Protein AF-A0A970R3G2-F1 (afdb_monomer_lite)

Structure (mmCIF, N/CA/C/O backbone):
data_AF-A0A970R3G2-F1
#
_entry.id   AF-A0A970R3G2-F1
#
loop_
_atom_site.group_PDB
_atom_site.id
_atom_site.type_symbol
_atom_site.label_atom_id
_atom_site.label_alt_id
_atom_site.label_comp_id
_atom_site.label_asym_id
_atom_site.label_entity_id
_atom_site.label_seq_id
_atom_site.pdbx_PDB_ins_code
_atom_site.Cartn_x
_atom_site.Cartn_y
_atom_site.Cartn_z
_atom_site.occupancy
_atom_site.B_iso_or_equiv
_atom_site.auth_seq_id
_atom_site.auth_comp_id
_atom_site.auth_asym_id
_atom_site.auth_atom_id
_atom_site.pdbx_PDB_model_num
ATOM 1 N N . MET A 1 1 ? -58.991 2.975 69.012 1.00 52.66 1 MET A N 1
ATOM 2 C CA . MET A 1 1 ? -59.930 4.061 68.627 1.00 52.66 1 MET A CA 1
ATOM 3 C C . MET A 1 1 ? -59.542 4.845 67.364 1.00 52.66 1 MET A C 1
ATOM 5 O O . MET A 1 1 ? -60.454 5.225 66.644 1.00 52.66 1 MET A O 1
ATOM 9 N N . ARG A 1 2 ? -58.255 5.075 67.034 1.00 51.91 2 ARG A N 1
ATOM 10 C CA . ARG A 1 2 ? -57.867 5.862 65.836 1.00 51.91 2 ARG A CA 1
ATOM 11 C C . ARG A 1 2 ? -58.218 5.215 64.482 1.00 51.91 2 ARG A C 1
ATOM 13 O O . ARG A 1 2 ? -58.688 5.925 63.607 1.00 51.91 2 ARG A O 1
ATOM 20 N N . LEU A 1 3 ? -58.100 3.890 64.332 1.00 55.50 3 LEU A N 1
ATOM 21 C CA . LEU A 1 3 ? -58.393 3.191 63.063 1.00 55.50 3 LEU A CA 1
ATOM 22 C C . LEU A 1 3 ? -59.876 3.293 62.639 1.00 55.50 3 LEU A C 1
ATOM 24 O O . LEU A 1 3 ? -60.190 3.487 61.468 1.00 55.50 3 LEU A O 1
ATOM 28 N N . MET A 1 4 ? -60.796 3.223 63.609 1.00 54.41 4 MET A N 1
ATOM 29 C CA . MET A 1 4 ? -62.240 3.327 63.354 1.00 54.41 4 MET A CA 1
ATOM 30 C C . MET A 1 4 ? -62.690 4.740 62.959 1.00 54.41 4 MET A C 1
ATOM 32 O O . MET A 1 4 ? -63.691 4.880 62.258 1.00 54.41 4 MET A O 1
ATOM 36 N N . LEU A 1 5 ? -61.965 5.787 63.374 1.00 55.25 5 LEU A N 1
ATOM 37 C CA . LEU A 1 5 ? -62.262 7.159 62.950 1.00 55.25 5 LEU A CA 1
ATOM 38 C C . LEU A 1 5 ? -61.888 7.377 61.474 1.00 55.25 5 LEU A C 1
ATOM 40 O O . LEU A 1 5 ? -62.645 8.009 60.740 1.00 55.25 5 LEU A O 1
ATOM 44 N N . THR A 1 6 ? -60.771 6.798 61.027 1.00 59.09 6 THR A N 1
ATOM 45 C CA . THR A 1 6 ? -60.280 6.891 59.642 1.00 59.09 6 THR A CA 1
ATOM 46 C C . THR A 1 6 ? -61.240 6.232 58.647 1.00 59.09 6 THR A C 1
ATOM 48 O O . THR A 1 6 ? -61.546 6.808 57.604 1.00 59.09 6 THR A O 1
ATOM 51 N N . ILE A 1 7 ? -61.805 5.074 59.008 1.00 60.91 7 ILE A N 1
ATOM 52 C CA . ILE A 1 7 ? -62.789 4.352 58.182 1.00 60.91 7 ILE A CA 1
ATOM 53 C C . ILE A 1 7 ? -64.086 5.165 58.021 1.00 60.91 7 ILE A C 1
ATOM 55 O O . ILE A 1 7 ? -64.647 5.247 56.929 1.00 60.91 7 ILE A O 1
ATOM 59 N N . LYS A 1 8 ? -64.544 5.842 59.084 1.00 56.75 8 LYS A N 1
ATOM 60 C CA . LYS A 1 8 ? -65.752 6.686 59.040 1.00 56.75 8 LYS A CA 1
ATOM 61 C C . LYS A 1 8 ? -65.597 7.937 58.168 1.00 56.75 8 LYS A C 1
ATOM 63 O O . LYS A 1 8 ? -66.591 8.414 57.626 1.00 56.75 8 LYS A O 1
ATOM 68 N N . ILE A 1 9 ? -64.382 8.469 58.030 1.00 59.28 9 ILE A N 1
ATOM 69 C CA . ILE A 1 9 ? -64.092 9.615 57.154 1.00 59.28 9 ILE A CA 1
ATOM 70 C C . ILE A 1 9 ? -64.062 9.175 55.681 1.00 59.28 9 ILE A C 1
ATOM 72 O O . ILE A 1 9 ? -64.611 9.881 54.838 1.00 59.28 9 ILE A O 1
ATOM 76 N N . MET A 1 10 ? -63.531 7.984 55.376 1.00 56.78 10 MET A N 1
ATOM 77 C CA . MET A 1 10 ? -63.561 7.415 54.017 1.00 56.78 10 MET A CA 1
ATOM 78 C C . MET A 1 10 ? -64.989 7.164 53.496 1.00 56.78 10 MET A C 1
ATOM 80 O O . MET A 1 10 ? -65.274 7.386 52.324 1.00 56.78 10 MET A O 1
ATOM 84 N N . LEU A 1 11 ? -65.925 6.788 54.372 1.00 60.59 11 LEU A N 1
ATOM 85 C CA . LEU A 1 11 ? -67.327 6.529 54.010 1.00 60.59 11 LEU A CA 1
ATOM 86 C C . LEU A 1 11 ? -68.180 7.788 53.746 1.00 60.59 11 LEU A C 1
ATOM 88 O O . LEU A 1 11 ? -69.311 7.657 53.286 1.00 60.59 11 LEU A O 1
ATOM 92 N N . ARG A 1 12 ? -67.679 9.005 54.012 1.00 64.19 12 ARG A N 1
ATOM 93 C CA . ARG A 1 12 ? -68.446 10.254 53.812 1.00 64.19 12 ARG A CA 1
ATOM 94 C C . ARG A 1 12 ? -68.321 10.864 52.414 1.00 64.19 12 ARG A C 1
ATOM 96 O O . ARG A 1 12 ? -69.160 11.679 52.047 1.00 64.19 12 ARG A O 1
ATOM 103 N N . SER A 1 13 ? -67.312 10.488 51.627 1.00 73.94 13 SER A N 1
ATOM 104 C CA . SER A 1 13 ? -67.210 10.903 50.221 1.00 73.94 13 SER A CA 1
ATOM 105 C C . SER A 1 13 ? -66.536 9.808 49.379 1.00 73.94 13 SER A C 1
ATOM 107 O O . SER A 1 13 ? -65.346 9.924 49.070 1.00 73.94 13 SER A O 1
ATOM 109 N N . PRO A 1 14 ? -67.273 8.748 48.999 1.00 75.12 14 PRO A N 1
ATOM 110 C CA . PRO A 1 14 ? -66.724 7.584 48.295 1.00 75.12 14 PRO A CA 1
ATOM 111 C C . PRO A 1 14 ? -65.971 7.960 47.011 1.00 75.12 14 PRO A C 1
ATOM 113 O O . PRO A 1 14 ? -64.943 7.364 46.704 1.00 75.12 14 PRO A O 1
ATOM 116 N N . LEU A 1 15 ? -66.410 9.020 46.323 1.00 75.38 15 LEU A N 1
ATOM 117 C CA . LEU A 1 15 ? -65.737 9.555 45.139 1.00 75.38 15 LEU A CA 1
ATOM 118 C C . LEU A 1 15 ? -64.311 10.054 45.439 1.00 75.38 15 LEU A C 1
ATOM 120 O O . LEU A 1 15 ? -63.393 9.777 44.674 1.00 75.38 15 LEU A O 1
ATOM 124 N N . LYS A 1 16 ? -64.099 10.754 46.565 1.00 76.81 16 LYS A N 1
ATOM 125 C CA . LYS A 1 16 ? -62.763 11.255 46.933 1.00 76.81 16 LYS A CA 1
ATOM 126 C C . LYS A 1 16 ? -61.837 10.111 47.323 1.00 76.81 16 LYS A C 1
ATOM 128 O O . LYS A 1 16 ? -60.678 10.127 46.935 1.00 76.81 16 LYS A O 1
ATOM 133 N N . THR A 1 17 ? -62.345 9.111 48.043 1.00 82.25 17 THR A N 1
ATOM 134 C CA . THR A 1 17 ? -61.562 7.928 48.420 1.00 82.25 17 THR A CA 1
ATOM 135 C C . THR A 1 17 ? -61.147 7.122 47.192 1.00 82.25 17 THR A C 1
ATOM 137 O O . THR A 1 17 ? -59.979 6.760 47.083 1.00 82.25 17 THR A O 1
ATOM 140 N N . LEU A 1 18 ? -62.057 6.912 46.237 1.00 84.31 18 LEU A N 1
ATOM 141 C CA . LEU A 1 18 ? -61.760 6.218 44.982 1.00 84.31 18 LEU A CA 1
ATOM 142 C C . LEU A 1 18 ? -60.729 6.989 44.144 1.00 84.31 18 LEU A C 1
ATOM 144 O O . LEU A 1 18 ? -59.781 6.390 43.645 1.00 84.31 18 LEU A O 1
ATOM 148 N N . LEU A 1 19 ? -60.841 8.322 44.089 1.00 84.75 19 LEU A N 1
ATOM 149 C CA . LEU A 1 19 ? -59.845 9.190 43.458 1.00 84.75 19 LEU A CA 1
ATOM 150 C C . LEU A 1 19 ? -58.468 9.084 44.139 1.00 84.75 19 LEU A C 1
ATOM 152 O O . LEU A 1 19 ? -57.456 8.992 43.455 1.00 84.75 19 LEU A O 1
ATOM 156 N N . THR A 1 20 ? -58.409 9.061 45.477 1.00 86.50 20 THR A N 1
ATOM 157 C CA . THR A 1 20 ? -57.138 8.916 46.210 1.00 86.50 20 THR A CA 1
ATOM 158 C C . THR A 1 20 ? -56.483 7.560 45.945 1.00 86.50 20 THR A C 1
ATOM 160 O O . THR A 1 20 ? -55.276 7.509 45.730 1.00 86.50 20 THR A O 1
ATOM 163 N N . PHE A 1 21 ? -57.259 6.472 45.911 1.00 90.81 21 PHE A N 1
ATOM 164 C CA . PHE A 1 21 ? -56.740 5.148 45.557 1.00 90.81 21 PHE A CA 1
ATOM 165 C C . PHE A 1 21 ? -56.251 5.091 44.109 1.00 90.81 21 PHE A C 1
ATOM 167 O O . PHE A 1 21 ? -55.168 4.568 43.864 1.00 90.81 21 PHE A O 1
ATOM 174 N N . ALA A 1 22 ? -56.997 5.670 43.164 1.00 89.75 22 ALA A N 1
ATOM 175 C CA . ALA A 1 22 ? -56.577 5.744 41.767 1.00 89.75 22 ALA A CA 1
ATOM 176 C C . ALA A 1 22 ? -55.267 6.535 41.605 1.00 89.75 22 ALA A C 1
ATOM 178 O O . ALA A 1 22 ? -54.371 6.086 40.896 1.00 89.75 22 ALA A O 1
ATOM 179 N N . LEU A 1 23 ? -55.115 7.661 42.312 1.00 93.25 23 LEU A N 1
ATOM 180 C CA . LEU A 1 23 ? -53.878 8.449 42.320 1.00 93.25 23 LEU A CA 1
ATOM 181 C C . LEU A 1 23 ? -52.703 7.692 42.951 1.00 93.25 23 LEU A C 1
ATOM 183 O O . LEU A 1 23 ? -51.600 7.747 42.419 1.00 93.25 23 LEU A O 1
ATOM 187 N N . LEU A 1 24 ? -52.929 6.962 44.048 1.00 93.75 24 LEU A N 1
ATOM 188 C CA . LEU A 1 24 ? -51.907 6.116 44.675 1.00 93.75 24 LEU A CA 1
ATOM 189 C C . LEU A 1 24 ? -51.447 5.003 43.733 1.00 93.75 24 LEU A C 1
ATOM 191 O O . LEU A 1 24 ? -50.248 4.812 43.569 1.00 93.75 24 LEU A O 1
ATOM 195 N N . ILE A 1 25 ? -52.385 4.315 43.078 1.00 93.75 25 ILE A N 1
ATOM 196 C CA . ILE A 1 25 ? -52.075 3.271 42.093 1.00 93.75 25 ILE A CA 1
ATOM 197 C C . ILE A 1 25 ? -51.307 3.867 40.911 1.00 93.75 25 ILE A C 1
ATOM 199 O O . ILE A 1 25 ? -50.294 3.302 40.515 1.00 93.75 25 ILE A O 1
ATOM 203 N N . ALA A 1 26 ? -51.739 5.014 40.379 1.00 92.75 26 ALA A N 1
ATOM 204 C CA . ALA A 1 26 ? -51.049 5.690 39.283 1.00 92.75 26 ALA A CA 1
ATOM 205 C C . ALA A 1 26 ? -49.627 6.120 39.679 1.00 92.75 26 ALA A C 1
ATOM 207 O O . ALA A 1 26 ? -48.690 5.880 38.926 1.00 92.75 26 ALA A O 1
ATOM 208 N N . ALA A 1 27 ? -49.444 6.687 40.875 1.00 92.69 27 ALA A N 1
ATOM 209 C CA . ALA A 1 27 ? -48.131 7.078 41.383 1.00 92.69 27 ALA A CA 1
ATOM 210 C C . ALA A 1 27 ? -47.217 5.863 41.614 1.00 92.69 27 ALA A C 1
ATOM 212 O O . ALA A 1 27 ? -46.053 5.885 41.220 1.00 92.69 27 ALA A O 1
ATOM 213 N N . SER A 1 28 ? -47.738 4.781 42.203 1.00 92.44 28 SER A N 1
ATOM 214 C CA . SER A 1 28 ? -46.993 3.528 42.368 1.00 92.44 28 SER A CA 1
ATOM 215 C C . SER A 1 28 ? -46.628 2.906 41.023 1.00 92.44 28 SER A C 1
ATOM 217 O O . SER A 1 28 ? -45.496 2.463 40.853 1.00 92.44 28 SER A O 1
ATOM 219 N N . PHE A 1 29 ? -47.547 2.914 40.055 1.00 94.06 29 PHE A N 1
ATOM 220 C CA . PHE A 1 29 ? -47.280 2.440 38.702 1.00 94.06 29 PHE A CA 1
ATOM 221 C C . PHE A 1 29 ? -46.199 3.280 38.020 1.00 94.06 29 PHE A C 1
ATOM 223 O O . PHE A 1 29 ? -45.257 2.704 37.493 1.00 94.06 29 PHE A O 1
ATOM 230 N N . MET A 1 30 ? -46.272 4.615 38.083 1.00 93.50 30 MET A N 1
ATOM 231 C CA . MET A 1 30 ? -45.237 5.495 37.523 1.00 93.50 30 MET A CA 1
ATOM 232 C C . MET A 1 30 ? -43.866 5.250 38.156 1.00 93.50 30 MET A C 1
ATOM 234 O O . MET A 1 30 ? -42.868 5.233 37.443 1.00 93.50 30 MET A O 1
ATOM 238 N N . LEU A 1 31 ? -43.804 5.025 39.470 1.00 93.50 31 LEU A N 1
ATOM 239 C CA . LEU A 1 31 ? -42.545 4.768 40.169 1.00 93.50 31 LEU A CA 1
ATOM 240 C C . LEU A 1 31 ? -41.946 3.410 39.777 1.00 93.50 31 LEU A C 1
ATOM 242 O O . LEU A 1 31 ? -40.756 3.325 39.491 1.00 93.50 31 LEU A O 1
ATOM 246 N N . VAL A 1 32 ? -42.768 2.358 39.709 1.00 92.50 32 VAL A N 1
ATOM 247 C CA . VAL A 1 32 ? -42.327 1.026 39.259 1.00 92.50 32 VAL A CA 1
ATOM 248 C C . VAL A 1 32 ? -41.930 1.049 37.784 1.00 92.50 32 VAL A C 1
ATOM 250 O O . VAL A 1 32 ? -40.905 0.477 37.427 1.00 92.50 32 VAL A O 1
ATOM 253 N N . TYR A 1 33 ? -42.703 1.734 36.940 1.00 92.44 33 TYR A N 1
ATOM 254 C CA . TYR A 1 33 ? -42.399 1.919 35.524 1.00 92.44 33 TYR A CA 1
ATOM 255 C C . TYR A 1 33 ? -41.068 2.652 35.342 1.00 92.44 33 TYR A C 1
ATOM 257 O O . TYR A 1 33 ? -40.203 2.158 34.633 1.00 92.44 33 TYR A O 1
ATOM 265 N N . SER A 1 34 ? -40.860 3.764 36.052 1.00 89.00 34 SER A N 1
ATOM 266 C CA . SER A 1 34 ? -39.607 4.525 36.019 1.00 89.00 34 SER A CA 1
ATOM 267 C C . SER A 1 34 ? -38.410 3.698 36.503 1.00 89.00 34 SER A C 1
ATOM 269 O O . SER A 1 34 ? -37.354 3.731 35.877 1.00 89.00 34 SER A O 1
ATOM 271 N N . ALA A 1 35 ? -38.566 2.901 37.565 1.00 89.50 35 ALA A N 1
ATOM 272 C CA . ALA A 1 35 ? -37.502 2.018 38.042 1.00 89.50 35 ALA A CA 1
ATOM 273 C C . ALA A 1 35 ? -37.178 0.890 37.044 1.00 89.50 35 ALA A C 1
ATOM 275 O O . ALA A 1 35 ? -36.009 0.557 36.848 1.00 89.50 35 ALA A O 1
ATOM 276 N N . ALA A 1 36 ? -38.199 0.304 36.412 1.00 89.62 36 ALA A N 1
ATOM 277 C CA . ALA A 1 36 ? -38.027 -0.733 35.397 1.00 89.62 36 ALA A CA 1
ATOM 278 C C . ALA A 1 36 ? -37.363 -0.179 34.127 1.00 89.62 36 ALA A C 1
ATOM 280 O O . ALA A 1 36 ? -36.441 -0.801 33.603 1.00 89.62 36 ALA A O 1
ATOM 281 N N . ASP A 1 37 ? -37.792 1.000 33.680 1.00 86.94 37 ASP A N 1
ATOM 282 C CA . ASP A 1 37 ? -37.231 1.709 32.532 1.00 86.94 37 ASP A CA 1
ATOM 283 C C . ASP A 1 37 ? -35.760 2.076 32.768 1.00 86.94 37 ASP A C 1
ATOM 285 O O . ASP A 1 37 ? -34.900 1.756 31.947 1.00 86.94 37 ASP A O 1
ATOM 289 N N . TYR A 1 38 ? -35.432 2.610 33.951 1.00 86.88 38 TYR A N 1
ATOM 290 C CA . TYR A 1 38 ? -34.047 2.855 34.356 1.00 86.88 38 TYR A CA 1
ATOM 291 C C . TYR A 1 38 ? -33.215 1.567 34.369 1.00 86.88 38 TYR A C 1
ATOM 293 O O . TYR A 1 38 ? -32.101 1.546 33.851 1.00 86.88 38 TYR A O 1
ATOM 301 N N . ALA A 1 39 ? -33.735 0.469 34.926 1.00 85.69 39 ALA A N 1
ATOM 302 C CA . ALA A 1 39 ? -33.005 -0.796 34.990 1.00 85.69 39 ALA A CA 1
ATOM 303 C C . ALA A 1 39 ? -32.741 -1.397 33.598 1.00 85.69 39 ALA A C 1
ATOM 305 O O . ALA A 1 39 ? -31.654 -1.932 33.358 1.00 85.69 39 ALA A O 1
ATOM 306 N N . LEU A 1 40 ? -33.714 -1.306 32.687 1.00 86.62 40 LEU A N 1
ATOM 307 C CA . LEU A 1 40 ? -33.585 -1.779 31.309 1.00 86.62 40 LEU A CA 1
ATOM 308 C C . LEU A 1 40 ? -32.586 -0.914 30.533 1.00 86.62 40 LEU A C 1
ATOM 310 O O . LEU A 1 40 ? -31.642 -1.437 29.944 1.00 86.62 40 LEU A O 1
ATOM 314 N N . THR A 1 41 ? -32.725 0.402 30.644 1.00 82.44 41 THR A N 1
ATOM 315 C CA . THR A 1 41 ? -31.837 1.393 30.033 1.00 82.44 41 THR A CA 1
ATOM 316 C C . THR A 1 41 ? -30.401 1.255 30.544 1.00 82.44 41 THR A C 1
ATOM 318 O O . THR A 1 41 ? -29.474 1.156 29.749 1.00 82.44 41 THR A O 1
ATOM 321 N N . ALA A 1 42 ? -30.189 1.112 31.855 1.00 82.44 42 ALA A N 1
ATOM 322 C CA . ALA A 1 42 ? -28.866 0.902 32.448 1.00 82.44 42 ALA A CA 1
ATOM 323 C C . ALA A 1 42 ? -28.242 -0.455 32.079 1.00 82.44 42 ALA A C 1
ATOM 325 O O . ALA A 1 42 ? -27.019 -0.618 32.130 1.00 82.44 42 ALA A O 1
ATOM 326 N N . ARG A 1 43 ? -29.058 -1.465 31.759 1.00 83.56 43 ARG A N 1
ATOM 327 C CA . ARG A 1 43 ? -28.579 -2.759 31.259 1.00 83.56 43 ARG A CA 1
ATOM 328 C C . ARG A 1 43 ? -28.144 -2.655 29.802 1.00 83.56 43 ARG A C 1
ATOM 330 O O . ARG A 1 43 ? -27.080 -3.169 29.471 1.00 83.56 43 ARG A O 1
ATOM 337 N N . GLU A 1 44 ? -28.943 -2.014 28.957 1.00 81.00 44 GLU A N 1
ATOM 338 C CA . GLU A 1 44 ? -28.598 -1.810 27.548 1.00 81.00 44 GLU A CA 1
ATOM 339 C C . GLU A 1 44 ? -27.400 -0.867 27.401 1.00 81.00 44 GLU A C 1
ATOM 341 O O . GLU A 1 44 ? -26.471 -1.177 26.661 1.00 81.00 44 GLU A O 1
ATOM 346 N N . TYR A 1 45 ? -27.321 0.185 28.218 1.00 78.56 45 TYR A N 1
ATOM 347 C CA . TYR A 1 45 ? -26.131 1.027 28.334 1.00 78.56 45 TYR A CA 1
ATOM 348 C C . TYR A 1 45 ? -24.893 0.215 28.742 1.00 78.56 45 TYR A C 1
ATOM 350 O O . TYR A 1 45 ? -23.834 0.329 28.132 1.00 78.56 45 TYR A O 1
ATOM 358 N N . ARG A 1 46 ? -25.034 -0.705 29.710 1.00 78.00 46 ARG A N 1
ATOM 359 C CA . ARG A 1 46 ? -23.933 -1.599 30.097 1.00 78.00 46 ARG A CA 1
ATOM 360 C C . ARG A 1 46 ? -23.512 -2.573 28.998 1.00 78.00 46 ARG A C 1
ATOM 362 O O . ARG A 1 46 ? -22.338 -2.911 28.910 1.00 78.00 46 ARG A O 1
ATOM 369 N N . ARG A 1 47 ? -24.455 -3.032 28.174 1.00 75.88 47 ARG A N 1
ATOM 370 C CA . ARG A 1 47 ? -24.167 -3.863 26.995 1.00 75.88 47 ARG A CA 1
ATOM 371 C C . ARG A 1 47 ? -23.480 -3.069 25.891 1.00 75.88 47 ARG A C 1
ATOM 373 O O . ARG A 1 47 ? -22.663 -3.642 25.177 1.00 75.88 47 ARG A O 1
ATOM 380 N N . ALA A 1 48 ? -23.791 -1.781 25.765 1.00 73.75 48 ALA A N 1
ATOM 381 C CA . ALA A 1 48 ? -23.178 -0.907 24.778 1.00 73.75 48 ALA A CA 1
ATOM 382 C C . ALA A 1 48 ? -21.666 -0.745 25.007 1.00 73.75 48 ALA A C 1
ATOM 384 O O . ALA A 1 48 ? -20.938 -0.727 24.025 1.00 73.75 48 ALA A O 1
ATOM 385 N N . TYR A 1 49 ? -21.170 -0.759 26.255 1.00 78.00 49 TYR A N 1
ATOM 386 C CA . TYR A 1 49 ? -19.728 -0.643 26.552 1.00 78.00 49 TYR A CA 1
ATOM 387 C C . TYR A 1 49 ? -18.831 -1.599 25.761 1.00 78.00 49 TYR A C 1
ATOM 389 O O . TYR A 1 49 ? -17.744 -1.206 25.362 1.00 78.00 49 TYR A O 1
ATOM 397 N N . GLY A 1 50 ? -19.271 -2.839 25.531 1.00 71.62 50 GLY A N 1
ATOM 398 C CA . GLY A 1 50 ? -18.476 -3.832 24.801 1.00 71.62 50 GLY A CA 1
ATOM 399 C C . GLY A 1 50 ? -18.468 -3.643 23.282 1.00 71.62 50 GLY A C 1
ATOM 400 O O . GLY A 1 50 ? -17.849 -4.439 22.588 1.00 71.62 50 GLY A O 1
ATOM 401 N N . ARG A 1 51 ? -19.200 -2.651 22.758 1.00 79.06 51 ARG A N 1
ATOM 402 C CA . ARG A 1 51 ? -19.309 -2.365 21.318 1.00 79.06 51 ARG A CA 1
ATOM 403 C C . ARG A 1 51 ? -18.551 -1.115 20.887 1.00 79.06 51 ARG A C 1
ATOM 405 O O . ARG A 1 51 ? -18.325 -0.956 19.695 1.00 79.06 51 ARG A O 1
ATOM 412 N N . TYR A 1 52 ? -18.191 -0.246 21.827 1.00 87.06 52 TYR A N 1
ATOM 413 C CA . TYR A 1 52 ? -17.455 0.982 21.545 1.00 87.06 52 TYR A CA 1
ATOM 414 C C . TYR A 1 52 ? -16.030 0.852 22.063 1.00 87.06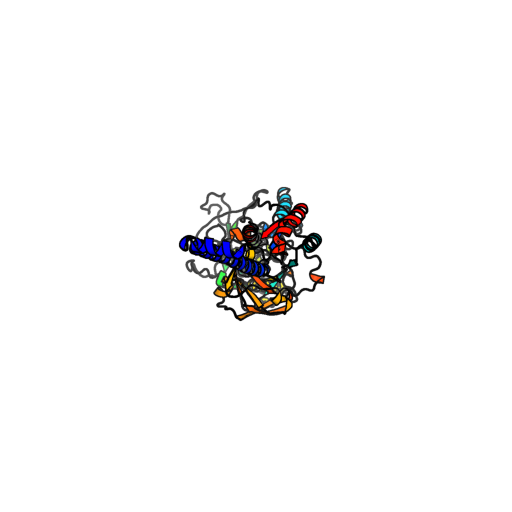 52 TYR A C 1
ATOM 416 O O . TYR A 1 52 ? -15.800 0.432 23.198 1.00 87.06 52 TYR A O 1
ATOM 424 N N . ARG A 1 53 ? -15.087 1.258 21.222 1.00 91.75 53 ARG A N 1
ATOM 425 C CA . ARG A 1 53 ? -13.670 1.391 21.542 1.00 91.75 53 ARG A CA 1
ATOM 426 C C . ARG A 1 53 ? -13.191 2.720 20.981 1.00 91.75 53 ARG A C 1
ATOM 428 O O . ARG A 1 53 ? -13.629 3.113 19.902 1.00 91.75 53 ARG A O 1
ATOM 435 N N . GLY A 1 54 ? -12.326 3.399 21.719 1.00 93.88 54 GLY A N 1
ATOM 436 C CA . GLY A 1 54 ? -11.620 4.558 21.195 1.00 93.88 54 GLY A CA 1
ATOM 437 C C . GLY A 1 54 ? -10.506 4.088 20.274 1.00 93.88 54 GLY A C 1
ATOM 438 O O . GLY A 1 54 ? -9.828 3.111 20.591 1.00 93.88 54 GLY A O 1
ATOM 439 N N . ILE A 1 55 ? -10.318 4.750 19.143 1.00 95.44 55 ILE A N 1
ATOM 440 C CA . ILE A 1 55 ? -9.217 4.464 18.224 1.00 95.44 55 ILE A CA 1
ATOM 441 C C . ILE A 1 55 ? -8.534 5.781 17.925 1.00 95.44 55 ILE A C 1
ATOM 443 O O . ILE A 1 55 ? -9.198 6.774 17.627 1.00 95.44 55 ILE A O 1
ATOM 447 N N . GLY A 1 56 ? -7.211 5.786 18.022 1.00 93.44 56 GLY A N 1
ATOM 448 C CA . GLY A 1 56 ? -6.432 6.953 17.679 1.00 93.44 56 GLY A CA 1
ATOM 449 C C . GLY A 1 56 ? -5.233 6.653 16.804 1.00 93.44 56 GLY A C 1
ATOM 450 O O . GLY A 1 56 ? -4.726 5.535 16.739 1.00 93.44 56 GLY A O 1
ATOM 451 N N . SER A 1 57 ? -4.788 7.705 16.145 1.00 91.69 57 SER A N 1
ATOM 452 C CA . SER A 1 57 ? -3.618 7.773 15.285 1.00 91.69 57 SER A CA 1
ATOM 453 C C . SER A 1 57 ? -2.894 9.085 15.570 1.00 91.69 57 SER A C 1
ATOM 455 O O . SER A 1 57 ? -3.507 10.035 16.062 1.00 91.69 57 SER A O 1
ATOM 457 N N . VAL A 1 58 ? -1.591 9.140 15.299 1.00 89.88 58 VAL A N 1
ATOM 458 C CA . VAL A 1 58 ? -0.762 10.310 15.620 1.00 89.88 58 VAL A CA 1
ATOM 459 C C . VAL A 1 58 ? 0.167 10.669 14.472 1.00 89.88 58 VAL A C 1
ATOM 461 O O . VAL A 1 58 ? 0.601 9.788 13.740 1.00 89.88 58 VAL A O 1
ATOM 464 N N . GLU A 1 59 ? 0.505 11.949 14.365 1.00 86.25 59 GLU A N 1
ATOM 465 C CA . GLU A 1 59 ? 1.585 12.481 13.523 1.00 86.25 59 GLU A CA 1
ATOM 466 C C . GLU A 1 59 ? 2.319 13.609 14.268 1.00 86.25 59 GLU A C 1
ATOM 468 O O . GLU A 1 59 ? 1.816 14.103 15.274 1.00 86.25 59 GLU A O 1
ATOM 473 N N . TYR A 1 60 ? 3.500 14.040 13.821 1.00 81.06 60 TYR A N 1
ATOM 474 C CA . TYR A 1 60 ? 4.190 15.185 14.435 1.00 81.06 60 TYR A CA 1
ATOM 475 C C . TYR A 1 60 ? 3.697 16.524 13.867 1.00 81.06 60 TYR A C 1
ATOM 477 O O . TYR A 1 60 ? 3.921 16.793 12.690 1.00 81.06 60 TYR A O 1
ATOM 485 N N . GLY A 1 61 ? 3.143 17.395 14.725 1.00 62.38 61 GLY A N 1
ATOM 486 C CA . GLY A 1 61 ? 2.763 18.786 14.408 1.00 62.38 61 GLY A CA 1
ATOM 487 C C . GLY A 1 61 ? 1.742 18.955 13.265 1.00 62.38 61 GLY A C 1
ATOM 488 O O . GLY A 1 61 ? 1.345 17.979 12.639 1.00 62.38 61 GLY A O 1
ATOM 489 N N . PRO A 1 62 ? 1.244 20.178 12.991 1.00 50.91 62 PRO A N 1
ATOM 490 C CA . PRO A 1 62 ? 0.379 20.402 11.838 1.00 50.91 62 PRO A CA 1
ATOM 491 C C . PRO A 1 62 ? 1.206 20.295 10.553 1.00 50.91 62 PRO A C 1
ATOM 493 O O . PRO A 1 62 ? 2.185 21.025 10.387 1.00 50.91 62 PRO A O 1
ATOM 496 N N . GLY A 1 63 ? 0.809 19.403 9.643 1.00 51.84 63 GLY A N 1
ATOM 497 C CA . GLY A 1 63 ? 1.462 19.254 8.346 1.00 51.84 63 GLY A CA 1
ATOM 498 C C . GLY A 1 63 ? 1.489 20.578 7.578 1.00 51.84 63 GLY A C 1
ATOM 499 O O . GLY A 1 63 ? 0.446 21.135 7.229 1.00 51.84 63 GLY A O 1
ATOM 500 N N . GLU A 1 64 ? 2.681 21.100 7.290 1.00 46.28 64 GLU A N 1
ATOM 501 C CA . GLU A 1 64 ? 2.847 22.183 6.323 1.00 46.28 64 GLU A CA 1
ATOM 502 C C . GLU A 1 64 ? 2.619 21.628 4.905 1.00 46.28 64 GLU A C 1
ATOM 504 O O . GLU A 1 64 ? 3.562 21.355 4.166 1.00 46.28 64 GLU A O 1
ATOM 509 N N . SER A 1 65 ? 1.361 21.471 4.488 1.00 47.97 65 SER A N 1
ATOM 510 C CA . SER A 1 65 ? 1.031 21.231 3.077 1.00 47.97 65 SER A CA 1
ATOM 511 C C . SER A 1 65 ? 1.159 22.548 2.300 1.00 47.97 65 SER A C 1
ATOM 513 O O . SER A 1 65 ? 0.169 23.237 2.050 1.00 47.97 65 SER A O 1
ATOM 515 N N . ILE A 1 66 ? 2.384 22.935 1.939 1.00 42.59 66 ILE A N 1
ATOM 516 C CA . ILE A 1 66 ? 2.630 24.156 1.144 1.00 42.59 66 ILE A CA 1
ATOM 517 C C . ILE A 1 66 ? 2.419 23.898 -0.361 1.00 42.59 66 ILE A C 1
ATOM 519 O O . ILE A 1 66 ? 2.191 24.837 -1.121 1.00 42.59 66 ILE A O 1
ATOM 523 N N . PHE A 1 67 ? 2.418 22.636 -0.803 1.00 45.12 67 PHE A N 1
ATOM 524 C CA . PHE A 1 67 ? 2.269 22.268 -2.211 1.00 45.12 67 PHE A CA 1
ATOM 525 C C . PHE A 1 67 ? 1.135 21.261 -2.394 1.00 45.12 67 PHE A C 1
ATOM 527 O O . PHE A 1 67 ? 1.047 20.276 -1.671 1.00 45.12 67 PHE A O 1
ATOM 534 N N . GLY A 1 68 ? 0.244 21.542 -3.350 1.00 46.19 68 GLY A N 1
ATOM 535 C CA . GLY A 1 68 ? -0.781 20.592 -3.778 1.00 46.19 68 GLY A CA 1
ATOM 536 C C . GLY A 1 68 ? -0.174 19.372 -4.492 1.00 46.19 68 GLY A C 1
ATOM 537 O O . GLY A 1 68 ? 1.003 19.410 -4.854 1.00 46.19 68 GLY A O 1
ATOM 538 N N . PRO A 1 69 ? -0.982 18.331 -4.763 1.00 43.88 69 PRO A N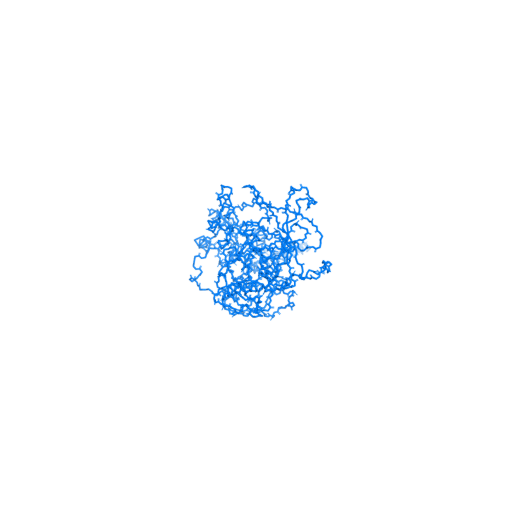 1
ATOM 539 C CA . PRO A 1 69 ? -0.565 17.001 -5.242 1.00 43.88 69 PRO A CA 1
ATOM 540 C C . PRO A 1 69 ? -0.024 16.977 -6.687 1.00 43.88 69 PRO A C 1
ATOM 542 O O . PRO A 1 69 ? -0.090 15.968 -7.362 1.00 43.88 69 PRO A O 1
ATOM 545 N N . PHE A 1 70 ? 0.453 18.095 -7.233 1.00 41.06 70 PHE A N 1
ATOM 546 C CA . PHE A 1 70 ? 0.762 18.219 -8.663 1.00 41.06 70 PHE A CA 1
ATOM 547 C C . PHE A 1 70 ? 2.238 18.043 -9.014 1.00 41.06 70 PHE A C 1
ATOM 549 O O . PHE A 1 70 ? 2.580 18.154 -10.190 1.00 41.06 70 PHE A O 1
ATOM 556 N N . TYR A 1 71 ? 3.120 17.808 -8.038 1.00 47.12 71 TYR A N 1
ATOM 557 C CA . TYR A 1 71 ? 4.551 17.733 -8.312 1.00 47.12 71 TYR A CA 1
ATOM 558 C C . TYR A 1 71 ? 5.166 16.360 -8.005 1.00 47.12 71 TYR A C 1
ATOM 560 O O . TYR A 1 71 ? 4.965 15.830 -6.914 1.00 47.12 71 TYR A O 1
ATOM 568 N N . PRO A 1 72 ? 6.005 15.831 -8.918 1.00 45.59 72 PRO A N 1
ATOM 569 C CA . PRO A 1 72 ? 6.668 14.528 -8.828 1.00 45.59 72 PRO A CA 1
ATOM 570 C C . PRO A 1 72 ? 7.803 14.472 -7.791 1.00 45.59 72 PRO A C 1
ATOM 572 O O . PRO A 1 72 ? 8.681 13.615 -7.879 1.00 45.59 72 PRO A O 1
ATOM 575 N N . TYR A 1 73 ? 7.827 15.392 -6.820 1.00 48.06 73 TYR A N 1
ATOM 576 C CA . TYR A 1 73 ? 8.904 15.498 -5.834 1.00 48.06 73 TYR A CA 1
ATOM 577 C C . TYR A 1 73 ? 9.029 14.255 -4.950 1.00 48.06 73 TYR A C 1
ATOM 579 O O . TYR A 1 73 ? 10.053 14.091 -4.311 1.00 48.06 73 TYR A O 1
ATOM 587 N N . PHE A 1 74 ? 8.046 13.358 -4.953 1.00 50.34 74 PHE A N 1
ATOM 588 C CA . PHE A 1 74 ? 8.077 12.086 -4.234 1.00 50.34 74 PHE A CA 1
ATOM 589 C C . PHE A 1 74 ? 9.139 11.104 -4.771 1.00 50.34 74 PHE A C 1
ATOM 591 O O . PHE A 1 74 ? 9.614 10.246 -4.035 1.00 50.34 74 PHE A O 1
ATOM 598 N N . LEU A 1 75 ? 9.596 11.264 -6.023 1.00 49.00 75 LEU A N 1
ATOM 599 C CA . LEU A 1 75 ? 10.803 10.581 -6.496 1.00 49.00 75 LEU A CA 1
ATOM 600 C C . LEU A 1 75 ? 12.022 10.998 -5.679 1.00 49.00 75 LEU A C 1
ATOM 602 O O . LEU A 1 75 ? 12.912 10.190 -5.475 1.00 49.00 75 LEU A O 1
ATOM 606 N N . LEU A 1 76 ? 12.084 12.235 -5.188 1.00 46.75 76 LEU A N 1
ATOM 607 C CA . LEU A 1 76 ? 13.202 12.688 -4.364 1.00 46.75 76 LEU A CA 1
ATOM 608 C C . LEU A 1 76 ? 13.199 12.021 -2.992 1.00 46.75 76 LEU A C 1
ATOM 610 O O . LEU A 1 76 ? 14.196 12.126 -2.291 1.00 46.75 76 LEU A O 1
ATOM 614 N N . THR A 1 77 ? 12.095 11.393 -2.582 1.00 47.53 77 THR A N 1
ATOM 615 C CA . THR A 1 77 ? 11.879 11.079 -1.177 1.00 47.53 77 THR A CA 1
ATOM 616 C C . THR A 1 77 ? 12.132 9.631 -0.780 1.00 47.53 77 THR A C 1
ATOM 618 O O . THR A 1 77 ? 12.411 9.337 0.378 1.00 47.53 77 THR A O 1
ATOM 621 N N . ASP A 1 78 ? 12.158 8.729 -1.755 1.00 54.84 78 ASP A N 1
ATOM 622 C CA . ASP A 1 78 ? 12.652 7.378 -1.537 1.00 54.84 78 ASP A CA 1
ATOM 623 C C . ASP A 1 78 ? 14.192 7.388 -1.528 1.00 54.84 78 ASP A C 1
ATOM 625 O O . ASP A 1 78 ? 14.787 7.756 -2.544 1.00 54.84 78 ASP A O 1
ATOM 629 N N . PRO A 1 79 ? 14.878 6.954 -0.453 1.00 54.38 79 PRO A N 1
ATOM 630 C CA . PRO A 1 79 ? 16.344 6.931 -0.411 1.00 54.38 79 PRO A CA 1
ATOM 631 C C . PRO A 1 79 ? 16.969 6.078 -1.529 1.00 54.38 79 PRO A C 1
ATOM 633 O O . PRO A 1 79 ? 18.125 6.297 -1.906 1.00 54.38 79 PRO A O 1
ATOM 636 N N . ARG A 1 80 ? 16.211 5.130 -2.097 1.00 53.28 80 ARG A N 1
ATOM 637 C CA . ARG A 1 80 ? 16.624 4.278 -3.221 1.00 53.28 80 ARG A CA 1
ATOM 638 C C . ARG A 1 80 ? 16.578 5.012 -4.555 1.00 53.28 80 ARG A C 1
ATOM 640 O O . ARG A 1 80 ? 17.320 4.642 -5.471 1.00 53.28 80 ARG A O 1
ATOM 647 N N . SER A 1 81 ? 15.746 6.042 -4.670 1.00 52.97 81 SER A N 1
ATOM 648 C CA . SER A 1 81 ? 15.630 6.834 -5.885 1.00 52.97 81 SER A CA 1
ATOM 649 C C . SER A 1 81 ? 16.958 7.517 -6.228 1.00 52.97 81 SER A C 1
ATOM 651 O O . SER A 1 81 ? 17.637 8.034 -5.340 1.00 52.97 81 SER A O 1
ATOM 653 N N . PRO A 1 82 ? 17.364 7.557 -7.508 1.00 49.72 82 PRO A N 1
ATOM 654 C CA . PRO A 1 82 ? 18.607 8.212 -7.920 1.00 49.72 82 PRO A CA 1
ATOM 655 C C . PRO A 1 82 ? 18.604 9.724 -7.681 1.00 49.72 82 PRO A C 1
ATOM 657 O O . PRO A 1 82 ? 19.667 10.338 -7.623 1.00 49.72 82 PRO A O 1
ATOM 660 N N . VAL A 1 83 ? 17.423 10.316 -7.521 1.00 48.44 83 VAL A N 1
ATOM 661 C CA . VAL A 1 83 ? 17.253 11.733 -7.202 1.00 48.44 83 VAL A CA 1
ATOM 662 C C . VAL A 1 83 ? 17.076 11.978 -5.694 1.00 48.44 83 VAL A C 1
ATOM 664 O O . VAL A 1 83 ? 16.790 13.103 -5.289 1.00 48.44 83 VAL A O 1
ATOM 667 N N . SER A 1 84 ? 17.285 10.959 -4.848 1.00 54.44 84 SER A N 1
ATOM 668 C CA . SER A 1 84 ? 17.295 11.122 -3.391 1.00 54.44 84 SER A CA 1
ATOM 669 C C . SER A 1 84 ? 18.451 12.013 -2.924 1.00 54.44 84 SER A C 1
ATOM 671 O O . SER A 1 84 ? 19.517 12.013 -3.551 1.00 54.44 84 SER A O 1
ATOM 673 N N . PRO A 1 85 ? 18.311 12.758 -1.809 1.00 53.41 85 PRO A N 1
ATOM 674 C CA . PRO A 1 85 ? 19.389 13.582 -1.260 1.00 53.41 85 PRO A CA 1
ATOM 675 C C . PRO A 1 85 ? 20.708 12.823 -1.035 1.00 53.41 85 PRO A C 1
ATOM 677 O O . PRO A 1 85 ? 21.788 13.422 -1.055 1.00 53.41 85 PRO A O 1
ATOM 680 N N . GLU A 1 86 ? 20.636 11.513 -0.805 1.00 56.53 86 GLU A N 1
ATOM 681 C CA . GLU A 1 86 ? 21.775 10.625 -0.603 1.00 56.53 86 GLU A CA 1
ATOM 682 C C . GLU A 1 86 ? 22.486 10.285 -1.920 1.00 56.53 86 GLU A C 1
ATOM 684 O O . GLU A 1 86 ? 23.721 10.280 -1.945 1.00 56.53 86 GLU A O 1
ATOM 689 N N . ARG A 1 87 ? 21.728 10.037 -3.000 1.00 53.03 87 ARG A N 1
ATOM 690 C CA . ARG A 1 87 ? 22.242 9.600 -4.315 1.00 53.03 87 ARG A CA 1
ATOM 691 C C . ARG A 1 87 ? 22.459 10.742 -5.310 1.00 53.03 87 ARG A C 1
ATOM 693 O O . ARG A 1 87 ? 23.212 10.587 -6.264 1.00 53.03 87 ARG A O 1
ATOM 700 N N . ILE A 1 88 ? 21.924 11.933 -5.043 1.00 52.78 88 ILE A N 1
ATOM 701 C CA . ILE A 1 88 ? 22.052 13.112 -5.919 1.00 52.78 88 ILE A CA 1
ATOM 702 C C . ILE A 1 88 ? 23.501 13.595 -6.110 1.00 52.78 88 ILE A C 1
ATOM 704 O O . ILE A 1 88 ? 23.792 14.353 -7.029 1.00 52.78 88 ILE A O 1
ATOM 708 N N . LYS A 1 89 ? 24.443 13.159 -5.264 1.00 52.75 89 LYS A N 1
ATOM 709 C CA . LYS A 1 89 ? 25.883 13.439 -5.436 1.00 52.75 89 LYS A CA 1
ATOM 710 C C . LYS A 1 89 ? 26.481 12.747 -6.661 1.00 52.75 89 LYS A C 1
ATOM 712 O O . LYS A 1 89 ? 27.535 13.175 -7.122 1.00 52.75 89 LYS A O 1
ATOM 717 N N . ASP A 1 90 ? 25.807 11.718 -7.166 1.00 50.38 90 ASP A N 1
ATOM 718 C CA . ASP A 1 90 ? 26.173 11.004 -8.387 1.00 50.38 90 ASP A CA 1
ATOM 719 C C . ASP A 1 90 ? 25.698 11.761 -9.647 1.00 50.38 90 ASP A C 1
ATOM 721 O O . ASP A 1 90 ? 26.002 11.368 -10.772 1.00 50.38 90 ASP A O 1
ATOM 725 N N . TYR A 1 91 ? 24.969 12.873 -9.478 1.00 49.94 91 TYR A N 1
ATOM 726 C CA . TYR A 1 91 ? 24.550 13.750 -10.565 1.00 49.94 91 TYR A CA 1
ATOM 727 C C . TYR A 1 91 ? 25.653 14.762 -10.907 1.00 49.94 91 TYR A C 1
ATOM 729 O O . TYR A 1 91 ? 26.077 15.558 -10.074 1.00 49.94 91 TYR A O 1
ATOM 737 N N . ASP A 1 92 ? 26.050 14.816 -12.179 1.00 48.94 92 ASP A N 1
ATOM 738 C CA . ASP A 1 92 ? 27.090 15.716 -12.712 1.00 48.94 92 ASP A CA 1
ATOM 739 C C . ASP A 1 92 ? 26.699 17.219 -12.727 1.00 48.94 92 ASP A C 1
ATOM 741 O O . ASP A 1 92 ? 27.388 18.055 -13.324 1.00 48.94 92 ASP A O 1
ATOM 745 N N . LYS A 1 93 ? 25.575 17.602 -12.100 1.00 46.06 93 LYS A N 1
ATOM 746 C CA . LYS A 1 93 ? 25.122 19.000 -12.017 1.00 46.06 93 LYS A CA 1
ATOM 747 C C . LYS A 1 93 ? 25.628 19.664 -10.728 1.00 46.06 93 LYS A C 1
ATOM 749 O O . LYS A 1 93 ? 25.570 19.059 -9.661 1.00 46.06 93 LYS A O 1
ATOM 754 N N . PRO A 1 94 ? 26.062 20.938 -10.776 1.00 41.97 94 PRO A N 1
ATOM 755 C CA . PRO A 1 94 ? 26.367 21.688 -9.565 1.00 41.97 94 PRO A CA 1
ATOM 756 C C . PRO A 1 94 ? 25.096 21.847 -8.721 1.00 41.97 94 PRO A C 1
ATOM 758 O O . PRO A 1 94 ? 24.125 22.465 -9.156 1.00 41.97 94 PRO A O 1
ATOM 761 N N . ILE A 1 95 ? 25.120 21.289 -7.509 1.00 49.53 95 ILE A N 1
ATOM 762 C CA . ILE A 1 95 ? 24.076 21.458 -6.493 1.00 49.53 95 ILE A CA 1
ATOM 763 C C . ILE A 1 95 ? 23.966 22.960 -6.191 1.00 49.53 95 ILE A C 1
ATOM 765 O O . ILE A 1 95 ? 24.875 23.532 -5.585 1.00 49.53 95 ILE A O 1
ATOM 769 N N . ASN A 1 96 ? 22.898 23.623 -6.643 1.00 51.12 96 ASN A N 1
ATOM 770 C CA . ASN A 1 96 ? 22.653 25.025 -6.293 1.00 51.12 96 ASN A CA 1
ATOM 771 C C . ASN A 1 96 ? 21.870 25.126 -4.964 1.00 51.12 96 ASN A C 1
ATOM 773 O O . ASN A 1 96 ? 21.266 24.156 -4.507 1.00 51.12 96 ASN A O 1
ATOM 777 N N . GLU A 1 97 ? 21.865 26.306 -4.338 1.00 49.56 97 GLU A N 1
ATOM 778 C CA . GLU A 1 97 ? 21.195 26.544 -3.045 1.00 49.56 97 GLU A CA 1
ATOM 779 C C . GLU A 1 97 ? 19.673 26.286 -3.073 1.00 49.56 97 GLU A C 1
ATOM 781 O O . GLU A 1 97 ? 19.115 25.879 -2.060 1.00 49.56 97 GLU A O 1
ATOM 786 N N . LYS A 1 98 ? 19.013 26.427 -4.232 1.00 51.28 98 LYS A N 1
ATOM 787 C CA . LYS A 1 98 ? 17.584 26.125 -4.433 1.00 51.28 98 LYS A CA 1
ATOM 788 C C . LYS A 1 98 ? 17.301 24.612 -4.393 1.00 51.28 98 LYS A C 1
ATOM 790 O O . LYS A 1 98 ? 16.268 24.210 -3.884 1.00 51.28 98 LYS A O 1
ATOM 795 N N . TRP A 1 99 ? 18.236 23.767 -4.837 1.00 50.94 99 TRP A N 1
ATOM 796 C CA . TRP A 1 99 ? 18.134 22.300 -4.706 1.00 50.94 99 TRP A CA 1
ATOM 797 C C . TRP A 1 99 ? 18.406 21.818 -3.270 1.00 50.94 99 TRP A C 1
ATOM 799 O O . TRP A 1 99 ? 17.865 20.813 -2.821 1.00 50.94 99 TRP A O 1
ATOM 809 N N . LEU A 1 100 ? 19.202 22.556 -2.491 1.00 49.00 100 LEU A N 1
ATOM 810 C CA . LEU A 1 100 ? 19.345 22.307 -1.050 1.00 49.00 100 LEU A CA 1
ATOM 811 C C . LEU A 1 100 ? 18.058 22.637 -0.269 1.00 49.00 100 LEU A C 1
ATOM 813 O O . LEU A 1 100 ? 17.784 21.979 0.736 1.00 49.00 100 LEU A O 1
ATOM 817 N N . GLU A 1 101 ? 17.239 23.584 -0.743 1.00 49.59 101 GLU A N 1
ATOM 818 C CA . GLU A 1 101 ? 15.867 23.782 -0.242 1.00 49.59 101 GLU A CA 1
ATOM 819 C C . GLU A 1 101 ? 14.955 22.576 -0.561 1.00 49.59 101 GLU A C 1
ATOM 821 O O . GLU A 1 101 ? 14.022 22.297 0.187 1.00 49.59 101 GLU A O 1
ATOM 826 N N . GLU A 1 102 ? 15.251 21.772 -1.586 1.00 49.75 102 GLU A N 1
ATOM 827 C CA . GLU A 1 102 ? 14.504 20.540 -1.901 1.00 49.75 102 GLU A CA 1
ATOM 828 C C . GLU A 1 102 ? 14.802 19.381 -0.947 1.00 49.75 102 GLU A C 1
ATOM 830 O O . GLU A 1 102 ? 13.905 18.599 -0.635 1.00 49.75 102 GLU A O 1
ATOM 835 N N . LYS A 1 103 ? 15.990 19.344 -0.331 1.00 46.12 103 LYS A N 1
ATOM 836 C CA . LYS A 1 103 ? 16.219 18.495 0.852 1.00 46.12 103 LYS A CA 1
ATOM 837 C C . LYS A 1 103 ? 15.319 18.906 2.030 1.00 46.12 103 LYS A C 1
ATOM 839 O O . LYS A 1 103 ? 14.880 18.061 2.801 1.00 46.12 103 LYS A O 1
ATOM 844 N N . TYR A 1 104 ? 15.001 20.193 2.165 1.00 44.50 104 TYR A N 1
ATOM 845 C CA . TYR A 1 104 ? 13.994 20.660 3.126 1.00 44.50 104 TYR A CA 1
ATOM 846 C C . TYR A 1 104 ? 12.567 20.266 2.714 1.00 44.50 104 TYR A C 1
ATOM 848 O O . TYR A 1 104 ? 11.705 20.077 3.571 1.00 44.50 104 TYR A O 1
ATOM 856 N N . HIS A 1 105 ? 12.307 20.113 1.414 1.00 48.31 105 HIS A N 1
ATOM 857 C CA . HIS A 1 105 ? 11.057 19.549 0.915 1.00 48.31 105 HIS A CA 1
ATOM 858 C C . HIS A 1 105 ? 10.951 18.037 1.185 1.00 48.31 105 HIS A C 1
ATOM 860 O O . HIS A 1 105 ? 9.875 17.588 1.563 1.00 48.31 105 HIS A O 1
ATOM 866 N N . TYR A 1 106 ? 12.052 17.278 1.116 1.00 48.34 106 TYR A N 1
ATOM 867 C CA . TYR A 1 106 ? 12.118 15.851 1.476 1.00 48.34 106 TYR A CA 1
ATOM 868 C C . TYR A 1 106 ? 11.553 15.562 2.874 1.00 48.34 106 TYR A C 1
ATOM 870 O O . TYR A 1 106 ? 10.635 14.760 3.014 1.00 48.34 106 TYR A O 1
ATOM 878 N N . GLU A 1 107 ? 12.038 16.264 3.905 1.00 51.62 107 GLU A N 1
ATOM 879 C CA . GLU A 1 107 ? 11.557 16.098 5.289 1.00 51.62 107 GLU A CA 1
ATOM 880 C C . GLU A 1 107 ? 10.127 16.634 5.504 1.00 51.62 107 GLU A C 1
ATOM 882 O O . GLU A 1 107 ? 9.475 16.269 6.478 1.00 51.62 107 GLU A O 1
ATOM 887 N N . ARG A 1 108 ? 9.618 17.500 4.612 1.00 53.00 108 ARG A N 1
ATOM 888 C CA . ARG A 1 108 ? 8.205 17.929 4.613 1.00 53.00 108 ARG A CA 1
ATOM 889 C C . ARG A 1 108 ? 7.279 16.907 3.949 1.00 53.00 108 ARG A C 1
ATOM 891 O O . ARG A 1 108 ? 6.128 16.800 4.363 1.00 53.00 108 ARG A O 1
ATOM 898 N N . PHE A 1 109 ? 7.755 16.202 2.922 1.00 52.53 109 PHE A N 1
ATOM 899 C CA . PHE A 1 109 ? 6.995 15.181 2.198 1.00 52.53 109 PHE A CA 1
ATOM 900 C C . PHE A 1 109 ? 7.006 13.837 2.928 1.00 52.53 109 PHE A C 1
ATOM 902 O O . PHE A 1 109 ? 5.964 13.193 3.015 1.00 52.53 109 PHE A O 1
ATOM 909 N N . HIS A 1 110 ? 8.136 13.453 3.532 1.00 55.19 110 HIS A N 1
ATOM 910 C CA . HIS A 1 110 ? 8.164 12.358 4.496 1.00 55.19 110 HIS A CA 1
ATOM 911 C C . HIS A 1 110 ? 7.659 12.884 5.820 1.00 55.19 110 HIS A C 1
ATOM 913 O O . HIS A 1 110 ? 8.403 13.507 6.576 1.00 55.19 110 HIS A O 1
ATOM 919 N N . GLN A 1 111 ? 6.386 12.609 6.117 1.00 67.12 111 GLN A N 1
ATOM 920 C CA . GLN A 1 111 ? 5.886 12.778 7.471 1.00 67.12 111 GLN A CA 1
ATOM 921 C C . GLN A 1 111 ? 6.895 12.136 8.430 1.00 67.12 111 GLN A C 1
ATOM 923 O O . GLN A 1 111 ? 7.330 10.994 8.237 1.00 67.12 111 GLN A O 1
ATOM 928 N N . LYS A 1 112 ? 7.323 12.915 9.425 1.00 78.25 112 LYS A N 1
ATOM 929 C CA . LYS A 1 112 ? 8.352 12.492 10.370 1.00 78.25 112 LYS A CA 1
ATOM 930 C C . LYS A 1 112 ? 7.962 11.146 10.987 1.00 78.25 112 LYS A C 1
ATOM 932 O O . LYS A 1 112 ? 6.862 11.017 11.529 1.00 78.25 112 LYS A O 1
ATOM 937 N N . SER A 1 113 ? 8.870 10.174 10.915 1.00 84.31 113 SER A N 1
ATOM 938 C CA . SER A 1 113 ? 8.641 8.838 11.461 1.00 84.31 113 SER A CA 1
ATOM 939 C C . SER A 1 113 ? 8.448 8.888 12.977 1.00 84.31 113 SER A C 1
ATOM 941 O O . SER A 1 113 ? 9.132 9.638 13.678 1.00 84.31 113 SER A O 1
ATOM 943 N N . ILE A 1 114 ? 7.546 8.059 13.487 1.00 87.44 114 ILE A N 1
ATOM 944 C CA . ILE A 1 114 ? 7.267 7.860 14.905 1.00 87.44 114 ILE A CA 1
ATOM 945 C C . ILE A 1 114 ? 8.289 6.867 15.465 1.00 87.44 114 ILE A C 1
ATOM 947 O O . ILE A 1 114 ? 8.344 5.706 15.060 1.00 87.44 114 ILE A O 1
ATOM 951 N N . SER A 1 115 ? 9.119 7.326 16.403 1.00 86.56 115 SER A N 1
ATOM 952 C CA . SER A 1 115 ? 10.180 6.495 16.975 1.00 86.56 115 SER A CA 1
ATOM 953 C C . SER A 1 115 ? 9.632 5.397 17.892 1.00 86.56 115 SER A C 1
ATOM 955 O O . SER A 1 115 ? 8.586 5.554 18.528 1.00 86.56 115 SER A O 1
ATOM 957 N N . ALA A 1 116 ? 10.405 4.318 18.057 1.00 87.25 116 ALA A N 1
ATOM 958 C CA . ALA A 1 116 ? 10.095 3.247 19.007 1.00 87.25 116 ALA A CA 1
ATOM 959 C C . ALA A 1 116 ? 9.847 3.770 20.432 1.00 87.25 116 ALA A C 1
ATOM 961 O O . ALA A 1 116 ? 8.882 3.373 21.074 1.00 87.25 116 ALA A O 1
ATOM 962 N N . SER A 1 117 ? 10.643 4.744 20.888 1.00 88.75 117 SER A N 1
ATOM 963 C CA . SER A 1 117 ? 10.471 5.351 22.213 1.00 88.75 117 SER A CA 1
ATOM 964 C C . SER A 1 117 ? 9.121 6.054 22.381 1.00 88.75 117 SER A C 1
ATOM 966 O O . SER A 1 117 ? 8.521 5.972 23.448 1.00 88.75 117 SER A O 1
ATOM 968 N N . VAL A 1 118 ? 8.636 6.742 21.340 1.00 89.56 118 VAL A N 1
ATOM 969 C CA . VAL A 1 118 ? 7.322 7.398 21.371 1.00 89.56 118 VAL A CA 1
ATOM 970 C C . VAL A 1 118 ? 6.211 6.356 21.365 1.00 89.56 118 VAL A C 1
ATOM 972 O O . VAL A 1 118 ? 5.258 6.486 22.129 1.00 89.56 118 VAL A O 1
ATOM 975 N N . MET A 1 119 ? 6.346 5.294 20.568 1.00 91.50 119 MET A N 1
ATOM 976 C CA . MET A 1 119 ? 5.383 4.192 20.583 1.00 91.50 119 MET A CA 1
ATOM 977 C C . MET A 1 119 ? 5.312 3.496 21.947 1.00 91.50 119 MET A C 1
ATOM 979 O O . MET A 1 119 ? 4.214 3.179 22.399 1.00 91.50 119 MET A O 1
ATOM 983 N N . ASP A 1 120 ? 6.449 3.278 22.611 1.00 91.88 120 ASP A N 1
ATOM 984 C CA . ASP A 1 120 ? 6.500 2.677 23.947 1.00 91.88 120 ASP A CA 1
ATOM 985 C C . ASP A 1 120 ? 5.834 3.580 24.992 1.00 91.88 120 ASP A C 1
ATOM 987 O O . ASP A 1 120 ? 5.069 3.106 25.835 1.00 91.88 120 ASP A O 1
ATOM 991 N N . GLU A 1 121 ? 6.065 4.893 24.913 1.00 93.25 121 GLU A N 1
ATOM 992 C CA . GLU A 1 121 ? 5.404 5.866 25.780 1.00 93.25 121 GLU A CA 1
ATOM 993 C C . GLU A 1 121 ? 3.886 5.865 25.557 1.00 93.25 121 GLU A C 1
ATOM 995 O O . GLU A 1 121 ? 3.134 5.736 26.525 1.00 93.25 121 GLU A O 1
ATOM 1000 N N . MET A 1 122 ? 3.430 5.886 24.299 1.00 93.44 122 MET A N 1
ATOM 1001 C CA . MET A 1 122 ? 2.012 5.765 23.942 1.00 93.44 122 MET A CA 1
ATOM 1002 C C . MET A 1 122 ? 1.390 4.469 24.472 1.00 93.44 122 MET A C 1
ATOM 1004 O O . MET A 1 122 ? 0.315 4.499 25.068 1.00 93.44 122 MET A O 1
ATOM 1008 N N . ALA A 1 123 ? 2.072 3.337 24.289 1.00 94.44 123 ALA A N 1
ATOM 1009 C CA . ALA A 1 123 ? 1.619 2.035 24.769 1.00 94.44 123 ALA A CA 1
ATOM 1010 C C . ALA A 1 123 ? 1.539 1.971 26.304 1.00 94.44 123 ALA A C 1
ATOM 1012 O O . ALA A 1 123 ? 0.742 1.209 26.849 1.00 94.44 123 ALA A O 1
ATOM 1013 N N . SER A 1 124 ? 2.355 2.768 27.003 1.00 95.56 124 SER A N 1
ATOM 1014 C CA . SER A 1 124 ? 2.375 2.849 28.466 1.00 95.56 124 SER A CA 1
ATOM 1015 C C . SER A 1 124 ? 1.295 3.761 29.057 1.00 95.56 124 SER A C 1
ATOM 1017 O O . SER A 1 124 ? 1.077 3.740 30.275 1.00 95.56 124 SER A O 1
ATOM 1019 N N . LEU A 1 125 ? 0.621 4.570 28.228 1.00 95.00 125 LEU A N 1
ATOM 1020 C CA . LEU A 1 125 ? -0.407 5.486 28.706 1.00 95.00 125 LEU A CA 1
ATOM 1021 C C . LEU A 1 125 ? -1.577 4.720 29.337 1.00 95.00 125 LEU A C 1
ATOM 1023 O O . LEU A 1 125 ? -1.995 3.673 28.833 1.00 95.00 125 LEU A O 1
ATOM 1027 N N . PRO A 1 126 ? -2.169 5.259 30.420 1.00 94.00 126 PRO A N 1
ATOM 1028 C CA . PRO A 1 126 ? -3.407 4.725 30.958 1.00 94.00 126 PRO A CA 1
ATOM 1029 C C . PRO A 1 126 ? -4.469 4.576 29.865 1.00 94.00 126 PRO A C 1
ATOM 1031 O O . PRO A 1 126 ? -4.576 5.404 28.962 1.00 94.00 126 PRO A O 1
ATOM 1034 N N . TYR A 1 127 ? -5.286 3.529 29.984 1.00 95.06 127 TYR A N 1
ATOM 1035 C CA . TYR A 1 127 ? -6.433 3.245 29.113 1.00 95.06 127 TYR A CA 1
ATOM 1036 C C . TYR A 1 127 ? -6.111 2.753 27.694 1.00 95.06 127 TYR A C 1
ATOM 1038 O O . TYR A 1 127 ? -7.009 2.186 27.066 1.00 95.06 127 TYR A O 1
ATOM 1046 N N . VAL A 1 128 ? -4.874 2.893 27.209 1.00 95.50 128 VAL A N 1
ATOM 1047 C CA . VAL A 1 128 ? -4.435 2.260 25.959 1.00 95.50 128 VAL A CA 1
ATOM 1048 C C . VAL A 1 128 ? -4.350 0.749 26.180 1.00 95.50 128 VAL A C 1
ATOM 1050 O O . VAL A 1 128 ? -3.655 0.268 27.071 1.00 95.50 128 VAL A O 1
ATOM 1053 N N . THR A 1 129 ? -5.113 -0.015 25.401 1.00 94.25 129 THR A N 1
ATOM 1054 C CA . THR A 1 129 ? -5.206 -1.478 25.525 1.00 94.25 129 THR A CA 1
ATOM 1055 C C . THR A 1 129 ? -4.383 -2.218 24.483 1.00 94.25 129 THR A C 1
ATOM 1057 O O . THR A 1 129 ? -4.031 -3.374 24.706 1.00 94.25 129 THR A O 1
ATOM 1060 N N . SER A 1 130 ? -4.106 -1.589 23.340 1.00 93.62 130 SER A N 1
ATOM 1061 C CA . SER A 1 130 ? -3.265 -2.169 22.293 1.00 93.62 130 SER A CA 1
ATOM 1062 C C . SER A 1 130 ? -2.727 -1.103 21.346 1.00 93.62 130 SER A C 1
ATOM 1064 O O . SER A 1 130 ? -3.379 -0.085 21.103 1.00 93.62 130 SER A O 1
ATOM 1066 N N . MET A 1 131 ? -1.564 -1.394 20.768 1.00 94.19 131 MET A N 1
ATOM 1067 C CA . MET A 1 131 ? -0.993 -0.675 19.632 1.00 94.19 131 MET A CA 1
ATOM 1068 C C . MET A 1 131 ? -1.221 -1.510 18.372 1.00 94.19 131 MET A C 1
ATOM 1070 O O . MET A 1 131 ? -0.891 -2.692 18.350 1.00 94.19 131 MET A O 1
ATOM 1074 N N . GLY A 1 132 ? -1.797 -0.905 17.341 1.00 91.50 132 GLY A N 1
ATOM 1075 C CA . GLY A 1 132 ? -1.847 -1.464 15.998 1.00 91.50 132 GLY A CA 1
ATOM 1076 C C . GLY A 1 132 ? -0.607 -1.036 15.227 1.00 91.50 132 GLY A C 1
ATOM 1077 O O . GLY A 1 132 ? -0.287 0.152 15.188 1.00 91.50 132 GLY A O 1
ATOM 1078 N N . ARG A 1 133 ? 0.069 -2.010 14.624 1.00 93.00 133 ARG A N 1
ATOM 1079 C CA . ARG A 1 133 ? 1.184 -1.807 13.700 1.00 93.00 133 ARG A CA 1
ATOM 1080 C C . ARG A 1 133 ? 0.788 -2.339 12.334 1.00 93.00 133 ARG A C 1
ATOM 1082 O O . ARG A 1 133 ? -0.004 -3.284 12.234 1.00 93.00 133 ARG A O 1
ATOM 1089 N N . ARG A 1 134 ? 1.320 -1.707 11.302 1.00 93.62 134 ARG A N 1
ATOM 1090 C CA . ARG A 1 134 ? 1.186 -2.123 9.916 1.00 93.62 134 ARG A CA 1
ATOM 1091 C C . ARG A 1 134 ? 2.564 -2.149 9.298 1.00 93.62 134 ARG A C 1
ATOM 1093 O O . ARG A 1 134 ? 3.374 -1.271 9.565 1.00 93.62 134 ARG A O 1
ATOM 1100 N N . TYR A 1 135 ? 2.792 -3.171 8.498 1.00 93.62 135 TYR A N 1
ATOM 1101 C CA . TYR A 1 135 ? 3.984 -3.309 7.680 1.00 93.62 135 TYR A CA 1
ATOM 1102 C C . TYR A 1 135 ? 3.526 -3.524 6.251 1.00 93.62 135 TYR A C 1
ATOM 1104 O O . TYR A 1 135 ? 2.439 -4.066 6.036 1.00 93.62 135 TYR A O 1
ATOM 1112 N N . MET A 1 136 ? 4.347 -3.128 5.289 1.00 91.56 136 MET A N 1
ATOM 1113 C CA . MET A 1 136 ? 4.074 -3.379 3.885 1.00 91.56 136 MET A CA 1
ATOM 1114 C C . MET A 1 136 ? 5.264 -4.084 3.247 1.00 91.56 136 MET A C 1
ATOM 1116 O O . MET A 1 136 ? 6.401 -3.651 3.421 1.00 91.56 136 MET A O 1
ATOM 1120 N N . THR A 1 137 ? 4.999 -5.161 2.509 1.00 90.06 137 THR A N 1
ATOM 1121 C CA . THR A 1 137 ? 5.988 -5.811 1.636 1.00 90.06 137 THR A CA 1
ATOM 1122 C C . THR A 1 137 ? 5.422 -5.969 0.225 1.00 90.06 137 THR A C 1
ATOM 1124 O O . THR A 1 137 ? 4.240 -5.716 -0.022 1.00 90.06 137 THR A O 1
ATOM 1127 N N . ALA A 1 138 ? 6.275 -6.365 -0.718 1.00 88.31 138 ALA A N 1
ATOM 1128 C CA . ALA A 1 138 ? 5.842 -6.768 -2.049 1.00 88.31 138 ALA A CA 1
ATOM 1129 C C . ALA A 1 138 ? 5.186 -8.154 -1.993 1.00 88.31 138 ALA A C 1
ATOM 1131 O O . ALA A 1 138 ? 5.734 -9.075 -1.383 1.00 88.31 138 ALA A O 1
ATOM 1132 N N . GLY A 1 139 ? 4.049 -8.320 -2.666 1.00 90.81 139 GLY A N 1
ATOM 1133 C CA . GLY A 1 139 ? 3.466 -9.630 -2.956 1.00 90.81 139 GLY A CA 1
ATOM 1134 C C . GLY A 1 139 ? 3.346 -9.832 -4.455 1.00 90.81 139 GLY A C 1
ATOM 1135 O O . GLY A 1 139 ? 2.678 -9.041 -5.108 1.00 90.81 139 GLY A O 1
ATOM 1136 N N . VAL A 1 140 ? 3.968 -10.871 -5.005 1.00 90.25 140 VAL A N 1
ATOM 1137 C CA . VAL A 1 140 ? 3.907 -11.145 -6.449 1.00 90.25 140 VAL A CA 1
ATOM 1138 C C . VAL A 1 140 ? 2.851 -12.208 -6.729 1.00 90.25 140 VAL A C 1
ATOM 1140 O O . VAL A 1 140 ? 2.896 -13.287 -6.136 1.00 90.25 140 VAL A O 1
ATOM 1143 N N . SER A 1 141 ? 1.909 -11.917 -7.624 1.00 91.50 141 SER A N 1
ATOM 1144 C CA . SER A 1 141 ? 0.903 -12.879 -8.086 1.00 91.50 141 SER A CA 1
ATOM 1145 C C . SER A 1 141 ? 1.239 -13.386 -9.482 1.00 91.50 141 SER A C 1
ATOM 1147 O O . SER A 1 141 ? 1.506 -12.588 -10.366 1.00 91.50 141 SER A O 1
ATOM 1149 N N . GLU A 1 142 ? 1.185 -14.694 -9.718 1.00 89.00 142 GLU A N 1
ATOM 1150 C CA . GLU A 1 142 ? 1.352 -15.236 -11.079 1.00 89.00 142 GLU A CA 1
ATOM 1151 C C . GLU A 1 142 ? 0.078 -15.095 -11.926 1.00 89.00 142 GLU A C 1
ATOM 1153 O O . GLU A 1 142 ? 0.146 -15.082 -13.153 1.00 89.00 142 GLU A O 1
ATOM 1158 N N . ASP A 1 143 ? -1.076 -14.963 -11.269 1.00 91.06 143 ASP A N 1
ATOM 1159 C CA . ASP A 1 143 ? -2.388 -15.032 -11.915 1.00 91.06 143 ASP A CA 1
ATOM 1160 C C . ASP A 1 143 ? -2.964 -13.652 -12.245 1.00 91.06 143 ASP A C 1
ATOM 1162 O O . ASP A 1 143 ? -3.758 -13.516 -13.177 1.00 91.06 143 ASP A O 1
ATOM 1166 N N . TYR A 1 144 ? -2.584 -12.625 -11.479 1.00 90.19 144 TYR A N 1
ATOM 1167 C CA . TYR A 1 144 ? -3.234 -11.319 -11.537 1.00 90.19 144 TYR A CA 1
ATOM 1168 C C . TYR A 1 144 ? -2.247 -10.181 -11.754 1.00 90.19 144 TYR A C 1
ATOM 1170 O O . TYR A 1 144 ? -1.138 -10.172 -11.215 1.00 90.19 144 TYR A O 1
ATOM 1178 N N . TYR A 1 145 ? -2.709 -9.187 -12.506 1.00 85.88 145 TYR A N 1
ATOM 1179 C CA . TYR A 1 145 ? -2.005 -7.932 -12.716 1.00 85.88 145 TYR A CA 1
ATOM 1180 C C . TYR A 1 145 ? -2.413 -6.895 -11.671 1.00 85.88 145 TYR A C 1
ATOM 1182 O O . TYR A 1 145 ? -3.575 -6.801 -11.265 1.00 85.88 145 TYR A O 1
ATOM 1190 N N . ARG A 1 146 ? -1.446 -6.071 -11.283 1.00 82.94 146 ARG A N 1
ATOM 1191 C CA . ARG A 1 146 ? -1.641 -4.870 -10.489 1.00 82.94 146 ARG A CA 1
ATOM 1192 C C . ARG A 1 146 ? -2.578 -3.920 -11.236 1.00 82.94 146 ARG A C 1
ATOM 1194 O O . ARG A 1 146 ? -2.372 -3.587 -12.402 1.00 82.94 146 ARG A O 1
ATOM 1201 N N . MET A 1 147 ? -3.600 -3.452 -10.536 1.00 76.56 147 MET A N 1
ATOM 1202 C CA . MET A 1 147 ? -4.520 -2.423 -10.995 1.00 76.56 147 MET A CA 1
ATOM 1203 C C . MET A 1 147 ? -4.122 -1.065 -10.429 1.00 76.56 147 MET A C 1
ATOM 1205 O O . MET A 1 147 ? -4.283 -0.802 -9.234 1.00 76.56 147 MET A O 1
ATOM 1209 N N . GLU A 1 148 ? -3.649 -0.175 -11.293 1.00 65.94 148 GLU A N 1
ATOM 1210 C CA . GLU A 1 148 ? -3.505 1.237 -10.952 1.00 65.94 148 GLU A CA 1
ATOM 1211 C C . GLU A 1 148 ? -4.565 2.042 -11.695 1.00 65.94 148 GLU A C 1
ATOM 1213 O O . GLU A 1 148 ? -4.507 2.221 -12.908 1.00 65.94 148 GLU A O 1
ATOM 1218 N N . ASN A 1 149 ? -5.569 2.501 -10.949 1.00 51.00 149 ASN A N 1
ATOM 1219 C CA . ASN A 1 149 ? -6.703 3.260 -11.469 1.00 51.00 149 ASN A CA 1
ATOM 1220 C C . ASN A 1 149 ? -6.563 4.758 -11.162 1.00 51.00 149 ASN A C 1
ATOM 1222 O O . ASN A 1 149 ? -7.504 5.424 -10.725 1.00 51.00 149 ASN A O 1
ATOM 1226 N N . TYR A 1 150 ? -5.351 5.288 -11.312 1.00 52.56 150 TYR A N 1
ATOM 1227 C CA . TYR A 1 150 ? -5.093 6.697 -11.057 1.00 52.56 150 TYR A CA 1
ATOM 1228 C C . TYR A 1 150 ? -5.138 7.458 -12.367 1.00 52.56 150 TYR A C 1
ATOM 1230 O O . TYR A 1 150 ? -4.143 7.576 -13.074 1.00 52.56 150 TYR A O 1
ATOM 1238 N N . GLU A 1 151 ? -6.313 8.017 -12.655 1.00 46.12 151 GLU A N 1
ATOM 1239 C CA . GLU A 1 151 ? -6.562 8.915 -13.787 1.00 46.12 151 GLU A CA 1
ATOM 1240 C C . GLU A 1 151 ? -5.647 10.153 -13.811 1.00 46.12 151 GLU A C 1
ATOM 1242 O O . GLU A 1 151 ? -5.785 10.963 -14.711 1.00 46.12 151 GLU A O 1
ATOM 1247 N N . GLU A 1 152 ? -4.747 10.375 -12.844 1.00 48.22 152 GLU A N 1
ATOM 1248 C CA . GLU A 1 152 ? -4.018 11.642 -12.743 1.00 48.22 152 GLU A CA 1
ATOM 1249 C C . GLU A 1 152 ? -2.539 11.547 -12.325 1.00 48.22 152 GLU A C 1
ATOM 1251 O O . GLU A 1 152 ? -1.930 12.609 -12.202 1.00 48.22 152 GLU A O 1
ATOM 1256 N N . HIS A 1 153 ? -1.940 10.361 -12.110 1.00 52.38 153 HIS A N 1
ATOM 1257 C CA . HIS A 1 153 ? -0.537 10.208 -11.650 1.00 52.38 153 HIS A CA 1
ATOM 1258 C C . HIS A 1 153 ? 0.291 9.170 -12.425 1.00 52.38 153 HIS A C 1
ATOM 1260 O O . HIS A 1 153 ? -0.235 8.414 -13.239 1.00 52.38 153 HIS A O 1
ATOM 1266 N N . PHE A 1 154 ? 1.612 9.181 -12.190 1.00 55.84 154 PHE A N 1
ATOM 1267 C CA . PHE A 1 154 ? 2.577 8.247 -12.779 1.00 55.84 154 PHE A CA 1
ATOM 1268 C C . PHE A 1 154 ? 2.199 6.806 -12.433 1.00 55.84 154 PHE A C 1
ATOM 1270 O O . PHE A 1 154 ? 2.195 6.437 -11.262 1.00 55.84 154 PHE A O 1
ATOM 1277 N N . ASN A 1 155 ? 1.931 5.994 -13.453 1.00 62.91 155 ASN A N 1
ATOM 1278 C CA . ASN A 1 155 ? 1.794 4.553 -13.296 1.00 62.91 155 ASN A CA 1
ATOM 1279 C C . ASN A 1 155 ? 3.210 3.962 -13.219 1.00 62.91 155 ASN A C 1
ATOM 1281 O O . ASN A 1 155 ? 3.857 3.710 -14.241 1.00 62.91 155 ASN A O 1
ATOM 1285 N N . TYR A 1 156 ? 3.742 3.820 -12.002 1.00 65.94 156 TYR A N 1
ATOM 1286 C CA . TYR A 1 156 ? 5.092 3.287 -11.788 1.00 65.94 156 TYR A CA 1
ATOM 1287 C C . TYR A 1 156 ? 5.309 1.841 -12.273 1.00 65.94 156 TYR A C 1
ATOM 1289 O O . TYR A 1 156 ? 6.364 1.564 -12.853 1.00 65.94 156 TYR A O 1
ATOM 1297 N N . PRO A 1 157 ? 4.335 0.939 -12.116 1.00 69.12 157 PRO A N 1
ATOM 1298 C CA . PRO A 1 157 ? 4.340 -0.369 -12.769 1.00 69.12 157 PRO A CA 1
ATOM 1299 C C . PRO A 1 157 ? 4.166 -0.293 -14.290 1.00 69.12 157 PRO A C 1
ATOM 1301 O O . PRO A 1 157 ? 4.459 -1.255 -14.990 1.00 69.12 157 PRO A O 1
ATOM 1304 N N . GLY A 1 158 ? 3.740 0.856 -14.819 1.00 72.00 158 GLY A N 1
ATOM 1305 C CA . GLY A 1 158 ? 3.557 1.171 -16.235 1.00 72.00 158 GLY A CA 1
ATOM 1306 C C . GLY A 1 158 ? 4.801 1.058 -17.124 1.00 72.00 158 GLY A C 1
ATOM 1307 O O . GLY A 1 158 ? 4.794 1.616 -18.216 1.00 72.00 158 GLY A O 1
ATOM 1308 N N . ARG A 1 159 ? 5.896 0.429 -16.681 1.00 80.00 159 ARG A N 1
ATOM 1309 C CA . ARG A 1 159 ? 7.130 0.301 -17.462 1.00 80.00 159 ARG A CA 1
ATOM 1310 C C . ARG A 1 159 ? 6.924 -0.674 -18.621 1.00 80.00 159 ARG A C 1
ATOM 1312 O O . ARG A 1 159 ? 6.294 -1.719 -18.482 1.00 80.00 159 ARG A O 1
ATOM 1319 N N . PHE A 1 160 ? 7.512 -0.341 -19.760 1.00 79.62 160 PHE A N 1
ATOM 1320 C CA . PHE A 1 160 ? 7.586 -1.220 -20.913 1.00 79.62 160 PHE A CA 1
ATOM 1321 C C . PHE A 1 160 ? 8.992 -1.198 -21.515 1.00 79.62 160 PHE A C 1
ATOM 1323 O O . PHE A 1 160 ? 9.702 -0.189 -21.463 1.00 79.62 160 PHE A O 1
ATOM 1330 N N . VAL A 1 161 ? 9.395 -2.329 -2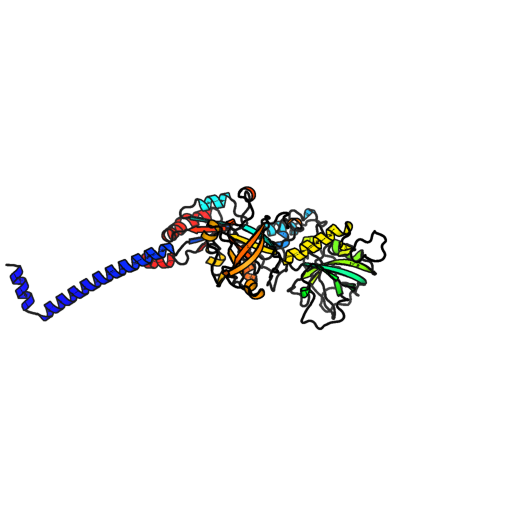2.087 1.00 84.12 161 VAL A N 1
ATOM 1331 C CA . VAL A 1 161 ? 10.678 -2.504 -22.772 1.00 84.12 161 VAL A CA 1
ATOM 1332 C C . VAL A 1 161 ? 10.390 -3.046 -24.158 1.00 84.12 161 VAL A C 1
ATOM 1334 O O . VAL A 1 161 ? 9.674 -4.036 -24.304 1.00 84.12 161 VAL A O 1
ATOM 1337 N N . PHE A 1 162 ? 10.957 -2.415 -25.177 1.00 84.69 162 PHE A N 1
ATOM 1338 C CA . PHE A 1 162 ? 10.828 -2.868 -26.556 1.00 84.69 162 PHE A CA 1
ATOM 1339 C C . PHE A 1 162 ? 12.149 -2.728 -27.290 1.00 84.69 162 PHE A C 1
ATOM 1341 O O . PHE A 1 162 ? 12.996 -1.919 -26.920 1.00 84.69 162 PHE A O 1
ATOM 1348 N N . GLU A 1 163 ? 12.316 -3.488 -28.359 1.00 85.75 163 GLU A N 1
ATOM 1349 C CA . GLU A 1 163 ? 13.403 -3.302 -29.302 1.00 85.75 163 GLU A CA 1
ATOM 1350 C C . GLU A 1 163 ? 12.895 -2.827 -30.656 1.00 85.75 163 GLU A C 1
ATOM 1352 O O . GLU A 1 163 ? 11.777 -3.134 -31.067 1.00 85.75 163 GLU A O 1
ATOM 1357 N N . ALA A 1 164 ? 13.717 -2.050 -31.351 1.00 82.44 164 ALA A N 1
ATOM 1358 C CA . ALA A 1 164 ? 13.410 -1.579 -32.690 1.00 82.44 164 ALA A CA 1
ATOM 1359 C C . ALA A 1 164 ? 14.674 -1.257 -33.485 1.00 82.44 164 ALA A C 1
ATOM 1361 O O . ALA A 1 164 ? 15.721 -0.910 -32.932 1.00 82.44 164 ALA A O 1
ATOM 1362 N N . THR A 1 165 ? 14.556 -1.323 -34.805 1.00 84.25 165 THR A N 1
ATOM 1363 C CA . THR A 1 165 ? 15.575 -0.872 -35.751 1.00 84.25 165 THR A CA 1
ATOM 1364 C C . THR A 1 165 ? 15.422 0.629 -35.980 1.00 84.25 165 THR A C 1
ATOM 1366 O O . THR A 1 165 ? 14.354 1.097 -36.364 1.00 84.25 165 THR A O 1
ATOM 1369 N N . LEU A 1 166 ? 16.480 1.414 -35.781 1.00 84.38 166 LEU A N 1
ATOM 1370 C CA . LEU A 1 166 ? 16.461 2.832 -36.139 1.00 84.38 166 LEU A CA 1
ATOM 1371 C C . LEU A 1 166 ? 16.563 2.969 -37.663 1.00 84.38 166 LEU A C 1
ATOM 1373 O O . LEU A 1 166 ? 17.613 2.684 -38.225 1.00 84.38 166 LEU A O 1
ATOM 1377 N N . ASN A 1 167 ? 15.520 3.441 -38.342 1.00 79.00 167 ASN A N 1
ATOM 1378 C CA . ASN A 1 167 ? 15.560 3.688 -39.786 1.00 79.00 167 ASN A CA 1
ATOM 1379 C C . ASN A 1 167 ? 16.143 5.073 -40.111 1.00 79.00 167 ASN A C 1
ATOM 1381 O O . ASN A 1 167 ? 17.032 5.207 -40.947 1.00 79.00 167 ASN A O 1
ATOM 1385 N N . GLU A 1 168 ? 15.679 6.118 -39.424 1.00 74.81 168 GLU A N 1
ATOM 1386 C CA . GLU A 1 168 ? 16.143 7.487 -39.661 1.00 74.81 168 GLU A CA 1
ATOM 1387 C C . GLU A 1 168 ? 16.123 8.305 -38.368 1.00 74.81 168 GLU A C 1
ATOM 1389 O O . GLU A 1 168 ? 15.215 8.184 -37.549 1.00 74.81 168 GLU A O 1
ATOM 1394 N N . LEU A 1 169 ? 17.116 9.178 -38.211 1.00 73.75 169 LEU A N 1
ATOM 1395 C CA . LEU A 1 169 ? 17.136 10.229 -37.201 1.00 73.75 169 LEU A CA 1
ATOM 1396 C C . LEU A 1 169 ? 17.187 11.563 -37.941 1.00 73.75 169 LEU A C 1
ATOM 1398 O O . LEU A 1 169 ? 18.203 11.886 -38.559 1.00 73.75 169 LEU A O 1
ATOM 1402 N N . TYR A 1 170 ? 16.116 12.352 -37.870 1.00 69.56 170 TYR A N 1
ATOM 1403 C CA . TYR A 1 170 ? 16.113 13.689 -38.460 1.00 69.56 170 TYR A CA 1
ATOM 1404 C C . TYR A 1 170 ? 15.837 14.767 -37.414 1.00 69.56 170 TYR A C 1
ATOM 1406 O O . TYR A 1 170 ? 15.084 14.584 -36.458 1.00 69.56 170 TYR A O 1
ATOM 1414 N N . LYS A 1 171 ? 16.461 15.927 -37.614 1.00 62.56 171 LYS A N 1
ATOM 1415 C CA . LYS A 1 171 ? 16.249 17.133 -36.814 1.00 62.56 171 LYS A CA 1
ATOM 1416 C C . LYS A 1 171 ? 15.247 18.018 -37.551 1.00 62.56 171 LYS A C 1
ATOM 1418 O O . LYS A 1 171 ? 15.484 18.376 -38.704 1.00 62.56 171 LYS A O 1
ATOM 1423 N N . SER A 1 172 ? 14.113 18.328 -36.931 1.00 55.47 172 SER A N 1
ATOM 1424 C CA . SER A 1 172 ? 13.112 19.214 -37.518 1.00 55.47 172 SER A CA 1
ATOM 1425 C C . SER A 1 172 ? 13.688 20.620 -37.702 1.00 55.47 172 SER A C 1
ATOM 1427 O O . SER A 1 172 ? 14.578 21.059 -36.966 1.00 55.47 172 SER A O 1
ATOM 1429 N N . SER A 1 173 ? 13.182 21.333 -38.713 1.00 51.56 173 SER A N 1
ATOM 1430 C CA . SER A 1 173 ? 13.468 22.761 -38.841 1.00 51.56 173 SER A CA 1
ATOM 1431 C C . SER A 1 173 ? 12.864 23.497 -37.635 1.00 51.56 173 SER A C 1
ATOM 1433 O O . SER A 1 173 ? 11.720 23.196 -37.283 1.00 51.56 173 SER A O 1
ATOM 1435 N N . PRO A 1 174 ? 13.565 24.478 -37.035 1.00 52.22 174 PRO A N 1
ATOM 1436 C CA . PRO A 1 174 ? 13.059 25.268 -35.907 1.00 52.22 174 PRO A CA 1
ATOM 1437 C C . PRO A 1 174 ? 11.703 25.960 -36.162 1.00 52.22 174 PRO A C 1
ATOM 1439 O O . PRO A 1 174 ? 11.048 26.380 -35.215 1.00 52.22 174 PRO A O 1
ATOM 1442 N N . ASP A 1 175 ? 11.251 26.057 -37.414 1.00 46.69 175 ASP A N 1
ATOM 1443 C CA . ASP A 1 175 ? 10.009 26.737 -37.808 1.00 46.69 175 ASP A CA 1
ATOM 1444 C C . ASP A 1 175 ? 8.722 25.898 -37.640 1.00 46.69 175 ASP A C 1
ATOM 1446 O O . ASP A 1 175 ? 7.633 26.367 -37.971 1.00 46.69 175 ASP A O 1
ATOM 1450 N N . ALA A 1 176 ? 8.815 24.660 -37.146 1.00 45.41 176 ALA A N 1
ATOM 1451 C CA . ALA A 1 176 ? 7.677 23.750 -36.999 1.00 45.41 176 ALA A CA 1
ATOM 1452 C C . ALA A 1 176 ? 7.140 23.699 -35.554 1.00 45.41 176 ALA A C 1
ATOM 1454 O O . ALA A 1 176 ? 7.262 22.676 -34.886 1.00 45.41 176 ALA A O 1
ATOM 1455 N N . SER A 1 177 ? 6.524 24.779 -35.057 1.00 46.34 177 SER A N 1
ATOM 1456 C CA . SER A 1 177 ? 5.575 24.650 -33.937 1.00 46.34 177 SER A CA 1
ATOM 1457 C C . SER A 1 177 ? 4.466 25.708 -33.970 1.00 46.34 177 SER A C 1
ATOM 1459 O O . SER A 1 177 ? 4.701 26.907 -34.132 1.00 46.34 177 SER A O 1
ATOM 1461 N N . SER A 1 178 ? 3.227 25.253 -33.807 1.00 41.34 178 SER A N 1
ATOM 1462 C CA . SER A 1 178 ? 2.034 26.070 -33.600 1.00 41.34 178 SER A CA 1
ATOM 1463 C C . SER A 1 178 ? 1.745 26.173 -32.099 1.00 41.34 178 SER A C 1
ATOM 1465 O O . SER A 1 178 ? 0.980 25.374 -31.570 1.00 41.34 178 SER A O 1
ATOM 1467 N N . GLY A 1 179 ? 2.356 27.128 -31.387 1.00 45.78 179 GLY A N 1
ATOM 1468 C CA . GLY A 1 179 ? 2.126 27.197 -29.933 1.00 45.78 179 GLY A CA 1
ATOM 1469 C C . GLY A 1 179 ? 2.762 28.324 -29.118 1.00 45.78 179 GLY A C 1
ATOM 1470 O O . GLY A 1 179 ? 2.641 28.299 -27.901 1.00 45.78 179 GLY A O 1
ATOM 1471 N N . GLY A 1 180 ? 3.416 29.321 -29.726 1.00 41.59 180 GLY A N 1
ATOM 1472 C CA . GLY A 1 180 ? 3.868 30.524 -29.003 1.00 41.59 180 GLY A CA 1
ATOM 1473 C C . GLY A 1 180 ? 5.133 30.385 -28.135 1.00 41.59 180 GLY A C 1
ATOM 1474 O O . GLY A 1 180 ? 5.475 31.343 -27.444 1.00 41.59 180 GLY A O 1
ATOM 1475 N N . TRP A 1 181 ? 5.850 29.260 -28.196 1.00 44.56 181 TRP A N 1
ATOM 1476 C CA . TRP A 1 181 ? 7.150 29.052 -27.538 1.00 44.56 181 TRP A CA 1
ATOM 1477 C C . TRP A 1 181 ? 8.317 29.218 -28.531 1.00 44.56 181 TRP A C 1
ATOM 1479 O O . TRP A 1 181 ? 8.110 29.064 -29.736 1.00 44.56 181 TRP A O 1
ATOM 1489 N N . PRO A 1 182 ? 9.535 29.582 -28.078 1.00 44.97 182 PRO A N 1
ATOM 1490 C CA . PRO A 1 182 ? 10.656 29.851 -28.976 1.00 44.97 182 PRO A CA 1
ATOM 1491 C C . PRO A 1 182 ? 11.052 28.602 -29.773 1.00 44.97 182 PRO A C 1
ATOM 1493 O O . PRO A 1 182 ? 11.465 27.612 -29.183 1.00 44.97 182 PRO A O 1
ATOM 1496 N N . ASN A 1 183 ? 10.964 28.703 -31.102 1.00 51.47 183 ASN A N 1
ATOM 1497 C CA . ASN A 1 183 ? 11.446 27.793 -32.147 1.00 51.47 183 ASN A CA 1
ATOM 1498 C C . ASN A 1 183 ? 12.630 26.894 -31.724 1.00 51.47 183 ASN A C 1
ATOM 1500 O O . ASN A 1 183 ? 13.787 27.293 -31.879 1.00 51.47 183 ASN A O 1
ATOM 1504 N N . GLN A 1 184 ? 12.355 25.685 -31.219 1.00 51.94 184 GLN A N 1
ATOM 1505 C CA . GLN A 1 184 ? 13.387 24.681 -30.951 1.00 51.94 184 GLN A CA 1
ATOM 1506 C C . GLN A 1 184 ? 13.316 23.550 -31.979 1.00 51.94 184 GLN A C 1
ATOM 1508 O O . GLN A 1 184 ? 12.222 23.123 -32.356 1.00 51.94 184 GLN A O 1
ATOM 1513 N N . PRO A 1 185 ? 14.469 23.042 -32.435 1.00 52.81 185 PRO A N 1
ATOM 1514 C CA . PRO A 1 185 ? 14.500 21.843 -33.248 1.00 52.81 185 PRO A CA 1
ATOM 1515 C C . PRO A 1 185 ? 14.067 20.631 -32.411 1.00 52.81 185 PRO A C 1
ATOM 1517 O O . PRO A 1 185 ? 14.566 20.410 -31.307 1.00 52.81 185 PRO A O 1
ATOM 1520 N N . VAL A 1 186 ? 13.163 19.834 -32.972 1.00 57.03 186 VAL A N 1
ATOM 1521 C CA . VAL A 1 186 ? 12.729 18.544 -32.430 1.00 57.03 186 VAL A CA 1
ATOM 1522 C C . VAL A 1 186 ? 13.504 17.451 -33.152 1.00 57.03 186 VAL A C 1
ATOM 1524 O O . VAL A 1 186 ? 13.581 17.466 -34.380 1.00 57.03 186 VAL A O 1
ATOM 1527 N N . ARG A 1 187 ? 14.080 16.487 -32.440 1.00 62.94 187 ARG A N 1
ATOM 1528 C CA . ARG A 1 187 ? 14.634 15.286 -33.079 1.00 62.94 187 ARG A CA 1
ATOM 1529 C C . ARG A 1 187 ? 13.543 14.242 -33.186 1.00 62.94 187 ARG A C 1
ATOM 1531 O O . ARG A 1 187 ? 12.812 14.042 -32.226 1.00 62.94 187 ARG A O 1
ATOM 1538 N N . VAL A 1 188 ? 13.433 13.607 -34.344 1.00 66.69 188 VAL A N 1
ATOM 1539 C CA . VAL A 1 188 ? 12.469 12.541 -34.593 1.00 66.69 188 VAL A CA 1
ATOM 1540 C C . VAL A 1 188 ? 13.222 11.261 -34.919 1.00 66.69 188 VAL A C 1
ATOM 1542 O O . VAL A 1 188 ? 13.973 11.219 -35.895 1.00 66.69 188 VAL A O 1
ATOM 1545 N N . LEU A 1 189 ? 13.020 10.235 -34.091 1.00 71.06 189 LEU A N 1
ATOM 1546 C CA . LEU A 1 189 ? 13.472 8.868 -34.355 1.00 71.06 189 LEU A CA 1
ATOM 1547 C C . LEU A 1 189 ? 12.403 8.143 -35.161 1.00 71.06 189 LEU A C 1
ATOM 1549 O O . LEU A 1 189 ? 11.294 8.017 -34.661 1.00 71.06 189 LEU A O 1
ATOM 1553 N N . LEU A 1 190 ? 12.718 7.661 -36.360 1.00 72.38 190 LEU A N 1
ATOM 1554 C CA . LEU A 1 190 ? 11.860 6.747 -37.111 1.00 72.38 190 LEU A CA 1
ATOM 1555 C C . LEU A 1 190 ? 12.310 5.314 -36.835 1.00 72.38 190 LEU A C 1
ATOM 1557 O O . LEU A 1 190 ? 13.386 4.910 -37.273 1.00 72.38 190 LEU A O 1
ATOM 1561 N N . LEU A 1 191 ? 11.493 4.572 -36.096 1.00 73.25 191 LEU A N 1
ATOM 1562 C CA . LEU A 1 191 ? 11.772 3.195 -35.689 1.00 73.25 191 LEU A CA 1
ATOM 1563 C C . LEU A 1 191 ? 11.020 2.200 -36.570 1.00 73.25 191 LEU A C 1
ATOM 1565 O O . LEU A 1 191 ? 9.877 2.469 -36.910 1.00 73.25 191 LEU A O 1
ATOM 1569 N N . GLU A 1 192 ? 11.633 1.069 -36.911 1.00 75.12 192 GLU A N 1
ATOM 1570 C CA . GLU A 1 192 ? 11.031 -0.050 -37.644 1.00 75.12 192 GLU A CA 1
ATOM 1571 C C . GLU A 1 192 ? 11.240 -1.389 -36.931 1.00 75.12 192 GLU A C 1
ATOM 1573 O O . GLU A 1 192 ? 12.042 -1.479 -36.005 1.00 75.12 192 GLU A O 1
ATOM 1578 N N . ASP A 1 193 ? 10.493 -2.424 -37.333 1.00 75.88 193 ASP A N 1
ATOM 1579 C CA . ASP A 1 193 ? 10.590 -3.785 -36.777 1.00 75.88 193 ASP A CA 1
ATOM 1580 C C . ASP A 1 193 ? 10.531 -3.825 -35.240 1.00 75.88 193 ASP A C 1
ATOM 1582 O O . ASP A 1 193 ? 11.402 -4.398 -34.579 1.00 75.88 193 ASP A O 1
ATOM 1586 N N . ILE A 1 194 ? 9.513 -3.157 -34.693 1.00 76.81 194 ILE A N 1
ATOM 1587 C CA . ILE A 1 194 ? 9.292 -3.004 -33.255 1.00 76.81 194 ILE A CA 1
ATOM 1588 C C . ILE A 1 194 ? 8.812 -4.326 -32.656 1.00 76.81 194 ILE A C 1
ATOM 1590 O O . ILE A 1 194 ? 7.816 -4.889 -33.115 1.00 76.81 194 ILE A O 1
ATOM 1594 N N . GLU A 1 195 ? 9.488 -4.779 -31.607 1.00 79.81 195 GLU A N 1
ATOM 1595 C CA . GLU A 1 195 ? 9.135 -5.969 -30.840 1.00 79.81 195 GLU A CA 1
ATOM 1596 C C . GLU A 1 195 ? 9.110 -5.652 -29.347 1.00 79.81 195 GLU A C 1
ATOM 1598 O O . GLU A 1 195 ? 10.032 -5.047 -28.802 1.00 79.81 195 GLU A O 1
ATOM 1603 N N . MET A 1 196 ? 8.030 -6.052 -28.682 1.00 82.69 196 MET A N 1
ATOM 1604 C CA . MET A 1 196 ? 7.884 -5.890 -27.242 1.00 82.69 196 MET A CA 1
ATOM 1605 C C . MET A 1 196 ? 8.651 -6.972 -26.497 1.00 82.69 196 MET A C 1
ATOM 1607 O O . MET A 1 196 ? 8.442 -8.155 -26.743 1.00 82.69 196 MET A O 1
ATOM 1611 N N . LEU A 1 197 ? 9.500 -6.552 -25.561 1.00 85.25 197 LEU A N 1
ATOM 1612 C CA . LEU A 1 197 ? 10.307 -7.442 -24.729 1.00 85.25 197 LEU A CA 1
ATOM 1613 C C . LEU A 1 197 ? 9.714 -7.616 -23.324 1.00 85.25 197 LEU A C 1
ATOM 1615 O O . LEU A 1 197 ? 9.826 -8.695 -22.748 1.00 85.25 197 LEU A O 1
ATOM 1619 N N . ALA A 1 198 ? 9.098 -6.571 -22.760 1.00 86.44 198 ALA A N 1
ATOM 1620 C CA . ALA A 1 198 ? 8.491 -6.605 -21.427 1.00 86.44 198 ALA A CA 1
ATOM 1621 C C . ALA A 1 198 ? 7.434 -5.508 -21.237 1.00 86.44 198 ALA A C 1
ATOM 1623 O O . ALA A 1 198 ? 7.477 -4.481 -21.917 1.00 86.44 198 ALA A O 1
ATOM 1624 N N . GLY A 1 199 ? 6.547 -5.680 -20.259 1.00 80.06 199 GLY A N 1
ATOM 1625 C CA . GLY A 1 199 ? 5.436 -4.762 -19.988 1.00 80.06 199 GLY A CA 1
ATOM 1626 C C . GLY A 1 199 ? 4.105 -5.285 -20.539 1.00 80.06 199 GLY A C 1
ATOM 1627 O O . GLY A 1 199 ? 4.064 -6.268 -21.279 1.00 80.06 199 GLY A O 1
ATOM 1628 N N . ASN A 1 200 ? 2.994 -4.635 -20.188 1.00 74.75 200 ASN A N 1
ATOM 1629 C CA . ASN A 1 200 ? 1.684 -5.053 -20.684 1.00 74.75 200 ASN A CA 1
ATOM 1630 C C . ASN A 1 200 ? 1.530 -4.644 -22.160 1.00 74.75 200 ASN A C 1
ATOM 1632 O O . ASN A 1 200 ? 1.537 -3.462 -22.510 1.00 74.75 200 ASN A O 1
ATOM 1636 N N . THR A 1 201 ? 1.389 -5.641 -23.034 1.00 67.06 201 THR A N 1
ATOM 1637 C CA . THR A 1 201 ? 1.297 -5.455 -24.486 1.00 67.06 201 THR A CA 1
ATOM 1638 C C . THR A 1 201 ? 0.040 -4.708 -24.918 1.00 67.06 201 THR A C 1
ATOM 1640 O O . THR A 1 201 ? 0.083 -3.995 -25.918 1.00 67.06 201 THR A O 1
ATOM 1643 N N . GLU A 1 202 ? -1.054 -4.812 -24.156 1.00 61.34 202 GLU A N 1
ATOM 1644 C CA . GLU A 1 202 ? -2.301 -4.088 -24.432 1.00 61.34 202 GLU A CA 1
ATOM 1645 C C . GLU A 1 202 ? -2.129 -2.577 -24.267 1.00 61.34 202 GLU A C 1
ATOM 1647 O O . GLU A 1 202 ? -2.844 -1.805 -24.900 1.00 61.34 202 GLU A O 1
ATOM 1652 N N . TRP A 1 203 ? -1.153 -2.123 -23.471 1.00 58.53 203 TRP A N 1
ATOM 1653 C CA . TRP A 1 203 ? -0.925 -0.691 -23.301 1.00 58.53 203 TRP A CA 1
ATOM 1654 C C . TRP A 1 203 ? -0.520 -0.015 -24.601 1.00 58.53 203 TRP A C 1
AT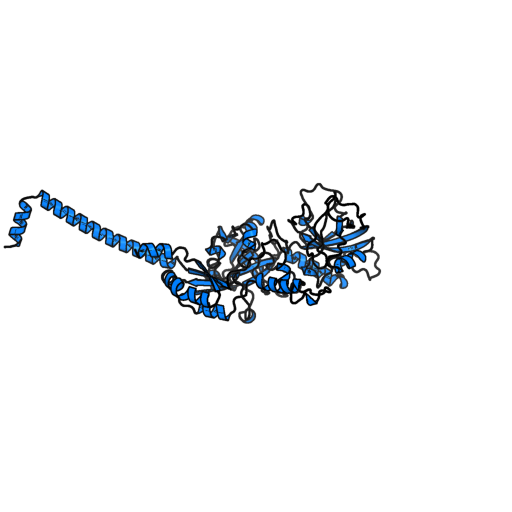OM 1656 O O . TRP A 1 203 ? -0.972 1.094 -24.842 1.00 58.53 203 TRP A O 1
ATOM 1666 N N . LEU A 1 204 ? 0.258 -0.672 -25.464 1.00 52.31 204 LEU A N 1
ATOM 1667 C CA . LEU A 1 204 ? 0.631 -0.121 -26.772 1.00 52.31 204 LEU A CA 1
ATOM 1668 C C . LEU A 1 204 ? -0.464 -0.296 -27.838 1.00 52.31 204 LEU A C 1
ATOM 1670 O O . LEU A 1 204 ? -0.381 0.311 -28.909 1.00 52.31 204 LEU A O 1
ATOM 1674 N N . GLU A 1 205 ? -1.512 -1.069 -27.550 1.00 48.19 205 GLU A N 1
ATOM 1675 C CA . GLU A 1 205 ? -2.688 -1.219 -28.404 1.00 48.19 205 GLU A CA 1
ATOM 1676 C C . GLU A 1 205 ? -3.713 -0.115 -28.099 1.00 48.19 205 GLU A C 1
ATOM 1678 O O . GLU A 1 205 ? -4.726 -0.340 -27.449 1.00 48.19 205 GLU A O 1
ATOM 1683 N N . ILE A 1 206 ? -3.472 1.117 -28.563 1.00 45.84 206 ILE A N 1
ATOM 1684 C CA . ILE A 1 206 ? -4.380 2.249 -28.297 1.00 45.84 206 ILE A CA 1
ATOM 1685 C C . ILE A 1 206 ? -5.727 2.035 -29.036 1.00 45.84 206 ILE A C 1
ATOM 1687 O O . ILE A 1 206 ? -5.754 2.153 -30.267 1.00 45.84 206 ILE A O 1
ATOM 1691 N N . PRO A 1 207 ? -6.864 1.768 -28.354 1.00 36.22 207 PRO A N 1
ATOM 1692 C CA . PRO A 1 207 ? -8.076 1.259 -29.016 1.00 36.22 207 PRO A CA 1
ATOM 1693 C C . PRO A 1 207 ? -8.864 2.305 -29.822 1.00 36.22 207 PRO A C 1
ATOM 1695 O O . PRO A 1 207 ? -9.614 1.951 -30.734 1.00 36.22 207 PRO A O 1
ATOM 1698 N N . GLU A 1 208 ? -8.725 3.592 -29.487 1.00 37.66 208 GLU A N 1
ATOM 1699 C CA . GLU A 1 208 ? -9.599 4.668 -29.989 1.00 37.66 208 GLU A CA 1
ATOM 1700 C C . GLU A 1 208 ? -8.910 5.662 -30.933 1.00 37.66 208 GLU A C 1
ATOM 1702 O O . GLU A 1 208 ? -9.577 6.466 -31.592 1.00 37.66 208 GLU A O 1
ATOM 1707 N N . LEU A 1 209 ? -7.583 5.592 -31.066 1.00 38.09 209 LEU A N 1
ATOM 1708 C CA . LEU A 1 209 ? -6.900 6.315 -32.130 1.00 38.09 209 LEU A CA 1
ATOM 1709 C C . LEU A 1 209 ? -7.138 5.559 -33.446 1.00 38.09 209 LEU A C 1
ATOM 1711 O O . LEU A 1 209 ? -7.054 4.329 -33.472 1.00 38.09 209 LEU A O 1
ATOM 1715 N N . PRO A 1 210 ? -7.461 6.250 -34.559 1.00 30.72 210 PRO A N 1
ATOM 1716 C CA . PRO A 1 210 ? -7.552 5.613 -35.865 1.00 30.72 210 PRO A CA 1
ATOM 1717 C C . PRO A 1 210 ? -6.326 4.732 -36.059 1.00 30.72 210 PRO A C 1
ATOM 1719 O O . PRO A 1 210 ? -5.233 5.164 -35.703 1.00 30.72 210 PRO A O 1
ATOM 1722 N N . LYS A 1 211 ? -6.509 3.524 -36.610 1.00 38.22 211 LYS A N 1
ATOM 1723 C CA . LYS A 1 211 ? -5.428 2.636 -37.064 1.00 38.22 211 LYS A CA 1
ATOM 1724 C C . LYS A 1 211 ? -4.547 3.389 -38.068 1.00 38.22 211 LYS A C 1
ATOM 1726 O O . LYS A 1 211 ? -4.692 3.244 -39.282 1.00 38.22 211 LYS A O 1
ATOM 1731 N N . TYR A 1 212 ? -3.698 4.271 -37.566 1.00 34.34 212 TYR A N 1
ATOM 1732 C CA . TYR A 1 212 ? -2.787 5.094 -38.322 1.00 34.34 212 TYR A CA 1
ATOM 1733 C C . TYR A 1 212 ? -1.604 4.190 -38.616 1.00 34.34 212 TYR A C 1
ATOM 1735 O O . TYR A 1 212 ? -0.820 3.912 -37.726 1.00 34.34 212 TYR A O 1
ATOM 1743 N N . GLY A 1 213 ? -1.589 3.674 -39.850 1.00 38.28 213 GLY A N 1
ATOM 1744 C CA . GLY A 1 213 ? -0.458 3.079 -40.565 1.00 38.28 213 GLY A CA 1
ATOM 1745 C C . GLY A 1 213 ? 0.513 2.220 -39.757 1.00 38.28 213 GLY A C 1
ATOM 1746 O O . GLY A 1 213 ? 1.302 2.764 -39.012 1.00 38.28 213 GLY A O 1
ATOM 1747 N N . ASP A 1 214 ? 0.507 0.910 -40.024 1.00 37.19 214 ASP A N 1
ATOM 1748 C CA . ASP A 1 214 ? 1.586 -0.055 -39.742 1.00 37.19 214 ASP A CA 1
ATOM 1749 C C . ASP A 1 214 ? 2.401 0.256 -38.464 1.00 37.19 214 ASP A C 1
ATOM 1751 O O . ASP A 1 214 ? 3.371 1.009 -38.523 1.00 37.19 214 ASP A O 1
ATOM 1755 N N . MET A 1 215 ? 2.050 -0.359 -37.320 1.00 40.28 215 MET A N 1
ATOM 1756 C CA . MET A 1 215 ? 2.746 -0.212 -36.015 1.00 40.28 215 MET A CA 1
ATOM 1757 C C . MET A 1 215 ? 4.265 -0.479 -36.067 1.00 40.28 215 MET A C 1
ATOM 1759 O O . MET A 1 215 ? 4.978 -0.274 -35.096 1.00 40.28 215 MET A O 1
ATOM 1763 N N . ARG A 1 216 ? 4.773 -0.888 -37.229 1.00 42.91 216 ARG A N 1
ATOM 1764 C CA . ARG A 1 216 ? 6.177 -0.902 -37.619 1.00 42.91 216 ARG A CA 1
ATOM 1765 C C . ARG A 1 216 ? 6.806 0.487 -37.755 1.00 42.91 216 ARG A C 1
ATOM 1767 O O . ARG A 1 216 ? 7.934 0.526 -38.208 1.00 42.91 216 ARG A O 1
ATOM 1774 N N . ARG A 1 217 ? 6.130 1.613 -37.481 1.00 45.41 217 ARG A N 1
ATOM 1775 C CA . ARG A 1 217 ? 6.738 2.958 -37.538 1.00 45.41 217 ARG A CA 1
ATOM 1776 C C . ARG A 1 217 ? 6.337 3.853 -36.371 1.00 45.41 217 ARG A C 1
ATOM 1778 O O . ARG A 1 217 ? 5.230 4.379 -36.351 1.00 45.41 217 ARG A O 1
ATOM 1785 N N . VAL A 1 218 ? 7.265 4.091 -35.443 1.00 52.78 218 VAL A N 1
ATOM 1786 C CA . VAL A 1 218 ? 7.091 5.028 -34.315 1.00 52.78 218 VAL A CA 1
ATOM 1787 C C . VAL A 1 218 ? 8.018 6.230 -34.491 1.00 52.78 218 VAL A C 1
ATOM 1789 O O . VAL A 1 218 ? 9.164 6.068 -34.902 1.00 52.78 218 VAL A O 1
ATOM 1792 N N . ALA A 1 219 ? 7.496 7.431 -34.216 1.00 46.44 219 ALA A N 1
ATOM 1793 C CA . ALA A 1 219 ? 8.178 8.713 -34.377 1.00 46.44 219 ALA A CA 1
ATOM 1794 C C . ALA A 1 219 ? 8.334 9.429 -33.025 1.00 46.44 219 ALA A C 1
ATOM 1796 O O . ALA A 1 219 ? 7.422 10.140 -32.614 1.00 46.44 219 ALA A O 1
ATOM 1797 N N . ILE A 1 220 ? 9.478 9.276 -32.352 1.00 56.62 220 ILE A N 1
ATOM 1798 C CA . ILE A 1 220 ? 9.712 9.860 -31.014 1.00 56.62 220 ILE A CA 1
ATOM 1799 C C . ILE A 1 220 ? 10.283 11.271 -31.147 1.00 56.62 220 ILE A C 1
ATOM 1801 O O . ILE A 1 220 ? 11.349 11.429 -31.736 1.00 56.62 220 ILE A O 1
ATOM 1805 N N . GLY A 1 221 ? 9.594 12.277 -30.600 1.00 48.97 221 GLY A N 1
ATOM 1806 C CA . GLY A 1 221 ? 10.023 13.678 -30.597 1.00 48.97 221 GLY A CA 1
ATOM 1807 C C . GLY A 1 221 ? 10.839 14.046 -29.355 1.00 48.97 221 GLY A C 1
ATOM 1808 O O . GLY A 1 221 ? 10.346 13.899 -28.245 1.00 48.97 221 GLY A O 1
ATOM 1809 N N . THR A 1 222 ? 12.052 14.581 -29.518 1.00 52.03 222 THR A N 1
ATOM 1810 C CA . THR A 1 222 ? 12.869 15.090 -28.395 1.00 52.03 222 THR A CA 1
ATOM 1811 C C . THR A 1 222 ? 13.262 16.554 -28.597 1.00 52.03 222 THR A C 1
ATOM 1813 O O . THR A 1 222 ? 13.478 16.983 -29.729 1.00 52.03 222 THR A O 1
ATOM 1816 N N . PHE A 1 223 ? 13.338 17.348 -27.523 1.00 47.56 223 PHE A N 1
ATOM 1817 C CA . PHE A 1 223 ? 13.618 18.791 -27.583 1.00 47.56 223 PHE A CA 1
ATOM 1818 C C . PHE A 1 223 ? 15.064 19.103 -27.168 1.00 47.56 223 PHE A C 1
ATOM 1820 O O . PHE A 1 223 ? 15.521 18.657 -26.119 1.00 47.56 223 PHE A O 1
ATOM 1827 N N . ASP A 1 224 ? 15.773 19.932 -27.939 1.00 44.16 224 ASP A N 1
ATOM 1828 C CA . ASP A 1 224 ? 17.035 20.533 -27.485 1.00 44.16 224 ASP A CA 1
ATOM 1829 C C . ASP A 1 224 ? 16.702 21.734 -26.566 1.00 44.16 224 ASP A C 1
ATOM 1831 O O . ASP A 1 224 ? 16.549 22.860 -27.038 1.00 44.16 224 ASP A O 1
ATOM 1835 N N . LEU A 1 225 ? 16.562 21.532 -25.252 1.00 44.38 225 LEU A N 1
ATOM 1836 C CA . LEU A 1 225 ? 16.459 22.652 -24.306 1.00 44.38 225 LEU A CA 1
ATOM 1837 C C . LEU A 1 225 ? 17.849 23.027 -23.772 1.00 44.38 225 LEU A C 1
ATOM 1839 O O . LEU A 1 225 ? 18.451 22.231 -23.049 1.00 44.38 225 LEU A O 1
ATOM 1843 N N . PRO A 1 226 ? 18.367 24.245 -24.018 1.00 39.81 226 PRO A N 1
ATOM 1844 C CA . PRO A 1 226 ? 19.364 24.816 -23.128 1.00 39.81 226 PRO A CA 1
ATOM 1845 C C . PRO A 1 226 ? 18.641 25.151 -21.822 1.00 39.81 226 PRO A C 1
ATOM 1847 O O . PRO A 1 226 ? 18.020 26.204 -21.730 1.00 39.81 226 PRO A O 1
ATOM 1850 N N . ILE A 1 227 ? 18.646 24.239 -20.846 1.00 40.25 227 ILE A N 1
ATOM 1851 C CA . ILE A 1 227 ? 18.002 24.454 -19.542 1.00 40.25 227 ILE A CA 1
ATOM 1852 C C . ILE A 1 227 ? 18.662 25.686 -18.895 1.00 40.25 227 ILE A C 1
ATOM 1854 O O . ILE A 1 227 ? 19.835 25.605 -18.521 1.00 40.25 227 ILE A O 1
ATOM 1858 N N . PRO A 1 228 ? 17.978 26.840 -18.760 1.00 36.44 228 PRO A N 1
ATOM 1859 C CA . PRO A 1 228 ? 18.474 27.911 -17.908 1.00 36.44 228 PRO A CA 1
ATOM 1860 C C . PRO A 1 228 ? 18.458 27.383 -16.470 1.00 36.44 228 PRO A C 1
ATOM 1862 O O . PRO A 1 228 ? 17.490 26.728 -16.092 1.00 36.44 228 PRO A O 1
ATOM 1865 N N . GLU A 1 229 ? 19.481 27.684 -15.665 1.00 40.31 229 GLU A N 1
ATOM 1866 C CA . GLU A 1 229 ? 19.746 27.151 -14.304 1.00 40.31 229 GLU A CA 1
ATOM 1867 C C . GLU A 1 229 ? 18.583 27.226 -13.278 1.00 40.31 229 GLU A C 1
ATOM 1869 O O . GLU A 1 229 ? 18.740 26.814 -12.132 1.00 40.31 229 GLU A O 1
ATOM 1874 N N . TYR A 1 230 ? 17.419 27.762 -13.648 1.00 36.19 230 TYR A N 1
ATOM 1875 C CA . TYR A 1 230 ? 16.312 28.112 -12.761 1.00 36.19 230 TYR A CA 1
ATOM 1876 C C . TYR A 1 230 ? 14.921 27.608 -13.195 1.00 36.19 230 TYR A C 1
ATOM 1878 O O . TYR A 1 230 ? 13.964 27.846 -12.452 1.00 36.19 230 TYR A O 1
ATOM 1886 N N . LEU A 1 231 ? 14.775 26.917 -14.334 1.00 32.81 231 LEU A N 1
ATOM 1887 C CA . LEU A 1 231 ? 13.482 26.404 -14.819 1.00 32.81 231 LEU A CA 1
ATOM 1888 C C . LEU A 1 231 ? 13.493 24.878 -14.943 1.00 32.81 231 LEU A C 1
ATOM 1890 O O . LEU A 1 231 ? 14.053 24.330 -15.885 1.00 32.81 231 LEU A O 1
ATOM 1894 N N . ASP A 1 232 ? 12.815 24.225 -14.002 1.00 35.44 232 ASP A N 1
ATOM 1895 C CA . ASP A 1 232 ? 12.706 22.765 -13.887 1.00 35.44 232 ASP A CA 1
ATOM 1896 C C . ASP A 1 232 ? 11.373 22.232 -14.448 1.00 35.44 232 ASP A C 1
ATOM 1898 O O . ASP A 1 232 ? 10.757 21.302 -13.940 1.00 35.44 232 ASP A O 1
ATOM 1902 N N . SER A 1 233 ? 10.868 22.868 -15.506 1.00 32.66 233 SER A N 1
ATOM 1903 C CA . SER A 1 233 ? 9.673 22.392 -16.207 1.00 32.66 233 SER A CA 1
ATOM 1904 C C . SER A 1 233 ? 9.753 22.741 -17.685 1.00 32.66 233 SER A C 1
ATOM 1906 O O . SER A 1 233 ? 10.131 23.857 -18.046 1.00 32.66 233 SER A O 1
ATOM 1908 N N . ALA A 1 234 ? 9.396 21.784 -18.535 1.00 31.66 234 ALA A N 1
ATOM 1909 C CA . ALA A 1 234 ? 9.325 21.954 -19.977 1.00 31.66 234 ALA A CA 1
ATOM 1910 C C . ALA A 1 234 ? 7.980 21.442 -20.500 1.00 31.66 234 ALA A C 1
ATOM 1912 O O . ALA A 1 234 ? 7.488 20.417 -20.040 1.00 31.66 234 ALA A O 1
ATOM 1913 N N . TYR A 1 235 ? 7.400 22.177 -21.452 1.00 34.06 235 TYR A N 1
ATOM 1914 C CA . TYR A 1 235 ? 6.044 21.993 -21.972 1.00 34.06 235 TYR A CA 1
ATOM 1915 C C . TYR A 1 235 ? 5.982 22.248 -23.509 1.00 34.06 235 TYR A C 1
ATOM 1917 O O . TYR A 1 235 ? 6.473 23.281 -23.958 1.00 34.06 235 TYR A O 1
ATOM 1925 N N . TYR A 1 236 ? 5.306 21.333 -24.242 1.00 29.36 236 TYR A N 1
ATOM 1926 C CA . TYR A 1 236 ? 4.663 21.335 -25.599 1.00 29.36 236 TYR A CA 1
ATOM 1927 C C . TYR A 1 236 ? 5.429 21.558 -26.939 1.00 29.36 236 TYR A C 1
ATOM 1929 O O . TYR A 1 236 ? 6.130 22.555 -27.092 1.00 29.36 236 TYR A O 1
ATOM 1937 N N . CYS A 1 237 ? 5.111 20.750 -27.992 1.00 26.78 237 CYS A N 1
ATOM 1938 C CA . CYS A 1 237 ? 4.189 21.081 -29.132 1.00 26.78 237 CYS A CA 1
ATOM 1939 C C . CYS A 1 237 ? 4.040 19.971 -30.238 1.00 26.78 237 CYS A C 1
ATOM 1941 O O . CYS A 1 237 ? 4.948 19.184 -30.482 1.00 26.78 237 CYS A O 1
ATOM 1943 N N . THR A 1 238 ? 2.880 19.988 -30.923 1.00 26.78 238 THR A N 1
ATOM 1944 C CA . THR A 1 238 ? 2.176 19.060 -31.857 1.00 26.78 238 THR A CA 1
ATOM 1945 C C . THR A 1 238 ? 2.518 19.124 -33.368 1.00 26.78 238 THR A C 1
ATOM 1947 O O . THR A 1 238 ? 2.700 20.233 -33.863 1.00 26.78 238 THR A O 1
ATOM 1950 N N . ASP A 1 239 ? 2.441 17.991 -34.113 1.00 24.27 239 ASP A N 1
ATOM 1951 C CA . ASP A 1 239 ? 1.554 17.806 -35.305 1.00 24.27 239 ASP A CA 1
ATOM 1952 C C . ASP A 1 239 ? 1.526 16.358 -35.902 1.00 24.27 239 ASP A C 1
ATOM 1954 O O . ASP A 1 239 ? 2.563 15.764 -36.201 1.00 24.27 239 ASP A O 1
ATOM 1958 N N . ILE A 1 240 ? 0.293 15.849 -36.074 1.00 30.06 240 ILE A N 1
ATOM 1959 C CA . ILE A 1 240 ? -0.310 14.778 -36.916 1.00 30.06 240 ILE A CA 1
ATOM 1960 C C . ILE A 1 240 ? 0.493 13.482 -37.246 1.00 30.06 240 ILE A C 1
ATOM 1962 O O . ILE A 1 240 ? 1.518 13.506 -37.923 1.00 30.06 240 ILE A O 1
ATOM 1966 N N . SER A 1 241 ? -0.118 12.322 -36.919 1.00 27.95 241 SER A N 1
ATOM 1967 C CA . SER A 1 241 ? 0.202 10.904 -37.269 1.00 27.95 241 SER A CA 1
ATOM 1968 C C . SER A 1 241 ? 1.208 10.112 -36.409 1.00 27.95 241 SER A C 1
ATOM 1970 O O . SER A 1 241 ? 1.609 9.023 -36.805 1.00 27.95 241 SER A O 1
ATOM 1972 N N . ARG A 1 242 ? 1.622 10.622 -35.243 1.00 36.31 242 ARG A N 1
ATOM 1973 C CA . ARG A 1 242 ? 2.836 10.173 -34.534 1.00 36.31 242 ARG A CA 1
ATOM 1974 C C . ARG A 1 242 ? 2.562 9.873 -33.055 1.00 36.31 242 ARG A C 1
ATOM 1976 O O . ARG A 1 242 ? 1.865 10.657 -32.420 1.00 36.31 242 ARG A O 1
ATOM 1983 N N . VAL A 1 243 ? 3.139 8.797 -32.506 1.00 38.50 243 VAL A N 1
ATOM 1984 C CA . VAL A 1 243 ? 3.237 8.596 -31.046 1.00 38.50 243 VAL A CA 1
ATOM 1985 C C . VAL A 1 243 ? 4.317 9.546 -30.535 1.00 38.50 243 VAL A C 1
ATOM 1987 O O . VAL A 1 243 ? 5.504 9.276 -30.691 1.00 38.50 243 VAL A O 1
ATOM 1990 N N . VAL A 1 244 ? 3.910 10.695 -29.996 1.00 37.19 244 VAL A N 1
ATOM 1991 C CA . VAL A 1 244 ? 4.834 11.622 -29.338 1.00 37.19 244 VAL A CA 1
ATOM 1992 C C . VAL A 1 244 ? 5.133 11.053 -27.962 1.00 37.19 244 VAL A C 1
ATOM 1994 O O . VAL A 1 244 ? 4.231 10.870 -27.152 1.00 37.19 244 VAL A O 1
ATOM 1997 N N . VAL A 1 245 ? 6.402 10.740 -27.738 1.00 40.66 245 VAL A N 1
ATOM 1998 C CA . VAL A 1 245 ? 6.900 10.237 -26.469 1.00 40.66 245 VAL A CA 1
ATOM 1999 C C . VAL A 1 245 ? 7.776 11.328 -25.861 1.00 40.66 245 VAL A C 1
ATOM 2001 O O . VAL A 1 245 ? 8.816 11.657 -26.432 1.00 40.66 245 VAL A O 1
ATOM 2004 N N . VAL A 1 246 ? 7.348 11.925 -24.748 1.00 41.00 246 VAL A N 1
ATOM 2005 C CA . VAL A 1 246 ? 8.126 12.960 -24.050 1.00 41.00 246 VAL A CA 1
ATOM 2006 C C . VAL A 1 246 ? 9.164 12.300 -23.155 1.00 41.00 246 VAL A C 1
ATOM 2008 O O . VAL A 1 246 ? 8.862 11.364 -22.427 1.00 41.00 246 VAL A O 1
ATOM 2011 N N . SER A 1 247 ? 10.401 12.793 -23.195 1.00 42.66 247 SER A N 1
ATOM 2012 C CA . SER A 1 247 ? 11.441 12.409 -22.238 1.00 42.66 247 SER A CA 1
ATOM 2013 C C . SER A 1 247 ? 11.686 13.547 -21.260 1.00 42.66 247 SER A C 1
ATOM 2015 O O . SER A 1 247 ? 11.862 14.700 -21.662 1.00 42.66 247 SER A O 1
ATOM 2017 N N . ARG A 1 248 ? 11.761 13.220 -19.968 1.00 42.47 248 ARG A N 1
ATOM 2018 C CA . ARG A 1 248 ? 12.355 14.112 -18.971 1.00 42.47 248 ARG A CA 1
ATOM 2019 C C . ARG A 1 248 ? 13.861 14.172 -19.206 1.00 42.47 248 ARG A C 1
ATOM 2021 O O . ARG A 1 248 ? 14.530 13.155 -19.371 1.00 42.47 248 ARG A O 1
ATOM 2028 N N . PHE A 1 249 ? 14.388 15.388 -19.316 1.00 46.50 249 PHE A N 1
ATOM 2029 C CA . PHE A 1 249 ? 15.729 15.610 -19.843 1.00 46.50 249 PHE A CA 1
ATOM 2030 C C . PHE A 1 249 ? 16.812 15.408 -18.785 1.00 46.50 249 PHE A C 1
ATOM 2032 O O . PHE A 1 249 ? 17.005 16.247 -17.903 1.00 46.50 249 PHE A O 1
ATOM 2039 N N . ASN A 1 250 ? 17.618 14.364 -18.978 1.00 48.28 250 ASN A N 1
ATOM 2040 C CA . ASN A 1 250 ? 18.994 14.333 -18.502 1.00 48.28 250 ASN A CA 1
ATOM 2041 C C . ASN A 1 250 ? 19.958 14.369 -19.704 1.00 48.28 250 ASN A C 1
ATOM 2043 O O . ASN A 1 250 ? 19.687 13.782 -20.750 1.00 48.28 250 ASN A O 1
ATOM 2047 N N . ARG A 1 251 ? 21.088 15.070 -19.565 1.00 50.94 251 ARG A N 1
ATOM 2048 C CA . ARG A 1 251 ? 22.148 15.205 -20.578 1.00 50.94 251 ARG A CA 1
ATOM 2049 C C 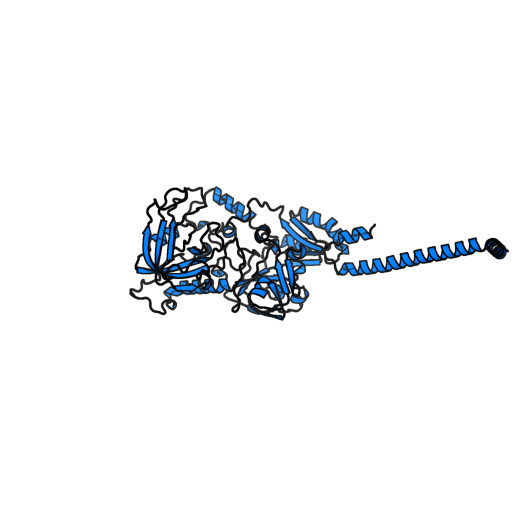. ARG A 1 251 ? 22.588 13.847 -21.140 1.00 50.94 251 ARG A C 1
ATOM 2051 O O . ARG A 1 251 ? 22.797 13.733 -22.343 1.00 50.94 251 ARG A O 1
ATOM 2058 N N . CYS A 1 252 ? 22.640 12.823 -20.290 1.00 54.09 252 CYS A N 1
ATOM 2059 C CA . CYS A 1 252 ? 23.000 11.458 -20.670 1.00 54.09 252 CYS A CA 1
ATOM 2060 C C . CYS A 1 252 ? 22.070 10.866 -21.742 1.00 54.09 252 CYS A C 1
ATOM 2062 O O . CYS A 1 252 ? 22.536 10.154 -22.625 1.00 54.09 252 CYS A O 1
ATOM 2064 N N . TYR A 1 253 ? 20.776 11.199 -21.720 1.00 61.09 253 TYR A N 1
ATOM 2065 C CA . TYR A 1 253 ? 19.831 10.742 -22.742 1.00 61.09 253 TYR A CA 1
ATOM 2066 C C . TYR A 1 253 ? 20.117 11.374 -24.110 1.00 61.09 253 TYR A C 1
ATOM 2068 O O . TYR A 1 253 ? 20.073 10.704 -25.139 1.00 61.09 253 TYR A O 1
ATOM 2076 N N . MET A 1 254 ? 20.481 12.659 -24.135 1.00 61.03 254 MET A N 1
ATOM 2077 C CA . MET A 1 254 ? 20.852 13.337 -25.381 1.00 61.03 254 MET A CA 1
ATOM 2078 C C . MET A 1 254 ? 22.152 12.781 -25.966 1.00 61.03 254 MET A C 1
ATOM 2080 O O . MET A 1 254 ? 22.239 12.590 -27.176 1.00 61.03 254 MET A O 1
ATOM 2084 N N . GLU A 1 255 ? 23.128 12.461 -25.115 1.00 65.44 255 GLU A N 1
ATOM 2085 C CA . GLU A 1 255 ? 24.368 11.795 -25.529 1.00 65.44 255 GLU A CA 1
ATOM 2086 C C . GLU A 1 255 ? 24.088 10.385 -26.093 1.00 65.44 255 GLU A C 1
ATOM 2088 O O . GLU A 1 255 ? 24.650 10.015 -27.126 1.00 65.44 255 GLU A O 1
ATOM 2093 N N . GLN A 1 256 ? 23.156 9.630 -25.494 1.00 71.56 256 GLN A N 1
ATOM 2094 C CA . GLN A 1 256 ? 22.700 8.335 -26.022 1.00 71.56 256 GLN A CA 1
ATOM 2095 C C . GLN A 1 256 ? 22.070 8.478 -27.412 1.00 71.56 256 GLN A C 1
ATOM 2097 O O . GLN A 1 256 ? 22.479 7.776 -28.336 1.00 71.56 256 GLN A O 1
ATOM 2102 N N . LEU A 1 257 ? 21.143 9.424 -27.594 1.00 71.56 257 LEU A N 1
ATOM 2103 C CA . LEU A 1 257 ? 20.516 9.698 -28.893 1.00 71.56 257 LEU A CA 1
ATOM 2104 C C . LEU A 1 257 ? 21.533 10.106 -29.968 1.00 71.56 257 LEU A C 1
ATOM 2106 O O . LEU A 1 257 ? 21.416 9.694 -31.119 1.00 71.56 257 LEU A O 1
ATOM 2110 N N . GLU A 1 258 ? 22.530 10.918 -29.609 1.00 71.00 258 GLU A N 1
ATOM 2111 C CA . GLU A 1 258 ? 23.587 11.371 -30.526 1.00 71.00 258 GLU A CA 1
ATOM 2112 C C . GLU A 1 258 ? 24.521 10.250 -30.980 1.00 71.00 258 GLU A C 1
ATOM 2114 O O . GLU A 1 258 ? 25.120 10.348 -32.051 1.00 71.00 258 GLU A O 1
ATOM 2119 N N . SER A 1 259 ? 24.620 9.179 -30.193 1.00 76.94 259 SER A N 1
ATOM 2120 C CA . SER A 1 259 ? 25.417 7.998 -30.526 1.00 76.94 259 SER A CA 1
ATOM 2121 C C . SER A 1 259 ? 24.697 6.996 -31.438 1.00 76.94 259 SER A C 1
ATOM 2123 O O . SER A 1 259 ? 25.320 6.040 -31.906 1.00 76.94 259 SER A O 1
ATOM 2125 N N . MET A 1 260 ? 23.398 7.184 -31.704 1.00 82.50 260 MET A N 1
ATOM 2126 C CA . MET A 1 260 ? 22.618 6.228 -32.489 1.00 82.50 260 MET A CA 1
ATOM 2127 C C . MET A 1 260 ? 22.956 6.280 -33.985 1.00 82.50 260 MET A C 1
ATOM 2129 O O . MET A 1 260 ? 23.187 7.341 -34.564 1.00 82.50 260 MET A O 1
ATOM 2133 N N . VAL A 1 261 ? 22.926 5.115 -34.634 1.00 86.06 261 VAL A N 1
ATOM 2134 C CA . VAL A 1 261 ? 23.265 4.928 -36.046 1.00 86.06 261 VAL A CA 1
ATOM 2135 C C . VAL A 1 261 ? 22.082 4.271 -36.764 1.00 86.06 261 VAL A C 1
ATOM 2137 O O . VAL A 1 261 ? 21.653 3.190 -36.356 1.00 86.06 261 VAL A O 1
ATOM 2140 N N . PRO A 1 262 ? 21.546 4.890 -37.832 1.00 86.19 262 PRO A N 1
ATOM 2141 C CA . PRO A 1 262 ? 20.546 4.260 -38.686 1.00 86.19 262 PRO A CA 1
ATOM 2142 C C . PRO A 1 262 ? 20.979 2.877 -39.196 1.00 86.19 262 PRO A C 1
ATOM 2144 O O . PRO A 1 262 ? 22.126 2.689 -39.598 1.00 86.19 262 PRO A O 1
ATOM 2147 N N . GLY A 1 263 ? 20.053 1.923 -39.198 1.00 82.25 263 GLY A N 1
ATOM 2148 C CA . GLY A 1 263 ? 20.260 0.509 -39.509 1.00 82.25 263 GLY A CA 1
ATOM 2149 C C . GLY A 1 263 ? 20.524 -0.374 -38.286 1.00 82.25 263 GLY A C 1
ATOM 2150 O O . GLY A 1 263 ? 20.371 -1.588 -38.389 1.00 82.25 263 GLY A O 1
ATOM 2151 N N . ASN A 1 264 ? 20.877 0.201 -37.131 1.00 85.00 264 ASN A N 1
ATOM 2152 C CA . ASN A 1 264 ? 21.120 -0.570 -35.912 1.00 85.00 264 ASN A CA 1
ATOM 2153 C C . ASN A 1 264 ? 19.831 -0.831 -35.125 1.00 85.00 264 ASN A C 1
ATOM 2155 O O . ASN A 1 264 ? 18.884 -0.040 -35.164 1.00 85.00 264 ASN A O 1
ATOM 2159 N N . ARG A 1 265 ? 19.837 -1.926 -34.357 1.00 85.75 265 ARG A N 1
ATOM 2160 C CA . ARG A 1 265 ? 18.763 -2.307 -33.436 1.00 85.75 265 ARG A CA 1
ATOM 2161 C C . ARG A 1 265 ? 19.083 -1.850 -32.012 1.00 85.75 265 ARG A C 1
ATOM 2163 O O . ARG A 1 265 ? 20.215 -1.981 -31.543 1.00 85.75 265 ARG A O 1
ATOM 2170 N N . TYR A 1 266 ? 18.079 -1.305 -31.341 1.00 85.44 266 TYR A N 1
ATOM 2171 C CA . TYR A 1 266 ? 18.184 -0.720 -30.009 1.00 85.44 266 TYR A CA 1
ATOM 2172 C C . TYR A 1 266 ? 17.068 -1.246 -29.120 1.00 85.44 266 TYR A C 1
ATOM 2174 O O . TYR A 1 266 ? 15.952 -1.436 -29.598 1.00 85.44 266 TYR A O 1
ATOM 2182 N N . VAL A 1 267 ? 17.365 -1.411 -27.835 1.00 86.56 267 VAL A N 1
ATOM 2183 C CA . VAL A 1 267 ? 16.369 -1.561 -26.775 1.00 86.56 267 VAL A CA 1
ATOM 2184 C C . VAL A 1 267 ? 16.024 -0.183 -26.234 1.00 86.56 267 VAL A C 1
ATOM 2186 O O . VAL A 1 267 ? 16.905 0.638 -25.969 1.00 86.56 267 VAL A O 1
ATOM 2189 N N . PHE A 1 268 ? 14.735 0.043 -26.045 1.00 82.31 268 PHE A N 1
ATOM 2190 C CA . PHE A 1 268 ? 14.145 1.243 -25.489 1.00 82.31 268 PHE A CA 1
ATOM 2191 C C . PHE A 1 268 ? 13.371 0.872 -24.234 1.00 82.31 268 PHE A C 1
ATOM 2193 O O . PHE A 1 268 ? 12.627 -0.111 -24.216 1.00 82.31 268 PHE A O 1
ATOM 2200 N N . VAL A 1 269 ? 13.522 1.692 -23.200 1.00 80.62 269 VAL A N 1
ATOM 2201 C CA . VAL A 1 269 ? 12.726 1.588 -21.980 1.00 80.62 269 VAL A CA 1
ATOM 2202 C C . VAL A 1 269 ? 11.844 2.813 -21.854 1.00 80.62 269 VAL A C 1
ATOM 2204 O O . VAL A 1 269 ? 12.319 3.941 -22.000 1.00 80.62 269 VAL A O 1
ATOM 2207 N N . GLY A 1 270 ? 10.565 2.598 -21.580 1.00 75.56 270 GLY A N 1
ATOM 2208 C CA . GLY A 1 270 ? 9.599 3.668 -21.398 1.00 75.56 270 GLY A CA 1
ATOM 2209 C C . GLY A 1 270 ? 8.585 3.370 -20.307 1.00 75.56 270 GLY A C 1
ATOM 2210 O O . GLY A 1 270 ? 8.612 2.303 -19.689 1.00 75.56 270 GLY A O 1
ATOM 2211 N N . ARG A 1 271 ? 7.689 4.327 -20.062 1.00 73.50 271 ARG A N 1
ATOM 2212 C CA . ARG A 1 271 ? 6.554 4.177 -19.147 1.00 73.50 271 ARG A CA 1
ATOM 2213 C C . ARG A 1 271 ? 5.263 4.664 -19.776 1.00 73.50 271 ARG A C 1
ATOM 2215 O O . ARG A 1 271 ? 5.266 5.591 -20.582 1.00 73.50 271 ARG A O 1
ATOM 2222 N N . VAL A 1 272 ? 4.162 4.047 -19.382 1.00 69.12 272 VAL A N 1
ATOM 2223 C CA . VAL A 1 272 ? 2.811 4.495 -19.691 1.00 69.12 272 VAL A CA 1
ATOM 2224 C C . VAL A 1 272 ? 2.422 5.579 -18.693 1.00 69.12 272 VAL A C 1
ATOM 2226 O O . VAL A 1 272 ? 2.418 5.350 -17.485 1.00 69.12 272 VAL A O 1
ATOM 2229 N N . GLU A 1 273 ? 2.072 6.758 -19.196 1.00 63.34 273 GLU A N 1
ATOM 2230 C CA . GLU A 1 273 ? 1.593 7.886 -18.397 1.00 63.34 273 GLU A CA 1
ATOM 2231 C C . GLU A 1 273 ? 0.184 8.258 -18.874 1.00 63.34 273 GLU A C 1
ATOM 2233 O O . GLU A 1 273 ? 0.033 9.059 -19.793 1.00 63.34 273 GLU A O 1
ATOM 2238 N N . PRO A 1 274 ? -0.877 7.669 -18.294 1.00 51.38 274 PRO A N 1
ATOM 2239 C CA . PRO A 1 274 ? -2.234 7.801 -18.825 1.00 51.38 274 PRO A CA 1
ATOM 2240 C C . PRO A 1 274 ? -2.806 9.228 -18.758 1.00 51.38 274 PRO A C 1
ATOM 2242 O O . PRO A 1 274 ? -3.834 9.487 -19.382 1.00 51.38 274 PRO A O 1
ATOM 2245 N N . TYR A 1 275 ? -2.167 10.154 -18.031 1.00 49.72 275 TYR A N 1
ATOM 2246 C CA . TYR A 1 275 ? -2.673 11.516 -17.865 1.00 49.72 275 TYR A CA 1
ATOM 2247 C C . TYR A 1 275 ? -1.577 12.572 -17.686 1.00 49.72 275 TYR A C 1
ATOM 2249 O O . TYR A 1 275 ? -1.611 13.390 -16.758 1.00 49.72 275 TYR A O 1
ATOM 2257 N N . SER A 1 276 ? -0.609 12.624 -18.607 1.00 47.34 276 SER A N 1
ATOM 2258 C CA . SER A 1 276 ? 0.113 13.886 -18.767 1.00 47.34 276 SER A CA 1
ATOM 2259 C C . SER A 1 276 ? -0.938 14.955 -19.124 1.00 47.34 276 SER A C 1
ATOM 2261 O O . SER A 1 276 ? -1.787 14.756 -19.994 1.00 47.34 276 SER A O 1
ATOM 2263 N N . TRP A 1 277 ? -0.938 16.108 -18.442 1.00 38.06 277 TRP A N 1
ATOM 2264 C CA . TRP A 1 277 ? -1.848 17.251 -18.696 1.00 38.06 277 TRP A CA 1
ATOM 2265 C C . TRP A 1 277 ? -1.758 17.811 -20.140 1.00 38.06 277 TRP A C 1
ATOM 2267 O O . TRP A 1 277 ? -2.346 18.844 -20.465 1.00 38.06 277 TRP A O 1
ATOM 2277 N N . ILE A 1 278 ? -1.004 17.129 -21.002 1.00 42.56 278 ILE A N 1
ATOM 2278 C CA . ILE A 1 278 ? -0.497 17.511 -22.304 1.00 42.56 278 ILE A CA 1
ATOM 2279 C C . ILE A 1 278 ? -1.193 16.667 -23.387 1.00 42.56 278 ILE A C 1
ATOM 2281 O O . ILE A 1 278 ? -0.564 16.108 -24.267 1.00 42.56 278 ILE A O 1
ATOM 2285 N N . GLY A 1 279 ? -2.522 16.575 -23.340 1.00 38.62 279 GLY A N 1
ATOM 2286 C CA . GLY A 1 279 ? -3.416 16.354 -24.488 1.00 38.62 279 GLY A CA 1
ATOM 2287 C C . GLY A 1 279 ? -3.301 15.105 -25.384 1.00 38.62 279 GLY A C 1
ATOM 2288 O O . GLY A 1 279 ? -4.286 14.849 -26.066 1.00 38.62 279 GLY A O 1
ATOM 2289 N N . PHE A 1 280 ? -2.199 14.349 -25.449 1.00 39.62 280 PHE A N 1
ATOM 2290 C CA . PHE A 1 280 ? -1.993 13.299 -26.466 1.00 39.62 280 PHE A CA 1
ATOM 2291 C C . PHE A 1 280 ? -0.943 12.224 -26.114 1.00 39.62 280 PHE A C 1
ATOM 2293 O O . PHE A 1 280 ? -0.643 11.385 -26.963 1.00 39.62 280 PHE A O 1
ATOM 2300 N N . GLU A 1 281 ? -0.355 12.227 -24.917 1.00 49.66 281 GLU A N 1
ATOM 2301 C CA . GLU A 1 281 ? 0.830 11.408 -24.626 1.00 49.66 281 GLU A CA 1
ATOM 2302 C C . GLU A 1 281 ? 0.499 10.324 -23.603 1.00 49.66 281 GLU A C 1
ATOM 2304 O O . GLU A 1 281 ? 0.397 10.600 -22.415 1.00 49.66 281 GLU A O 1
ATOM 2309 N N . HIS A 1 282 ? 0.335 9.090 -24.079 1.00 55.56 282 HIS A N 1
ATOM 2310 C CA . HIS A 1 282 ? 0.153 7.917 -23.221 1.00 55.56 282 HIS A CA 1
ATOM 2311 C C . HIS A 1 282 ? 1.489 7.273 -22.808 1.00 55.56 282 HIS A C 1
ATOM 2313 O O . HIS A 1 282 ? 1.478 6.369 -21.982 1.00 55.56 282 HIS A O 1
ATOM 2319 N N . PHE A 1 283 ? 2.634 7.710 -23.360 1.00 61.84 283 PHE A N 1
ATOM 2320 C CA . PHE A 1 283 ? 3.940 7.069 -23.149 1.00 61.84 283 PHE A CA 1
ATOM 2321 C C . PHE A 1 283 ? 5.081 8.085 -23.026 1.00 61.84 283 PHE A C 1
ATOM 2323 O O . PHE A 1 283 ? 5.094 9.092 -23.737 1.00 61.84 283 PHE A O 1
ATOM 2330 N N . CYS A 1 284 ? 6.082 7.769 -22.202 1.00 64.06 284 CYS A N 1
ATOM 2331 C CA . CYS A 1 284 ? 7.372 8.457 -22.094 1.00 64.06 284 CYS A CA 1
ATOM 2332 C C . CYS A 1 284 ? 8.537 7.463 -22.329 1.00 64.06 284 CYS A C 1
ATOM 2334 O O . CYS A 1 284 ? 8.416 6.285 -22.003 1.00 64.06 284 CYS A O 1
ATOM 2336 N N . ILE A 1 285 ? 9.647 7.906 -22.942 1.00 71.00 285 ILE A N 1
ATOM 2337 C CA . ILE A 1 285 ? 10.897 7.134 -23.052 1.00 71.00 285 ILE A CA 1
ATOM 2338 C C . ILE A 1 285 ? 11.763 7.627 -21.914 1.00 71.00 285 ILE A C 1
ATOM 2340 O O . ILE A 1 285 ? 11.964 8.836 -21.745 1.00 71.00 285 ILE A O 1
ATOM 2344 N N . GLY A 1 286 ? 12.328 6.669 -21.203 1.00 67.19 286 GLY A N 1
ATOM 2345 C CA . GLY A 1 286 ? 13.060 6.890 -19.985 1.00 67.19 286 GLY A CA 1
ATOM 2346 C C . GLY A 1 286 ? 12.243 6.488 -18.775 1.00 67.19 286 GLY A C 1
ATOM 2347 O O . GLY A 1 286 ? 11.014 6.502 -18.755 1.00 67.19 286 GLY A O 1
ATOM 2348 N N . ASP A 1 287 ? 12.987 6.107 -17.757 1.00 67.69 287 ASP A N 1
ATOM 2349 C CA . ASP A 1 287 ? 12.462 5.799 -16.452 1.00 67.69 287 ASP A CA 1
ATOM 2350 C C . ASP A 1 287 ? 13.479 6.318 -15.445 1.00 67.69 287 ASP A C 1
ATOM 2352 O O . ASP A 1 287 ? 14.542 5.719 -15.289 1.00 67.69 287 ASP A O 1
ATOM 2356 N N . ASP A 1 288 ? 13.153 7.414 -14.759 1.00 60.94 288 ASP A N 1
ATOM 2357 C CA . ASP A 1 288 ? 14.042 8.027 -13.765 1.00 60.94 288 ASP A CA 1
ATOM 2358 C C . ASP A 1 288 ? 14.491 7.021 -12.695 1.00 60.94 288 ASP A C 1
ATOM 2360 O O . ASP A 1 288 ? 15.551 7.181 -12.111 1.00 60.94 288 ASP A O 1
ATOM 2364 N N . MET A 1 289 ? 13.756 5.927 -12.511 1.00 63.72 289 MET A N 1
ATOM 2365 C CA . MET A 1 289 ? 14.070 4.834 -11.599 1.00 63.72 289 MET A CA 1
ATOM 2366 C C . MET A 1 289 ? 15.218 3.921 -12.062 1.00 63.72 289 MET A C 1
ATOM 2368 O O . MET A 1 289 ? 15.811 3.205 -11.256 1.00 63.72 289 MET A O 1
ATOM 2372 N N . LEU A 1 290 ? 15.550 3.927 -13.353 1.00 65.62 290 LEU A N 1
ATOM 2373 C CA . LEU A 1 290 ? 16.588 3.079 -13.949 1.00 65.62 290 LEU A CA 1
ATOM 2374 C C . LEU A 1 290 ? 17.948 3.768 -14.074 1.00 65.62 290 LEU A C 1
ATOM 2376 O O . LEU A 1 290 ? 18.948 3.101 -14.336 1.00 65.62 290 LEU A O 1
ATOM 2380 N N . TYR A 1 291 ? 18.001 5.085 -13.859 1.00 58.75 291 TYR A N 1
ATOM 2381 C CA . TYR A 1 291 ? 19.129 5.943 -14.233 1.00 58.75 291 TYR A CA 1
ATOM 2382 C C . TYR A 1 291 ? 20.510 5.440 -13.769 1.00 58.75 291 TYR A C 1
ATOM 2384 O O . TYR A 1 291 ? 21.498 5.579 -14.487 1.00 58.75 291 TYR A O 1
ATOM 2392 N N . ASN A 1 292 ? 20.582 4.809 -12.595 1.00 57.78 292 ASN A N 1
ATOM 2393 C CA . ASN A 1 292 ? 21.846 4.371 -12.001 1.00 57.78 292 ASN A CA 1
ATOM 2394 C C . ASN A 1 292 ? 22.322 2.980 -12.439 1.00 57.78 292 ASN A C 1
ATOM 2396 O O . ASN A 1 292 ? 23.412 2.569 -12.040 1.00 57.78 292 ASN A O 1
ATOM 2400 N N . TRP A 1 293 ? 21.527 2.232 -13.206 1.00 66.06 293 TRP A N 1
ATOM 2401 C CA . TRP A 1 293 ? 21.863 0.844 -13.533 1.00 66.06 293 TRP A CA 1
ATOM 2402 C C . TRP A 1 293 ? 21.438 0.379 -14.930 1.00 66.06 293 TRP A C 1
ATOM 2404 O O . TRP A 1 293 ? 21.954 -0.642 -15.384 1.00 66.06 293 TRP A O 1
ATOM 2414 N N . TRP A 1 294 ? 20.580 1.121 -15.640 1.00 72.12 294 TRP A N 1
ATOM 2415 C CA . TRP A 1 294 ? 20.226 0.829 -17.029 1.00 72.12 294 TRP A CA 1
ATOM 2416 C C . TRP A 1 294 ? 20.062 2.102 -17.884 1.00 72.12 294 TRP A C 1
ATOM 2418 O O . TRP A 1 294 ? 19.381 3.041 -17.468 1.00 72.12 294 TRP A O 1
ATOM 2428 N N . PRO A 1 295 ? 20.646 2.163 -19.098 1.00 72.88 295 PRO A N 1
ATOM 2429 C CA . PRO A 1 295 ? 20.437 3.284 -20.009 1.00 72.88 295 PRO A CA 1
ATOM 2430 C C . PRO A 1 295 ? 19.051 3.225 -20.667 1.00 72.88 295 PRO A C 1
ATOM 2432 O O . PRO A 1 295 ? 18.602 2.170 -21.097 1.00 72.88 295 PRO A O 1
ATOM 2435 N N . TYR A 1 296 ? 18.384 4.369 -20.832 1.00 73.69 296 TYR A N 1
ATOM 2436 C CA . TYR A 1 296 ? 17.047 4.418 -21.452 1.00 73.69 296 TYR A CA 1
ATOM 2437 C C . TYR A 1 296 ? 17.030 3.908 -22.895 1.00 73.69 296 TYR A C 1
ATOM 2439 O O . TYR A 1 296 ? 16.023 3.366 -23.353 1.00 73.69 296 TYR A O 1
ATOM 2447 N N . ILE A 1 297 ? 18.151 4.087 -23.597 1.00 77.62 297 ILE A N 1
ATOM 2448 C CA . ILE A 1 297 ? 18.398 3.547 -24.928 1.00 77.62 297 ILE A CA 1
ATOM 2449 C C . ILE A 1 297 ? 19.683 2.738 -24.860 1.00 77.62 297 ILE A C 1
ATOM 2451 O O . ILE A 1 297 ? 20.748 3.268 -24.530 1.00 77.62 297 ILE A O 1
ATOM 2455 N N . TYR A 1 298 ? 19.584 1.461 -25.202 1.00 79.56 298 TYR A N 1
ATOM 2456 C CA . TYR A 1 298 ? 20.711 0.546 -25.203 1.00 79.56 298 TYR A CA 1
ATOM 2457 C C . TYR A 1 298 ? 20.911 -0.019 -26.612 1.00 79.56 298 TYR A C 1
ATOM 2459 O O . TYR A 1 298 ? 19.986 -0.634 -27.148 1.00 79.56 298 TYR A O 1
ATOM 2467 N N . PRO A 1 299 ? 22.076 0.178 -27.259 1.00 82.00 299 PRO A N 1
ATOM 2468 C CA . PRO A 1 299 ? 22.378 -0.568 -28.473 1.00 82.00 299 PRO A CA 1
ATOM 2469 C C . PRO A 1 299 ? 22.433 -2.050 -28.113 1.00 82.00 299 PRO A C 1
ATOM 2471 O O . PRO A 1 299 ? 23.124 -2.419 -27.163 1.00 82.00 299 PRO A O 1
ATOM 2474 N N . ILE A 1 300 ? 21.732 -2.901 -28.863 1.00 76.38 300 ILE A N 1
ATOM 2475 C CA . ILE A 1 300 ? 21.869 -4.343 -28.649 1.00 76.38 300 ILE A CA 1
ATOM 2476 C C . ILE A 1 300 ? 23.338 -4.692 -28.937 1.00 76.38 300 ILE A C 1
ATOM 2478 O O . ILE A 1 300 ? 23.829 -4.347 -30.018 1.00 76.38 300 ILE A O 1
ATOM 2482 N N . PRO A 1 301 ? 24.071 -5.282 -27.972 1.00 59.72 301 PRO A N 1
ATOM 2483 C CA . PRO A 1 301 ? 25.516 -5.407 -28.034 1.00 59.72 301 PRO A CA 1
ATOM 2484 C C . PRO A 1 301 ? 25.891 -6.384 -29.144 1.00 59.72 301 PRO A C 1
ATOM 2486 O O . PRO A 1 301 ? 25.955 -7.593 -28.961 1.00 59.72 301 PRO A O 1
ATOM 2489 N N . LEU A 1 302 ? 26.167 -5.839 -30.321 1.00 53.03 302 LEU A N 1
ATOM 2490 C CA . LEU A 1 302 ? 26.813 -6.537 -31.423 1.00 53.03 302 LEU A CA 1
ATOM 2491 C C . LEU A 1 302 ? 28.215 -5.963 -31.612 1.00 53.03 302 LEU A C 1
ATOM 2493 O O . LEU A 1 302 ? 28.599 -5.555 -32.702 1.00 53.03 302 LEU A O 1
ATOM 2497 N N . ASP A 1 303 ? 29.019 -5.992 -30.549 1.00 48.25 303 ASP A N 1
ATOM 2498 C CA . ASP A 1 303 ? 30.483 -5.927 -30.690 1.00 48.25 303 ASP A CA 1
ATOM 2499 C C . ASP A 1 303 ? 31.060 -7.292 -31.141 1.00 48.25 303 ASP A C 1
ATOM 2501 O O . ASP A 1 303 ? 32.269 -7.498 -31.227 1.00 48.25 303 ASP A O 1
ATOM 2505 N N . THR A 1 304 ? 30.188 -8.253 -31.466 1.00 46.44 304 THR A N 1
ATOM 2506 C CA . THR A 1 304 ? 30.533 -9.621 -31.873 1.00 46.44 304 THR A CA 1
ATOM 2507 C C . THR A 1 304 ? 30.834 -9.767 -33.369 1.00 46.44 304 THR A C 1
ATOM 2509 O O . THR A 1 304 ? 31.199 -10.854 -33.816 1.00 46.44 304 THR A O 1
ATOM 2512 N N . GLY A 1 305 ? 30.713 -8.702 -34.173 1.00 43.72 305 GLY A N 1
ATOM 2513 C CA . GLY A 1 305 ? 30.936 -8.779 -35.623 1.00 43.72 305 GLY A CA 1
ATOM 2514 C C . GLY A 1 305 ? 29.913 -9.655 -36.360 1.00 43.72 305 GLY A C 1
ATOM 2515 O O . GLY A 1 305 ? 30.178 -10.102 -37.478 1.00 43.72 305 GLY A O 1
ATOM 2516 N N . ILE A 1 306 ? 28.758 -9.918 -35.740 1.00 47.84 306 ILE A N 1
ATOM 2517 C CA . ILE A 1 306 ? 27.659 -10.673 -36.339 1.00 47.84 306 ILE A CA 1
ATOM 2518 C C . ILE A 1 306 ? 26.745 -9.674 -37.060 1.00 47.84 306 ILE A C 1
ATOM 2520 O O . ILE A 1 306 ? 26.247 -8.728 -36.459 1.00 47.84 306 ILE A O 1
ATOM 2524 N N . ALA A 1 307 ? 26.565 -9.863 -38.369 1.00 50.84 307 ALA A N 1
ATOM 2525 C CA . ALA A 1 307 ? 25.778 -8.965 -39.219 1.00 50.84 307 ALA A CA 1
ATOM 2526 C C . ALA A 1 307 ? 24.254 -9.090 -39.010 1.00 50.84 307 ALA A C 1
ATOM 2528 O O . ALA A 1 307 ? 23.514 -8.208 -39.432 1.00 50.84 307 ALA A O 1
ATOM 2529 N N . GLU A 1 308 ? 23.798 -10.171 -38.371 1.00 61.75 308 GLU A N 1
ATOM 2530 C CA . GLU A 1 308 ? 22.392 -10.467 -38.085 1.00 61.75 308 GLU A CA 1
ATOM 2531 C C . GLU A 1 308 ? 22.272 -11.023 -36.660 1.00 61.75 308 GLU A C 1
ATOM 2533 O O . GLU A 1 308 ? 23.031 -11.912 -36.273 1.00 61.75 308 GLU A O 1
ATOM 2538 N N . LEU A 1 309 ? 21.334 -10.501 -35.867 1.00 69.06 309 LEU A N 1
ATOM 2539 C CA . LEU A 1 309 ? 21.069 -11.019 -34.523 1.00 69.06 309 LEU A CA 1
ATOM 2540 C C . LEU A 1 309 ? 20.565 -12.466 -34.620 1.00 69.06 309 LEU A C 1
ATOM 2542 O O . LEU A 1 309 ? 19.628 -12.720 -35.380 1.00 69.06 309 LEU A O 1
ATOM 2546 N N . PRO A 1 310 ? 21.150 -13.425 -33.879 1.00 75.94 310 PRO A N 1
ATOM 2547 C CA . PRO A 1 310 ? 20.562 -14.753 -33.792 1.00 75.94 310 PRO A CA 1
ATOM 2548 C C . PRO A 1 310 ? 19.180 -14.658 -33.130 1.00 75.94 310 PRO A C 1
ATOM 2550 O O . PRO A 1 310 ? 18.984 -13.848 -32.227 1.00 75.94 310 PRO A O 1
ATOM 2553 N N . GLU A 1 311 ? 18.234 -15.512 -33.533 1.00 77.31 311 GLU A N 1
ATOM 2554 C CA . GLU A 1 311 ? 16.868 -15.521 -32.970 1.00 77.31 311 GLU A CA 1
ATOM 2555 C C . GLU A 1 311 ? 16.854 -15.641 -31.435 1.00 77.31 311 GLU A C 1
ATOM 2557 O O . GLU A 1 311 ? 15.947 -15.147 -30.779 1.00 77.31 311 GLU A O 1
ATOM 2562 N N . ASN A 1 312 ? 17.878 -16.261 -30.844 1.00 83.00 312 ASN A N 1
ATOM 2563 C CA . ASN A 1 312 ? 18.033 -16.442 -29.404 1.00 83.00 312 ASN A CA 1
ATOM 2564 C C . ASN A 1 312 ? 19.103 -15.524 -28.784 1.00 83.00 312 ASN A C 1
ATOM 2566 O O . ASN A 1 312 ? 19.741 -15.914 -27.806 1.00 83.00 312 ASN A O 1
ATOM 2570 N N . TYR A 1 313 ? 19.347 -14.332 -29.342 1.00 83.25 313 TYR A N 1
ATOM 2571 C CA . TYR A 1 313 ? 20.377 -13.417 -28.830 1.00 83.25 313 TYR A CA 1
ATOM 2572 C C . TYR A 1 313 ? 20.172 -13.065 -27.347 1.00 83.25 313 TYR A C 1
ATOM 2574 O O . TYR A 1 313 ? 21.148 -12.877 -26.624 1.00 83.25 313 TYR A O 1
ATOM 2582 N N . LEU A 1 314 ? 18.918 -13.038 -26.877 1.00 86.38 314 LEU A N 1
ATOM 2583 C CA . LEU A 1 314 ? 18.597 -12.802 -25.473 1.00 86.38 314 LEU A CA 1
ATOM 2584 C C . LEU A 1 314 ? 19.213 -13.840 -24.541 1.00 86.38 314 LEU A C 1
ATOM 2586 O O . LEU A 1 314 ? 19.398 -13.500 -23.387 1.00 86.38 314 LEU A O 1
ATOM 2590 N N . GLU A 1 315 ? 19.568 -15.042 -25.004 1.00 87.69 315 GLU A N 1
ATOM 2591 C CA . GLU A 1 315 ? 20.200 -16.104 -24.203 1.00 87.69 315 GLU A CA 1
ATOM 2592 C C . GLU A 1 315 ? 21.726 -15.954 -24.081 1.00 87.69 315 GLU A C 1
ATOM 2594 O O . GLU A 1 315 ? 22.365 -16.699 -23.340 1.00 87.69 315 GLU A O 1
ATOM 2599 N N . LEU A 1 316 ? 22.332 -15.003 -24.798 1.00 85.19 316 LEU A N 1
ATOM 2600 C CA . LEU A 1 316 ? 23.771 -14.742 -24.728 1.00 85.19 316 LEU A CA 1
ATOM 2601 C C . LEU A 1 316 ? 24.156 -14.183 -23.351 1.00 85.19 316 LEU A C 1
ATOM 2603 O O . LEU A 1 316 ? 23.405 -13.405 -22.759 1.00 85.19 316 LEU A O 1
ATOM 2607 N N . ASP A 1 317 ? 25.326 -14.546 -22.826 1.00 84.56 317 ASP A N 1
ATOM 2608 C CA . ASP A 1 317 ? 25.776 -14.099 -21.498 1.00 84.56 317 ASP A CA 1
ATOM 2609 C C . ASP A 1 317 ? 25.865 -12.564 -21.412 1.00 84.56 317 ASP A C 1
ATOM 2611 O O . ASP A 1 317 ? 25.530 -11.971 -20.386 1.00 84.56 317 ASP A O 1
ATOM 2615 N N . GLU A 1 318 ? 26.222 -11.903 -22.516 1.00 81.88 318 GLU A N 1
ATOM 2616 C CA . GLU A 1 318 ? 26.279 -10.445 -22.647 1.00 81.88 318 GLU A CA 1
ATOM 2617 C C . GLU A 1 318 ? 24.905 -9.774 -22.486 1.00 81.88 318 GLU A C 1
ATOM 2619 O O . GLU A 1 318 ? 24.824 -8.612 -22.085 1.00 81.88 318 GLU A O 1
ATOM 2624 N N . CYS A 1 319 ? 23.820 -10.506 -22.755 1.00 83.62 319 CYS A N 1
ATOM 2625 C CA . CYS A 1 319 ? 22.443 -10.043 -22.598 1.00 83.62 319 CYS A CA 1
ATOM 2626 C C . CYS A 1 319 ? 21.859 -10.340 -21.207 1.00 83.62 319 CYS A C 1
ATOM 2628 O O . CYS A 1 319 ? 20.696 -10.017 -20.972 1.00 83.62 319 CYS A O 1
ATOM 2630 N N . ALA A 1 320 ? 22.627 -10.901 -20.263 1.00 84.06 320 ALA A N 1
ATOM 2631 C CA . ALA A 1 320 ? 22.133 -11.165 -18.907 1.00 84.06 320 ALA A CA 1
ATOM 2632 C C . ALA A 1 320 ? 21.544 -9.916 -18.211 1.00 84.06 320 ALA A C 1
ATOM 2634 O O . ALA A 1 320 ? 20.449 -10.026 -17.659 1.00 84.06 320 ALA A O 1
ATOM 2635 N N . PRO A 1 321 ? 22.164 -8.721 -18.305 1.00 82.12 321 PRO A N 1
ATOM 2636 C CA . PRO A 1 321 ? 21.574 -7.494 -17.767 1.00 82.12 321 PRO A CA 1
ATOM 2637 C C . PRO A 1 321 ? 20.236 -7.099 -18.426 1.00 82.12 321 PRO A C 1
ATOM 2639 O O . PRO A 1 321 ? 19.342 -6.592 -17.753 1.00 82.12 321 PRO A O 1
ATOM 2642 N N . LEU A 1 322 ? 20.068 -7.360 -19.730 1.00 85.25 322 LEU A N 1
ATOM 2643 C CA . LEU A 1 322 ? 18.810 -7.107 -20.447 1.00 85.25 322 LEU A CA 1
ATOM 2644 C C . LEU A 1 322 ? 17.712 -8.086 -20.011 1.00 85.25 322 LEU A C 1
ATOM 2646 O O . LEU A 1 322 ? 16.579 -7.670 -19.786 1.00 85.25 322 LEU A O 1
ATOM 2650 N N . ARG A 1 323 ? 18.046 -9.375 -19.849 1.00 88.62 323 ARG A N 1
ATOM 2651 C CA . ARG A 1 323 ? 17.106 -10.384 -19.330 1.00 88.62 323 ARG A CA 1
ATOM 2652 C C . ARG A 1 323 ? 16.596 -10.016 -17.939 1.00 88.62 323 ARG A C 1
ATOM 2654 O O . ARG A 1 323 ? 15.411 -10.155 -17.668 1.00 88.62 323 ARG A O 1
ATOM 2661 N N . GLU A 1 324 ? 17.479 -9.520 -17.078 1.00 84.56 324 GLU A N 1
ATOM 2662 C CA . GLU A 1 324 ? 17.113 -9.062 -15.737 1.00 84.56 324 GLU A CA 1
ATOM 2663 C C . GLU A 1 324 ? 16.152 -7.865 -15.777 1.00 84.56 324 GLU A C 1
ATOM 2665 O O . GLU A 1 324 ? 15.138 -7.878 -15.083 1.00 84.56 324 GLU A O 1
ATOM 2670 N N . LEU A 1 325 ? 16.408 -6.868 -16.633 1.00 84.31 325 LEU A N 1
ATOM 2671 C CA . LEU A 1 325 ? 15.484 -5.748 -16.834 1.00 84.31 325 LEU A CA 1
ATOM 2672 C C . LEU A 1 325 ? 14.104 -6.219 -17.319 1.00 84.31 325 LEU A C 1
ATOM 2674 O O . LEU A 1 325 ? 13.082 -5.728 -16.834 1.00 84.31 325 LEU A O 1
ATOM 2678 N N . ILE A 1 326 ? 14.075 -7.138 -18.287 1.00 87.06 326 ILE A N 1
ATOM 2679 C CA . ILE A 1 326 ? 12.837 -7.716 -18.827 1.00 87.06 326 ILE A CA 1
ATOM 2680 C C . ILE A 1 326 ? 12.051 -8.408 -17.712 1.00 87.06 326 ILE A C 1
ATOM 2682 O O . ILE A 1 326 ? 10.860 -8.146 -17.551 1.00 87.06 326 ILE A O 1
ATOM 2686 N N . GLN A 1 327 ? 12.727 -9.235 -16.912 1.00 85.62 327 GLN A N 1
ATOM 2687 C CA . GLN A 1 327 ? 12.113 -9.964 -15.807 1.00 85.62 327 GLN A CA 1
ATOM 2688 C C . GLN A 1 327 ? 11.519 -9.008 -14.768 1.00 85.62 327 GLN A C 1
ATOM 2690 O O . GLN A 1 327 ? 10.331 -9.097 -14.481 1.00 85.62 327 GLN A O 1
ATOM 2695 N N . ILE A 1 328 ? 12.306 -8.037 -14.294 1.00 82.19 328 ILE A N 1
ATOM 2696 C CA . ILE A 1 328 ? 11.859 -7.005 -13.345 1.00 82.19 328 ILE A CA 1
ATOM 2697 C C . ILE A 1 328 ? 10.643 -6.247 -13.886 1.00 82.19 328 ILE A C 1
ATOM 2699 O O . ILE A 1 328 ? 9.668 -6.037 -13.175 1.00 82.19 328 ILE A O 1
ATOM 2703 N N . THR A 1 329 ? 10.678 -5.849 -15.159 1.00 82.81 329 THR A N 1
ATOM 2704 C CA . THR A 1 329 ? 9.574 -5.103 -15.777 1.00 82.81 329 THR A CA 1
ATOM 2705 C C . THR A 1 329 ? 8.285 -5.919 -15.810 1.00 82.81 329 THR A C 1
ATOM 2707 O O . THR A 1 329 ? 7.216 -5.374 -15.559 1.00 82.81 329 THR A O 1
ATOM 2710 N N . ASN A 1 330 ? 8.371 -7.217 -16.103 1.00 84.56 330 ASN A N 1
ATOM 2711 C CA . ASN A 1 330 ? 7.203 -8.090 -16.094 1.00 84.56 330 ASN A CA 1
ATOM 2712 C C . ASN A 1 330 ? 6.718 -8.366 -14.666 1.00 84.56 330 ASN A C 1
ATOM 2714 O O . ASN A 1 330 ? 5.518 -8.314 -14.416 1.00 84.56 330 ASN A O 1
ATOM 2718 N N . ASP A 1 331 ? 7.628 -8.589 -13.718 1.00 82.19 331 ASP A N 1
ATOM 2719 C CA . ASP A 1 331 ? 7.278 -8.844 -12.320 1.00 82.19 331 ASP A CA 1
ATOM 2720 C C . ASP A 1 331 ? 6.642 -7.616 -11.639 1.00 82.19 331 ASP A C 1
ATOM 2722 O O . ASP A 1 331 ? 5.765 -7.768 -10.785 1.00 82.19 331 ASP A O 1
ATOM 2726 N N . ASP A 1 332 ? 7.030 -6.392 -12.017 1.00 81.75 332 ASP A N 1
ATOM 2727 C CA . ASP A 1 332 ? 6.436 -5.142 -11.509 1.00 81.75 332 ASP A CA 1
ATOM 2728 C C . ASP A 1 332 ? 4.920 -5.099 -11.797 1.00 81.75 332 ASP A C 1
ATOM 2730 O O . ASP A 1 332 ? 4.136 -4.672 -10.945 1.00 81.75 332 ASP A O 1
ATOM 2734 N N . LEU A 1 333 ? 4.479 -5.626 -12.950 1.00 81.62 333 LEU A N 1
ATOM 2735 C CA . LEU A 1 333 ? 3.055 -5.724 -13.308 1.00 81.62 333 LEU A CA 1
ATOM 2736 C C . LEU A 1 333 ? 2.268 -6.652 -12.391 1.00 81.62 333 LEU A C 1
ATOM 2738 O O . LEU A 1 333 ? 1.050 -6.543 -12.313 1.00 81.62 333 LEU A O 1
ATOM 2742 N N . HIS A 1 334 ? 2.949 -7.581 -11.737 1.00 87.31 334 HIS A N 1
ATOM 2743 C CA . HIS A 1 334 ? 2.372 -8.613 -10.889 1.00 87.31 334 HIS A CA 1
ATOM 2744 C C . HIS A 1 334 ? 2.538 -8.304 -9.396 1.00 87.31 334 HIS A C 1
ATOM 2746 O O . HIS A 1 334 ? 2.186 -9.124 -8.547 1.00 87.31 334 HIS A O 1
ATOM 2752 N N . THR A 1 335 ? 3.086 -7.132 -9.062 1.00 87.75 335 THR A N 1
ATOM 2753 C CA . THR A 1 335 ? 3.454 -6.764 -7.694 1.00 87.75 335 THR A CA 1
ATOM 2754 C C . THR A 1 335 ? 2.344 -5.977 -6.995 1.00 87.75 335 THR A C 1
ATOM 2756 O O . THR A 1 335 ? 1.965 -4.875 -7.390 1.00 87.75 335 THR A O 1
ATOM 2759 N N . PHE A 1 336 ? 1.851 -6.521 -5.890 1.00 90.31 336 PHE A N 1
ATOM 2760 C CA . PHE A 1 336 ? 0.825 -5.943 -5.028 1.00 90.31 336 PHE A CA 1
ATOM 2761 C C . PHE A 1 336 ? 1.438 -5.345 -3.762 1.00 90.31 336 PHE A C 1
ATOM 2763 O O . PHE A 1 336 ? 2.479 -5.798 -3.274 1.00 90.31 336 PHE A O 1
ATOM 2770 N N . ASP A 1 337 ? 0.748 -4.349 -3.204 1.00 90.38 337 ASP A N 1
ATOM 2771 C CA . ASP A 1 337 ? 1.094 -3.768 -1.908 1.00 90.38 337 ASP A CA 1
ATOM 2772 C C . ASP A 1 337 ? 0.475 -4.648 -0.817 1.00 90.38 337 ASP A C 1
ATOM 2774 O O . ASP A 1 337 ? -0.725 -4.557 -0.548 1.00 90.38 337 ASP A O 1
ATOM 2778 N N . VAL A 1 338 ? 1.260 -5.536 -0.204 1.00 94.88 338 VAL A N 1
ATOM 2779 C CA . VAL A 1 338 ? 0.743 -6.431 0.839 1.00 94.88 338 VAL A CA 1
ATOM 2780 C C . VAL A 1 338 ? 0.892 -5.757 2.191 1.00 94.88 338 VAL A C 1
ATOM 2782 O O . VAL A 1 338 ? 2.005 -5.594 2.686 1.00 94.88 338 VAL A O 1
ATOM 2785 N N . VAL A 1 339 ? -0.232 -5.370 2.792 1.00 95.88 339 VAL A N 1
ATOM 2786 C CA . VAL A 1 339 ? -0.282 -4.714 4.100 1.00 95.88 339 VAL A CA 1
ATOM 2787 C C . VAL A 1 339 ? -0.637 -5.730 5.179 1.00 95.88 339 VAL A C 1
ATOM 2789 O O . VAL A 1 339 ? -1.729 -6.299 5.202 1.00 95.88 339 VAL A O 1
ATOM 2792 N N . TYR A 1 340 ? 0.282 -5.910 6.119 1.00 97.38 340 TYR A N 1
ATOM 2793 C CA . TYR A 1 340 ? 0.166 -6.837 7.236 1.00 97.38 340 TYR A CA 1
ATOM 2794 C C . TYR A 1 340 ? -0.401 -6.111 8.450 1.00 97.38 340 TYR A C 1
ATOM 2796 O O . TYR A 1 340 ? 0.193 -5.144 8.929 1.00 97.38 340 TYR A O 1
ATOM 2804 N N . THR A 1 341 ? -1.547 -6.555 8.970 1.00 96.62 341 THR A N 1
ATOM 2805 C CA . THR A 1 341 ? -2.162 -5.925 10.147 1.00 96.62 341 THR A CA 1
ATOM 2806 C C . THR A 1 341 ? -2.986 -6.894 10.983 1.00 96.62 341 THR A C 1
ATOM 2808 O O . THR A 1 341 ? -3.578 -7.836 10.466 1.00 96.62 341 THR A O 1
ATOM 2811 N N . ASP A 1 342 ? -3.053 -6.643 12.291 1.00 95.69 342 ASP A N 1
ATOM 2812 C CA . ASP A 1 342 ? -3.911 -7.405 13.204 1.00 95.69 342 ASP A CA 1
ATOM 2813 C C . ASP A 1 342 ? -5.367 -6.933 13.198 1.00 95.69 342 ASP A C 1
ATOM 2815 O O . ASP A 1 342 ? -6.266 -7.710 13.489 1.00 95.69 342 ASP A O 1
ATOM 2819 N N . ASP A 1 343 ? -5.625 -5.652 12.934 1.00 95.38 343 ASP A N 1
ATOM 2820 C CA . ASP A 1 343 ? -6.959 -5.067 13.090 1.00 95.38 343 ASP A CA 1
ATOM 2821 C C . ASP A 1 343 ? -7.176 -3.958 12.068 1.00 95.38 343 ASP A C 1
ATOM 2823 O O . ASP A 1 343 ? -6.867 -2.787 12.306 1.00 95.38 343 ASP A O 1
ATOM 2827 N N . MET A 1 344 ? -7.768 -4.315 10.929 1.00 95.88 344 MET A N 1
ATOM 2828 C CA . MET A 1 344 ? -8.155 -3.317 9.933 1.00 95.88 344 MET A CA 1
ATOM 2829 C C . MET A 1 344 ? -9.175 -2.322 10.495 1.00 95.88 344 MET A C 1
ATOM 2831 O O . MET A 1 344 ? -9.190 -1.158 10.104 1.00 95.88 344 MET A O 1
ATOM 2835 N N . GLY A 1 345 ? -10.001 -2.741 11.456 1.00 94.00 345 GLY A N 1
ATOM 2836 C CA . GLY A 1 345 ? -10.953 -1.868 12.132 1.00 94.00 345 GLY A CA 1
ATOM 2837 C C . GLY A 1 345 ? -10.303 -0.792 13.005 1.00 94.00 345 GLY A C 1
ATOM 2838 O O . GLY A 1 345 ? -11.029 0.062 13.505 1.00 94.00 345 GLY A O 1
ATOM 2839 N N . ALA A 1 346 ? -8.984 -0.838 13.225 1.00 94.12 346 ALA A N 1
ATOM 2840 C CA . ALA A 1 346 ? -8.207 0.199 13.907 1.00 94.12 346 ALA A CA 1
ATOM 2841 C C . ALA A 1 346 ? -7.492 1.159 12.935 1.00 94.12 346 ALA A C 1
ATOM 2843 O O . ALA A 1 346 ? -6.840 2.106 13.373 1.00 94.12 346 ALA A O 1
ATOM 2844 N N . ILE A 1 347 ? -7.613 0.946 11.621 1.00 93.19 347 ILE A N 1
ATOM 2845 C CA . ILE A 1 347 ? -7.049 1.844 10.611 1.00 93.19 347 ILE A CA 1
ATOM 2846 C C . ILE A 1 347 ? -7.843 3.149 10.610 1.00 93.19 347 ILE A C 1
ATOM 2848 O O . ILE A 1 347 ? -9.062 3.145 10.429 1.00 93.19 347 ILE A O 1
ATOM 2852 N N . ARG A 1 348 ? -7.145 4.284 10.727 1.00 89.19 348 ARG A N 1
ATOM 2853 C CA . ARG A 1 348 ? -7.744 5.627 10.745 1.00 89.19 348 ARG A CA 1
ATOM 2854 C C . ARG A 1 348 ? -8.790 5.824 9.648 1.00 89.19 348 ARG A C 1
ATOM 2856 O O . ARG A 1 348 ? -9.911 6.226 9.937 1.00 89.19 348 ARG A O 1
ATOM 2863 N N . ARG A 1 349 ? -8.463 5.484 8.400 1.00 88.81 349 ARG A N 1
ATOM 2864 C CA . ARG A 1 349 ? -9.388 5.646 7.266 1.00 88.81 349 ARG A CA 1
ATOM 2865 C C . ARG A 1 349 ? -10.654 4.803 7.390 1.00 88.81 349 ARG A C 1
ATOM 2867 O O . ARG A 1 349 ? -11.711 5.265 6.981 1.00 88.81 349 ARG A O 1
ATOM 2874 N N . VAL A 1 350 ? -10.578 3.615 7.987 1.00 91.69 350 VAL A N 1
ATOM 2875 C CA . VAL A 1 350 ? -11.771 2.813 8.302 1.00 91.69 350 VAL A CA 1
ATOM 2876 C C . VAL A 1 350 ? -12.613 3.533 9.355 1.00 91.69 350 VAL A C 1
ATOM 2878 O O . VAL A 1 350 ? -13.821 3.668 9.200 1.00 91.69 350 VAL A O 1
ATOM 2881 N N . THR A 1 351 ? -11.976 4.062 10.400 1.00 89.31 351 THR A N 1
ATOM 2882 C CA . THR A 1 351 ? -12.686 4.772 11.474 1.00 89.31 351 THR A CA 1
ATOM 2883 C C . THR A 1 351 ? -13.264 6.128 11.068 1.00 89.31 351 THR A C 1
ATOM 2885 O O . THR A 1 351 ? -14.227 6.586 11.675 1.00 89.31 351 THR A O 1
ATOM 2888 N N . GLU A 1 352 ? -12.691 6.759 10.044 1.00 87.50 352 GLU A N 1
ATOM 2889 C CA . GLU A 1 352 ? -13.188 7.987 9.415 1.00 87.50 352 GLU A CA 1
ATOM 2890 C C . GLU A 1 352 ? -14.229 7.702 8.317 1.00 87.50 352 GLU A C 1
ATOM 2892 O O . GLU A 1 352 ? -14.624 8.624 7.608 1.00 87.50 352 GLU A O 1
ATOM 2897 N N . GLU A 1 353 ? -14.645 6.440 8.141 1.00 88.50 353 GLU A N 1
ATOM 2898 C CA . GLU A 1 353 ? -15.567 5.992 7.084 1.00 88.50 353 GLU A CA 1
ATOM 2899 C C . GLU A 1 353 ? -15.070 6.302 5.658 1.00 88.50 353 GLU A C 1
ATOM 2901 O O . GLU A 1 353 ? -15.843 6.328 4.703 1.00 88.50 353 GLU A O 1
ATOM 2906 N N . LYS A 1 354 ? -13.755 6.499 5.494 1.00 87.69 354 LYS A N 1
ATOM 2907 C CA . LYS A 1 354 ? -13.088 6.668 4.196 1.00 87.69 354 LYS A CA 1
ATOM 2908 C C . LYS A 1 354 ? -12.785 5.332 3.519 1.00 87.69 354 LYS A C 1
ATOM 2910 O O . LYS A 1 354 ? -12.633 5.300 2.306 1.00 87.69 354 LYS A O 1
ATOM 2915 N N . ILE A 1 355 ? -12.704 4.240 4.278 1.00 90.94 355 ILE A N 1
ATOM 2916 C CA . ILE A 1 355 ? -12.681 2.870 3.753 1.00 90.94 355 ILE A CA 1
ATOM 2917 C C . ILE A 1 355 ? -13.960 2.176 4.197 1.00 90.94 355 ILE A C 1
ATOM 2919 O O . ILE A 1 355 ? -14.227 2.073 5.395 1.00 90.94 355 ILE A O 1
ATOM 2923 N N . LEU A 1 356 ? -14.730 1.684 3.231 1.00 93.00 356 LEU A N 1
ATOM 2924 C CA . LEU A 1 356 ? -15.982 0.974 3.462 1.00 93.00 356 LEU A CA 1
ATOM 2925 C C . LEU A 1 356 ? -15.858 -0.472 2.993 1.00 93.00 356 LEU A C 1
ATOM 2927 O O . LEU A 1 356 ? -15.334 -0.728 1.913 1.00 93.00 356 LEU A O 1
ATOM 2931 N N . VAL A 1 357 ? -16.388 -1.405 3.783 1.00 94.94 357 VAL A N 1
ATOM 2932 C CA . VAL A 1 357 ? -16.551 -2.802 3.361 1.00 94.94 357 VAL A CA 1
ATOM 2933 C C . VAL A 1 357 ? -17.761 -2.882 2.438 1.00 94.94 357 VAL A C 1
ATOM 2935 O O . VAL A 1 357 ? -18.880 -2.599 2.872 1.00 94.94 357 VAL A O 1
ATOM 2938 N N . THR A 1 358 ? -17.548 -3.251 1.178 1.00 95.06 358 THR A N 1
ATOM 2939 C CA . THR A 1 358 ? -18.639 -3.461 0.214 1.00 95.06 358 THR A CA 1
ATOM 2940 C C . THR A 1 358 ? -19.229 -4.857 0.337 1.00 95.06 358 THR A C 1
ATOM 2942 O O . THR A 1 358 ? -20.440 -5.030 0.196 1.00 95.06 358 THR A O 1
ATOM 2945 N N . GLU A 1 359 ? -18.393 -5.838 0.667 1.00 97.25 359 GLU A N 1
ATOM 2946 C CA . GLU A 1 359 ? -18.778 -7.231 0.831 1.00 97.25 359 GLU A CA 1
ATOM 2947 C C . GLU A 1 359 ? -17.898 -7.918 1.890 1.00 97.25 359 GLU A C 1
ATOM 2949 O O . GLU A 1 359 ? -16.728 -7.581 2.063 1.00 97.25 359 GLU A O 1
ATOM 2954 N N . GLY A 1 360 ? -18.464 -8.875 2.631 1.00 97.88 360 GLY A N 1
ATOM 2955 C CA . GLY A 1 360 ? -17.725 -9.661 3.622 1.00 97.88 360 GLY A CA 1
ATOM 2956 C C . GLY A 1 360 ? -17.403 -8.900 4.910 1.00 97.88 360 GLY A C 1
ATOM 2957 O O . GLY A 1 360 ? -18.282 -8.278 5.514 1.00 97.88 360 GLY A O 1
ATOM 2958 N N . ARG A 1 361 ? -16.160 -9.018 5.388 1.00 97.62 361 ARG A N 1
ATOM 2959 C CA . ARG A 1 361 ? -15.690 -8.443 6.659 1.00 97.62 361 ARG A CA 1
ATOM 2960 C C . ARG A 1 361 ? -14.251 -7.931 6.574 1.00 97.62 361 ARG A C 1
ATOM 2962 O O . ARG A 1 361 ? -13.472 -8.369 5.740 1.00 97.62 361 ARG A O 1
ATOM 2969 N N . LEU A 1 362 ? -13.887 -7.067 7.519 1.00 97.69 362 LEU A N 1
ATOM 2970 C CA . LEU A 1 362 ? -12.497 -6.685 7.783 1.00 97.69 362 LEU A CA 1
ATOM 2971 C C . LEU A 1 362 ? -11.716 -7.816 8.477 1.00 97.69 362 LEU A C 1
ATOM 2973 O O . LEU A 1 362 ? -12.315 -8.696 9.111 1.00 97.69 362 LEU A O 1
ATOM 2977 N N . LEU A 1 363 ? -10.382 -7.738 8.416 1.00 98.06 363 LEU A N 1
ATOM 2978 C CA . LEU A 1 363 ? -9.499 -8.535 9.271 1.00 98.06 363 LEU A CA 1
ATOM 2979 C C . LEU A 1 363 ? -9.673 -8.148 10.742 1.00 98.06 363 LEU A C 1
ATOM 2981 O O . LEU A 1 363 ? -9.815 -6.962 11.067 1.00 98.06 363 LEU A O 1
ATOM 2985 N N . THR A 1 364 ? -9.632 -9.147 11.622 1.00 96.31 364 THR A N 1
ATOM 2986 C CA . THR A 1 364 ? -9.714 -8.957 13.075 1.00 96.31 364 THR A CA 1
ATOM 2987 C C . THR A 1 364 ? -8.509 -9.574 13.788 1.00 96.31 364 THR A C 1
ATOM 2989 O O . THR A 1 364 ? -7.871 -10.478 13.243 1.00 96.31 364 THR A O 1
ATOM 2992 N N . PRO A 1 365 ? -8.224 -9.190 15.051 1.00 95.50 365 PRO A N 1
ATOM 2993 C CA . PRO A 1 365 ? -7.093 -9.750 15.796 1.00 95.50 365 PRO A CA 1
ATOM 2994 C C . PRO A 1 365 ? -7.151 -11.271 15.987 1.00 95.50 365 PRO A C 1
ATOM 2996 O O . PRO A 1 365 ? -6.159 -11.910 16.336 1.00 95.50 365 PRO A O 1
ATOM 2999 N N . GLU A 1 366 ? -8.330 -11.885 15.859 1.00 96.69 366 GLU A N 1
ATOM 3000 C CA . GLU A 1 366 ? -8.469 -13.342 15.837 1.00 96.69 366 GLU A CA 1
ATOM 3001 C C . GLU A 1 366 ? -7.817 -13.986 14.608 1.00 96.69 366 GLU A C 1
ATOM 3003 O O . GLU A 1 366 ? -7.320 -15.103 14.740 1.00 96.69 366 GLU A O 1
ATOM 3008 N N . ASP A 1 367 ? -7.787 -13.317 13.452 1.00 98.25 367 ASP A N 1
ATOM 3009 C CA . ASP A 1 367 ? -7.209 -13.877 12.228 1.00 98.25 367 ASP A CA 1
ATOM 3010 C C . ASP A 1 367 ? -5.705 -14.101 12.383 1.00 98.25 367 ASP A C 1
ATOM 3012 O O . ASP A 1 367 ? -5.226 -15.214 12.154 1.00 98.25 367 ASP A O 1
ATOM 3016 N N . SER A 1 368 ? -4.977 -13.107 12.900 1.00 96.81 368 SER A N 1
ATOM 3017 C CA . SER A 1 368 ? -3.551 -13.261 13.199 1.00 96.81 368 SER A CA 1
ATOM 3018 C C . SER A 1 368 ? -3.302 -14.307 14.284 1.00 96.81 368 SER A C 1
ATOM 3020 O O . SER A 1 368 ? -2.467 -15.194 14.108 1.00 96.81 368 SER A O 1
ATOM 3022 N N . ARG A 1 369 ? -4.052 -14.248 15.399 1.00 96.94 369 ARG A N 1
ATOM 3023 C CA . ARG A 1 369 ? -3.869 -15.155 16.551 1.00 96.94 369 ARG A CA 1
ATOM 3024 C C . ARG A 1 369 ? -4.132 -16.620 16.216 1.00 96.94 369 ARG A C 1
ATOM 3026 O O . ARG A 1 369 ? -3.491 -17.490 16.800 1.00 96.94 369 ARG A O 1
ATOM 3033 N N . ASN A 1 370 ? -5.076 -16.888 15.318 1.00 97.62 370 ASN A N 1
ATOM 3034 C CA . ASN A 1 370 ? -5.421 -18.245 14.901 1.00 97.62 370 ASN A CA 1
ATOM 3035 C C . ASN A 1 370 ? -4.653 -18.700 13.649 1.00 97.62 370 ASN A C 1
ATOM 3037 O O . ASN A 1 370 ? -4.754 -19.870 13.286 1.00 97.62 370 ASN A O 1
ATOM 3041 N N . GLY A 1 371 ? -3.893 -17.809 13.000 1.00 96.94 371 GLY A N 1
ATOM 3042 C CA . GLY A 1 371 ? -3.205 -18.107 11.741 1.00 96.94 371 GLY A CA 1
ATOM 3043 C C . GLY A 1 371 ? -4.179 -18.372 10.589 1.00 96.94 371 GLY A C 1
ATOM 3044 O O . GLY A 1 371 ? -3.958 -19.278 9.783 1.00 96.94 371 GLY A O 1
ATOM 3045 N N . ASN A 1 372 ? -5.288 -17.628 10.538 1.00 98.12 372 ASN A N 1
ATOM 3046 C CA . ASN A 1 372 ? -6.281 -17.757 9.477 1.00 98.12 372 ASN A CA 1
ATOM 3047 C C . ASN A 1 372 ? -5.704 -17.206 8.167 1.00 98.12 372 ASN A C 1
ATOM 3049 O O . ASN A 1 372 ? -5.408 -16.019 8.085 1.00 98.12 372 ASN A O 1
ATOM 3053 N N . ARG A 1 373 ? -5.592 -18.039 7.129 1.00 98.38 373 ARG A N 1
ATOM 3054 C CA . ARG A 1 373 ? -5.153 -17.623 5.785 1.00 98.38 373 ARG A CA 1
ATOM 3055 C C . ARG A 1 373 ? -6.271 -16.907 5.041 1.00 98.38 373 ARG A C 1
ATOM 3057 O O . ARG A 1 373 ? -6.931 -17.490 4.187 1.00 98.38 373 ARG A O 1
ATOM 3064 N N . VAL A 1 374 ? -6.514 -15.661 5.414 1.00 98.62 374 VAL A N 1
ATOM 3065 C CA . VAL A 1 374 ? -7.566 -14.836 4.822 1.00 98.62 374 VAL A CA 1
ATOM 3066 C C . VAL A 1 374 ? -7.014 -13.495 4.369 1.00 98.62 374 VAL A C 1
ATOM 3068 O O . VAL A 1 374 ? -6.027 -13.025 4.926 1.00 98.62 374 VAL A O 1
ATOM 3071 N N . CYS A 1 375 ? -7.646 -12.867 3.385 1.00 98.75 375 CYS A N 1
ATOM 3072 C CA . CYS A 1 375 ? -7.279 -11.532 2.927 1.00 98.75 375 CYS A CA 1
ATOM 3073 C C . CYS A 1 375 ? -8.504 -10.648 2.677 1.00 98.75 375 CYS A C 1
ATOM 3075 O O . CYS A 1 375 ? -9.639 -11.120 2.547 1.00 98.75 375 CYS A O 1
ATOM 3077 N N . VAL A 1 376 ? -8.256 -9.341 2.627 1.00 98.69 376 VAL A N 1
ATOM 3078 C CA . VAL A 1 376 ? -9.232 -8.332 2.211 1.00 98.69 376 VAL A CA 1
ATOM 3079 C C . VAL A 1 376 ? -8.627 -7.532 1.061 1.00 98.69 376 VAL A C 1
ATOM 3081 O O . VAL A 1 376 ? -7.529 -6.993 1.192 1.00 98.69 376 VAL A O 1
ATOM 3084 N N . ILE A 1 377 ? -9.340 -7.478 -0.062 1.00 97.38 377 ILE A N 1
ATOM 3085 C CA . ILE A 1 377 ? -8.894 -6.861 -1.323 1.00 97.38 377 ILE A CA 1
ATOM 3086 C C . ILE A 1 377 ? -9.800 -5.695 -1.711 1.00 97.38 377 ILE A C 1
ATOM 3088 O O . ILE A 1 377 ? -10.877 -5.519 -1.137 1.00 97.38 377 ILE A O 1
ATOM 3092 N N . SER A 1 378 ? -9.391 -4.885 -2.685 1.00 94.75 378 SER A N 1
ATOM 3093 C CA . SER A 1 378 ? -10.269 -3.833 -3.192 1.00 94.75 378 SER A CA 1
ATOM 3094 C C . SER A 1 378 ? -11.446 -4.422 -3.984 1.00 94.75 378 SER A C 1
ATOM 3096 O O . SER A 1 378 ? -11.324 -5.428 -4.684 1.00 94.75 378 SER A O 1
ATOM 3098 N N . ASP A 1 379 ? -12.602 -3.772 -3.901 1.00 93.88 379 ASP A N 1
ATOM 3099 C CA . ASP A 1 379 ? -13.801 -4.098 -4.680 1.00 93.88 379 ASP A CA 1
ATOM 3100 C C . ASP A 1 379 ? -13.563 -3.942 -6.191 1.00 93.88 379 ASP A C 1
ATOM 3102 O O . ASP A 1 379 ? -14.100 -4.709 -6.988 1.00 93.88 379 ASP A O 1
ATOM 3106 N N . ALA A 1 380 ? -12.721 -2.979 -6.584 1.00 90.88 380 ALA A N 1
ATOM 3107 C CA . ALA A 1 380 ? -12.313 -2.781 -7.971 1.00 90.88 380 ALA A CA 1
ATOM 3108 C C . ALA A 1 380 ? -11.503 -3.978 -8.491 1.00 90.88 380 ALA A C 1
ATOM 3110 O O . ALA A 1 380 ? -11.824 -4.506 -9.555 1.00 90.88 380 ALA A O 1
ATOM 3111 N N . PHE A 1 381 ? -10.521 -4.446 -7.713 1.00 92.50 381 PHE A N 1
ATOM 3112 C CA . PHE A 1 381 ? -9.722 -5.626 -8.040 1.00 92.50 381 PHE A CA 1
ATOM 3113 C C . PHE A 1 381 ? -10.558 -6.897 -8.090 1.00 92.50 381 PHE A C 1
ATOM 3115 O O . PHE A 1 381 ? -10.447 -7.671 -9.041 1.00 92.50 381 PHE A O 1
ATOM 3122 N N . MET A 1 382 ? -11.454 -7.065 -7.117 1.00 94.06 382 MET A N 1
ATOM 3123 C CA . MET A 1 382 ? -12.376 -8.193 -7.081 1.00 94.06 382 MET A CA 1
ATOM 3124 C C . MET A 1 382 ? -13.239 -8.249 -8.352 1.00 94.06 382 MET A C 1
ATOM 3126 O O . MET A 1 382 ? -13.323 -9.289 -8.997 1.00 94.06 382 MET A O 1
ATOM 3130 N N . LYS A 1 383 ? -13.826 -7.117 -8.766 1.00 92.88 383 LYS A N 1
ATOM 3131 C CA . LYS A 1 383 ? -14.689 -7.038 -9.957 1.00 92.88 383 LYS A CA 1
ATOM 3132 C C . LYS A 1 383 ? -13.941 -7.197 -11.273 1.00 92.88 383 LYS A C 1
ATOM 3134 O O . LYS A 1 383 ? -14.465 -7.833 -12.177 1.00 92.88 383 LYS A O 1
ATOM 3139 N N . ALA A 1 384 ? -12.761 -6.596 -11.405 1.00 89.81 384 ALA A N 1
ATOM 3140 C CA . ALA A 1 384 ? -11.996 -6.656 -12.649 1.00 89.81 384 ALA A CA 1
ATOM 3141 C C . ALA A 1 384 ? -11.496 -8.069 -12.975 1.00 89.81 384 ALA A C 1
ATOM 3143 O O . ALA A 1 384 ? -11.267 -8.372 -14.141 1.00 89.81 384 ALA A O 1
ATOM 3144 N N . ASN A 1 385 ? -11.358 -8.919 -11.955 1.00 92.19 385 ASN A N 1
ATOM 3145 C CA . ASN A 1 385 ? -10.876 -10.291 -12.087 1.00 92.19 385 ASN A CA 1
ATOM 3146 C C . ASN A 1 385 ? -11.977 -11.340 -11.845 1.00 92.19 385 ASN A C 1
ATOM 3148 O O . ASN A 1 385 ? -11.662 -12.511 -11.656 1.00 92.19 385 ASN A O 1
ATOM 3152 N N . ASP A 1 386 ? -13.255 -10.933 -11.836 1.00 95.88 386 ASP A N 1
ATOM 3153 C CA . ASP A 1 386 ? -14.417 -11.807 -11.602 1.00 95.88 386 ASP A CA 1
ATOM 3154 C C . ASP A 1 386 ? -14.310 -12.676 -10.324 1.00 95.88 386 ASP A C 1
ATOM 3156 O O . ASP A 1 386 ? -14.816 -13.799 -10.267 1.00 95.88 386 ASP A O 1
ATOM 3160 N N . LEU A 1 387 ? -13.668 -12.146 -9.279 1.00 96.75 387 LEU A N 1
ATOM 3161 C CA . LEU A 1 387 ? -13.472 -12.814 -7.991 1.00 96.75 387 LEU A CA 1
ATOM 3162 C C . LEU A 1 387 ? -14.682 -12.626 -7.067 1.00 96.75 387 LEU A C 1
ATOM 3164 O O . LEU A 1 387 ? -15.428 -11.651 -7.161 1.00 96.75 387 LEU A O 1
ATOM 3168 N N . SER A 1 388 ? -14.870 -13.561 -6.142 1.00 97.94 388 SER A N 1
ATOM 3169 C CA . SER A 1 388 ? -15.920 -13.550 -5.119 1.00 97.94 388 SER A CA 1
ATOM 3170 C C . SER A 1 388 ? -15.364 -13.896 -3.735 1.00 97.94 388 SER A C 1
ATOM 3172 O O . SER A 1 388 ? -14.259 -14.419 -3.589 1.00 97.94 388 SER A O 1
ATOM 3174 N N . LEU A 1 389 ? -16.151 -13.647 -2.682 1.00 98.44 389 LEU A N 1
ATOM 3175 C CA . LEU A 1 389 ? -15.811 -14.151 -1.349 1.00 98.44 389 LEU A CA 1
ATOM 3176 C C . LEU A 1 389 ? -15.629 -15.674 -1.360 1.00 98.44 389 LEU A C 1
ATOM 3178 O O . LEU A 1 389 ? -16.461 -16.404 -1.903 1.00 98.44 389 LEU A O 1
ATOM 3182 N N . GLY A 1 390 ? -14.591 -16.150 -0.677 1.00 98.19 390 GLY A N 1
ATOM 3183 C CA . GLY A 1 390 ? -14.227 -17.565 -0.620 1.00 98.19 390 GLY A CA 1
ATOM 3184 C C . GLY A 1 390 ? -13.287 -18.020 -1.740 1.00 98.19 390 GLY A C 1
ATOM 3185 O O . GLY A 1 390 ? -12.699 -19.097 -1.617 1.00 98.19 390 GLY A O 1
ATOM 3186 N N . ASP A 1 391 ? -13.104 -17.216 -2.794 1.00 98.56 391 ASP A N 1
ATOM 3187 C CA . ASP A 1 391 ? -12.038 -17.450 -3.767 1.00 98.56 391 ASP A CA 1
ATOM 3188 C C . ASP A 1 391 ? -10.673 -17.200 -3.129 1.00 98.56 391 ASP A C 1
ATOM 3190 O O . ASP A 1 391 ? -10.553 -16.590 -2.060 1.00 98.56 391 ASP A O 1
ATOM 3194 N N . LYS A 1 392 ? -9.628 -17.714 -3.774 1.00 97.88 392 LYS A N 1
ATOM 3195 C CA . LYS A 1 392 ? -8.278 -17.699 -3.229 1.00 97.88 392 LYS A CA 1
ATOM 3196 C C . LYS A 1 392 ? -7.335 -16.852 -4.062 1.00 97.88 392 LYS A C 1
ATOM 3198 O O . LYS A 1 392 ? -7.373 -16.894 -5.289 1.00 97.88 392 LYS A O 1
ATOM 3203 N N . LEU A 1 393 ? -6.467 -16.131 -3.366 1.00 97.44 393 LEU A N 1
ATOM 3204 C CA . LEU A 1 393 ? -5.407 -15.320 -3.938 1.00 97.44 393 LEU A CA 1
ATOM 3205 C C . LEU A 1 393 ? -4.050 -15.913 -3.548 1.00 97.44 393 LEU A C 1
ATOM 3207 O O . LEU A 1 393 ? -3.689 -15.917 -2.368 1.00 97.44 393 LEU A O 1
ATOM 3211 N N . SER A 1 394 ? -3.316 -16.405 -4.543 1.00 97.12 394 SER A N 1
ATOM 3212 C CA . SER A 1 394 ? -1.946 -16.900 -4.392 1.00 97.12 394 SER A CA 1
ATOM 3213 C C . SER A 1 394 ? -0.956 -15.747 -4.511 1.00 97.12 394 SER A C 1
ATOM 3215 O O . SER A 1 394 ? -0.978 -15.003 -5.498 1.00 97.12 394 SER A O 1
ATOM 3217 N N . LEU A 1 395 ? -0.088 -15.601 -3.509 1.00 95.62 395 LEU A N 1
ATOM 3218 C CA . LEU A 1 395 ? 0.938 -14.565 -3.460 1.00 95.62 395 LEU A CA 1
ATOM 3219 C C . LEU A 1 395 ? 2.282 -15.148 -3.029 1.00 95.62 395 LEU A C 1
ATOM 3221 O O . LEU A 1 395 ? 2.385 -15.898 -2.059 1.00 95.62 395 LEU A O 1
ATOM 3225 N N . ARG A 1 396 ? 3.336 -14.718 -3.718 1.00 93.69 396 ARG A N 1
ATOM 3226 C CA . ARG A 1 396 ? 4.722 -14.844 -3.273 1.00 93.69 396 ARG A CA 1
ATOM 3227 C C . ARG A 1 396 ? 5.063 -13.613 -2.439 1.00 93.69 396 ARG A C 1
ATOM 3229 O O . ARG A 1 396 ? 5.218 -12.523 -2.984 1.00 93.69 396 ARG A O 1
ATOM 3236 N N . LEU A 1 397 ? 5.147 -13.778 -1.122 1.00 93.50 397 LEU A N 1
ATOM 3237 C CA . LEU A 1 397 ? 5.401 -12.705 -0.161 1.00 93.50 397 LEU A CA 1
ATOM 3238 C C . LEU A 1 397 ? 6.901 -12.424 -0.045 1.00 93.50 397 LEU A C 1
ATOM 3240 O O . LEU A 1 397 ? 7.676 -13.315 0.311 1.00 93.50 397 LEU A O 1
ATOM 3244 N N . GLY A 1 398 ? 7.306 -11.194 -0.355 1.00 88.56 398 GLY A N 1
ATOM 3245 C CA . GLY A 1 398 ? 8.670 -10.707 -0.167 1.00 88.56 398 GLY A CA 1
ATOM 3246 C C . GLY A 1 398 ? 8.930 -10.267 1.274 1.00 88.56 398 GLY A C 1
ATOM 3247 O O . GLY A 1 398 ? 7.995 -9.996 2.032 1.00 88.56 398 GLY A O 1
ATOM 3248 N N . ASN A 1 399 ? 10.208 -10.167 1.637 1.00 87.31 399 ASN A N 1
ATOM 3249 C CA . ASN A 1 399 ? 10.673 -9.801 2.979 1.00 87.31 399 ASN A CA 1
ATOM 3250 C C . ASN A 1 399 ? 11.278 -8.385 3.070 1.00 87.31 399 ASN A C 1
ATOM 3252 O O . ASN A 1 399 ? 11.708 -7.972 4.139 1.00 87.31 399 ASN A O 1
ATOM 3256 N N . GLU A 1 400 ? 11.290 -7.620 1.981 1.00 85.44 400 GLU A N 1
ATOM 3257 C CA . GLU A 1 400 ? 11.712 -6.218 2.012 1.00 85.44 400 GLU A CA 1
ATOM 3258 C C . GLU A 1 400 ? 10.550 -5.327 2.480 1.00 85.44 400 GLU A C 1
ATOM 3260 O O . GLU A 1 400 ? 9.429 -5.438 1.971 1.00 85.44 400 GLU A O 1
ATOM 3265 N N . LEU A 1 401 ? 10.816 -4.445 3.448 1.00 85.69 401 LEU A N 1
ATOM 3266 C CA . LEU A 1 401 ? 9.828 -3.494 3.960 1.00 85.69 401 LEU A CA 1
ATOM 3267 C C . LEU A 1 401 ? 9.741 -2.250 3.069 1.00 85.69 401 LEU A C 1
ATOM 3269 O O . LEU A 1 401 ? 10.746 -1.664 2.662 1.00 85.69 401 LEU A O 1
ATOM 3273 N N . PHE A 1 402 ? 8.516 -1.800 2.826 1.00 81.69 402 PHE A N 1
ATOM 3274 C CA . PHE A 1 402 ? 8.210 -0.564 2.113 1.00 81.69 402 PHE A CA 1
ATOM 3275 C C . PHE A 1 402 ? 7.391 0.362 3.006 1.00 81.69 402 PHE A C 1
ATOM 3277 O O . PHE A 1 402 ? 6.581 -0.101 3.805 1.00 81.69 402 PHE A O 1
ATOM 3284 N N . GLU A 1 403 ? 7.581 1.671 2.844 1.00 77.31 403 GLU A N 1
ATOM 3285 C CA . GLU A 1 403 ? 6.695 2.653 3.465 1.00 77.31 403 GLU A CA 1
ATOM 3286 C C . GLU A 1 403 ? 5.315 2.564 2.813 1.00 77.31 403 GLU A C 1
ATOM 3288 O O . GLU A 1 403 ? 5.212 2.544 1.583 1.00 77.31 403 GLU A O 1
ATOM 3293 N N . GLN A 1 404 ? 4.252 2.552 3.615 1.00 75.94 404 GLN A N 1
ATOM 3294 C CA . GLN A 1 404 ? 2.894 2.599 3.081 1.00 75.94 404 GLN A CA 1
ATOM 3295 C C . GLN A 1 404 ? 2.673 3.912 2.319 1.00 75.94 404 GLN A C 1
ATOM 3297 O O . GLN A 1 404 ? 2.428 4.947 2.926 1.00 75.94 404 GLN A O 1
ATOM 3302 N N . TYR A 1 405 ? 2.719 3.893 0.989 1.00 72.75 405 TYR A N 1
ATOM 3303 C CA . TYR A 1 405 ? 2.546 5.102 0.189 1.00 72.75 405 TYR A CA 1
ATOM 3304 C C . TYR A 1 405 ? 1.956 4.774 -1.178 1.00 72.75 405 TYR A C 1
ATOM 3306 O O . TYR A 1 405 ? 2.617 4.161 -2.002 1.00 72.75 405 TYR A O 1
ATOM 3314 N N . VAL A 1 406 ? 0.715 5.191 -1.432 1.00 68.00 406 VAL A N 1
ATOM 3315 C CA . VAL A 1 406 ? -0.054 4.794 -2.627 1.00 68.00 406 VAL A CA 1
ATOM 3316 C C . VAL A 1 406 ? 0.669 5.005 -3.968 1.00 68.00 406 VAL A C 1
ATOM 3318 O O . VAL A 1 406 ? 0.656 4.072 -4.766 1.00 68.00 406 VAL A O 1
ATOM 3321 N N . PRO A 1 407 ? 1.306 6.161 -4.242 1.00 60.72 407 PRO A N 1
ATOM 3322 C CA . PRO A 1 407 ? 1.941 6.408 -5.537 1.00 60.72 407 PRO A CA 1
ATOM 3323 C C . PRO A 1 407 ? 3.178 5.551 -5.830 1.00 60.72 407 PRO A C 1
ATOM 3325 O O . PRO A 1 407 ? 3.493 5.352 -6.995 1.00 60.72 407 PRO A O 1
ATOM 3328 N N . LEU A 1 408 ? 3.904 5.069 -4.813 1.00 67.31 408 LEU A N 1
ATOM 3329 C CA . LEU A 1 408 ? 5.112 4.250 -5.016 1.00 67.31 408 LEU A CA 1
ATOM 3330 C C . LEU A 1 408 ? 4.904 2.786 -4.621 1.00 67.31 408 LEU A C 1
ATOM 3332 O O . LEU A 1 408 ? 5.415 1.889 -5.290 1.00 67.31 408 LEU A O 1
ATOM 3336 N N . GLY A 1 409 ? 4.177 2.552 -3.531 1.00 73.38 409 GLY A N 1
ATOM 3337 C CA . GLY A 1 409 ? 3.856 1.247 -2.974 1.00 73.38 409 GLY A CA 1
ATOM 3338 C C . GLY A 1 409 ? 5.076 0.340 -2.833 1.00 73.38 409 GLY A C 1
ATOM 3339 O O . GLY A 1 409 ? 6.208 0.770 -2.594 1.00 73.38 409 GLY A O 1
ATOM 3340 N N . ALA A 1 410 ? 4.842 -0.942 -3.065 1.00 75.19 410 ALA A N 1
ATOM 3341 C CA . ALA A 1 410 ? 5.877 -1.940 -3.257 1.00 75.19 410 ALA A CA 1
ATOM 3342 C C . ALA A 1 410 ? 6.516 -1.880 -4.664 1.00 75.19 410 ALA A C 1
ATOM 3344 O O . ALA A 1 410 ? 7.239 -2.797 -5.027 1.00 75.19 410 ALA A O 1
ATOM 3345 N N . VAL A 1 411 ? 6.289 -0.826 -5.463 1.00 67.62 411 VAL A N 1
ATOM 3346 C CA . VAL A 1 411 ? 6.722 -0.721 -6.876 1.00 67.62 411 VAL A CA 1
ATOM 3347 C C . VAL A 1 411 ? 7.824 0.341 -7.104 1.00 67.62 411 VAL A C 1
ATOM 3349 O O . VAL A 1 411 ? 8.341 0.525 -8.202 1.00 67.62 411 VAL A O 1
ATOM 3352 N N . ALA A 1 412 ? 8.362 0.970 -6.054 1.00 55.56 412 ALA A N 1
ATOM 3353 C CA . ALA A 1 412 ? 9.488 1.924 -6.151 1.00 55.56 412 ALA A CA 1
ATOM 3354 C C . ALA A 1 412 ? 10.866 1.362 -6.649 1.00 55.56 412 ALA A C 1
ATOM 3356 O O . ALA A 1 412 ? 11.705 0.940 -5.864 1.00 55.56 412 ALA A O 1
ATOM 3357 N N . SER A 1 413 ? 11.143 1.327 -7.950 1.00 51.97 413 SER A N 1
ATOM 3358 C CA . SER A 1 413 ? 12.464 1.705 -8.519 1.00 51.97 413 SER A CA 1
ATOM 3359 C C . SER A 1 413 ? 13.816 1.111 -8.133 1.00 51.97 413 SER A C 1
ATOM 3361 O O . SER A 1 413 ? 14.836 1.704 -8.489 1.00 51.97 413 SER A O 1
ATOM 3363 N N . ALA A 1 414 ? 13.897 -0.015 -7.447 1.00 49.97 414 ALA A N 1
ATOM 3364 C CA . ALA A 1 414 ? 15.192 -0.587 -7.103 1.00 49.97 414 ALA A CA 1
ATOM 3365 C C . ALA A 1 414 ? 15.271 -2.024 -7.597 1.00 49.97 414 ALA A C 1
ATOM 3367 O O . ALA A 1 414 ? 14.422 -2.845 -7.258 1.00 49.97 414 ALA A O 1
ATOM 3368 N N . ARG A 1 415 ? 16.315 -2.318 -8.375 1.00 56.31 415 ARG A N 1
ATOM 3369 C CA . ARG A 1 415 ? 16.686 -3.673 -8.805 1.00 56.31 415 ARG A CA 1
ATOM 3370 C C . ARG A 1 415 ? 16.773 -4.628 -7.609 1.00 56.31 415 ARG A C 1
ATOM 3372 O O . ARG A 1 415 ? 16.433 -5.797 -7.715 1.00 56.31 415 ARG A O 1
ATOM 3379 N N . GLU A 1 416 ? 17.187 -4.092 -6.467 1.00 56.19 416 GLU A N 1
ATOM 3380 C CA . GLU A 1 416 ? 17.402 -4.780 -5.200 1.00 56.19 416 GLU A CA 1
ATOM 3381 C C . GLU A 1 416 ? 16.099 -5.150 -4.459 1.00 56.19 416 GLU A C 1
ATOM 3383 O O . GLU A 1 416 ? 16.167 -5.815 -3.430 1.00 56.19 416 GLU A O 1
ATOM 3388 N N . ARG A 1 417 ? 14.915 -4.738 -4.950 1.00 59.91 417 ARG A N 1
ATOM 3389 C CA . ARG A 1 417 ? 13.615 -5.023 -4.309 1.00 59.91 417 ARG A CA 1
ATOM 3390 C C . ARG A 1 417 ? 13.209 -6.492 -4.382 1.00 59.91 417 ARG A C 1
ATOM 3392 O O . ARG A 1 417 ? 12.536 -6.975 -3.469 1.00 59.91 417 ARG A O 1
ATOM 3399 N N . TYR A 1 418 ? 13.503 -7.174 -5.485 1.00 59.34 418 TYR A N 1
ATOM 3400 C CA . TYR A 1 418 ? 13.150 -8.583 -5.593 1.00 59.34 418 TYR A CA 1
ATOM 3401 C C . TYR A 1 418 ? 14.072 -9.337 -4.657 1.00 59.34 418 TYR A C 1
ATOM 3403 O O . TYR A 1 418 ? 15.222 -9.614 -4.983 1.00 59.34 418 TYR A O 1
ATOM 3411 N N . ALA A 1 419 ? 13.562 -9.596 -3.457 1.00 54.03 419 ALA A N 1
ATOM 3412 C CA . ALA A 1 419 ? 14.204 -10.474 -2.513 1.00 54.03 419 ALA A CA 1
ATOM 3413 C C . ALA A 1 419 ? 14.609 -11.755 -3.244 1.00 54.03 419 ALA A C 1
ATOM 3415 O O . ALA A 1 419 ? 13.811 -12.336 -3.982 1.00 54.03 419 ALA A O 1
ATOM 3416 N N . ASP A 1 420 ? 15.809 -12.260 -2.966 1.00 58.78 420 ASP A N 1
ATOM 3417 C CA . ASP A 1 420 ? 16.205 -13.594 -3.428 1.00 58.78 420 ASP A CA 1
ATOM 3418 C C . ASP A 1 420 ? 15.270 -14.687 -2.864 1.00 58.78 420 ASP A C 1
ATOM 3420 O O . ASP A 1 420 ? 15.322 -15.845 -3.277 1.00 58.78 420 ASP A O 1
ATOM 3424 N N . THR A 1 421 ? 14.433 -14.338 -1.875 1.00 71.56 421 THR A N 1
ATOM 3425 C CA . THR A 1 421 ? 13.592 -15.263 -1.118 1.00 71.56 421 THR A CA 1
ATOM 3426 C C . THR A 1 421 ? 12.157 -14.754 -1.023 1.00 71.56 421 THR A C 1
ATOM 3428 O O . THR A 1 421 ? 11.893 -13.707 -0.437 1.00 71.56 421 THR A O 1
ATOM 3431 N N . PHE A 1 422 ? 11.225 -15.543 -1.550 1.00 85.00 422 PHE A N 1
ATOM 3432 C CA . PHE A 1 422 ? 9.788 -15.351 -1.382 1.00 85.00 422 PHE A CA 1
ATOM 3433 C C . PHE A 1 422 ? 9.193 -16.496 -0.560 1.00 85.00 422 PHE A C 1
ATOM 3435 O O . PHE A 1 422 ? 9.688 -17.625 -0.611 1.00 85.00 422 PHE A O 1
ATOM 3442 N N . VAL A 1 423 ? 8.107 -16.214 0.160 1.00 91.69 423 VAL A N 1
ATOM 3443 C CA . VAL A 1 423 ? 7.274 -17.230 0.817 1.00 91.69 423 VAL A CA 1
ATOM 3444 C C . VAL A 1 423 ? 5.950 -17.338 0.071 1.00 91.69 423 VAL A C 1
ATOM 3446 O O . VAL A 1 423 ? 5.228 -16.354 -0.056 1.00 91.69 423 VAL A O 1
ATOM 3449 N N . GLU A 1 424 ? 5.634 -18.524 -0.439 1.00 94.88 424 GLU A N 1
ATOM 3450 C CA . GLU A 1 424 ? 4.347 -18.794 -1.084 1.00 94.88 424 GLU A CA 1
ATOM 3451 C C . GLU A 1 424 ? 3.243 -18.949 -0.036 1.00 94.88 424 GLU A C 1
ATOM 3453 O O . GLU A 1 424 ? 3.326 -19.805 0.847 1.00 94.88 424 GLU A O 1
ATOM 3458 N N . GLU A 1 425 ? 2.191 -18.146 -0.161 1.00 97.12 425 GLU A N 1
ATOM 3459 C CA . GLU A 1 425 ? 0.979 -18.260 0.642 1.00 97.12 425 GLU A CA 1
ATOM 3460 C C . GLU A 1 425 ? -0.264 -18.113 -0.241 1.00 97.12 425 GLU A C 1
ATOM 3462 O O . GLU A 1 425 ? -0.262 -17.462 -1.287 1.00 97.12 425 GLU A O 1
ATOM 3467 N N . GLU A 1 426 ? -1.351 -18.734 0.203 1.00 97.88 426 GLU A N 1
ATOM 3468 C CA . GLU A 1 426 ? -2.645 -18.716 -0.473 1.00 97.88 426 GLU A CA 1
ATOM 3469 C C . GLU A 1 426 ? -3.703 -18.245 0.528 1.00 97.88 426 GLU A C 1
ATOM 3471 O O . GLU A 1 426 ? -3.894 -18.870 1.577 1.00 97.88 426 GLU A O 1
ATOM 3476 N N . PHE A 1 427 ? -4.387 -17.145 0.214 1.00 98.62 427 PHE A N 1
ATOM 3477 C CA . PHE A 1 427 ? -5.337 -16.492 1.115 1.00 98.62 427 PHE A CA 1
ATOM 3478 C C . PHE A 1 427 ? -6.766 -16.564 0.580 1.00 98.62 427 PHE A C 1
ATOM 3480 O O . PHE A 1 427 ? -7.011 -16.234 -0.575 1.00 98.62 427 PHE A O 1
ATOM 3487 N N . GLU A 1 428 ? -7.721 -16.950 1.427 1.00 98.75 428 GLU A N 1
ATOM 3488 C CA . GLU A 1 428 ? -9.154 -16.875 1.117 1.00 98.75 428 GLU A CA 1
ATOM 3489 C C . GLU A 1 428 ? -9.660 -15.428 1.238 1.00 98.75 428 GLU A C 1
ATOM 3491 O O . GLU A 1 428 ? -9.469 -14.773 2.266 1.00 98.75 428 GLU A O 1
ATOM 3496 N N . ILE A 1 429 ? -10.352 -14.931 0.216 1.00 98.75 429 ILE A N 1
ATOM 3497 C CA . ILE A 1 429 ? -10.933 -13.588 0.210 1.00 98.75 429 ILE A CA 1
ATOM 3498 C C . ILE A 1 429 ? -12.145 -13.563 1.149 1.00 98.75 429 ILE A C 1
ATOM 3500 O O . ILE A 1 429 ? -13.177 -14.178 0.876 1.00 98.75 429 ILE A O 1
ATOM 3504 N N . VAL A 1 430 ? -12.044 -12.819 2.255 1.00 98.69 430 VAL A N 1
ATOM 3505 C CA . VAL A 1 430 ? -13.130 -12.679 3.250 1.00 98.69 430 VAL A CA 1
ATOM 3506 C C . VAL A 1 430 ? -13.770 -11.298 3.269 1.00 98.69 430 VAL A C 1
ATOM 3508 O O . VAL A 1 430 ? -14.759 -11.094 3.981 1.00 98.69 430 VAL A O 1
ATOM 3511 N N . GLY A 1 431 ? -13.234 -10.355 2.500 1.00 98.31 431 GLY A N 1
ATOM 3512 C CA . GLY A 1 431 ? -13.784 -9.016 2.395 1.00 98.31 431 GLY A CA 1
ATOM 3513 C C . GLY A 1 431 ? -13.331 -8.271 1.152 1.00 98.31 431 GLY A C 1
ATOM 3514 O O . GLY A 1 431 ? -12.237 -8.501 0.634 1.00 98.31 431 GLY A O 1
ATOM 3515 N N . ALA A 1 432 ? -14.176 -7.336 0.733 1.00 97.75 432 ALA A N 1
ATOM 3516 C CA . ALA A 1 432 ? -13.891 -6.356 -0.299 1.00 97.75 432 ALA A CA 1
ATOM 3517 C C . ALA A 1 432 ? -14.063 -4.943 0.266 1.00 97.75 432 ALA A C 1
ATOM 3519 O O . ALA A 1 432 ? -15.024 -4.676 0.999 1.00 97.75 432 ALA A O 1
ATOM 3520 N N . TYR A 1 433 ? -13.138 -4.039 -0.058 1.00 95.31 433 TYR A N 1
ATOM 3521 C CA . TYR A 1 433 ? -13.186 -2.650 0.396 1.00 95.31 433 TYR A CA 1
ATOM 3522 C C . TYR A 1 433 ? -13.201 -1.641 -0.753 1.00 95.31 433 TYR A C 1
ATOM 3524 O O . TYR A 1 433 ? -12.672 -1.879 -1.835 1.00 95.31 433 TYR A O 1
ATOM 3532 N N . VAL A 1 434 ? -13.758 -0.462 -0.485 1.00 91.31 434 VAL A N 1
ATOM 3533 C CA . VAL A 1 434 ? -13.603 0.733 -1.322 1.00 91.31 434 VAL A CA 1
ATOM 3534 C C . VAL A 1 434 ? -13.037 1.853 -0.465 1.00 91.31 434 VAL A C 1
ATOM 3536 O O . VAL A 1 434 ? -13.593 2.165 0.588 1.00 91.31 434 VAL A O 1
ATOM 3539 N N . ASP A 1 435 ? -11.960 2.485 -0.929 1.00 86.12 435 ASP A N 1
ATOM 3540 C CA . ASP A 1 435 ? -11.520 3.777 -0.401 1.00 86.12 435 ASP A CA 1
ATOM 3541 C C . ASP A 1 435 ? -12.315 4.890 -1.113 1.00 86.12 435 ASP A C 1
ATOM 3543 O O . ASP A 1 435 ? -12.174 5.102 -2.312 1.00 86.12 435 ASP A O 1
ATOM 3547 N N . ILE A 1 436 ? -13.233 5.568 -0.429 1.00 79.69 436 ILE A N 1
ATOM 3548 C CA . ILE A 1 436 ? -14.242 6.428 -1.078 1.00 79.69 436 ILE A CA 1
ATOM 3549 C C . ILE A 1 436 ? -13.736 7.823 -1.462 1.00 79.69 436 ILE A C 1
ATOM 3551 O O . ILE A 1 436 ? -14.447 8.571 -2.137 1.00 79.69 436 ILE A O 1
ATOM 3555 N N . ASN A 1 437 ? -12.533 8.211 -1.036 1.00 69.38 437 ASN A N 1
ATOM 3556 C CA . ASN A 1 437 ? -12.000 9.521 -1.391 1.00 69.38 437 ASN A CA 1
ATOM 3557 C C . ASN A 1 437 ? -11.708 9.591 -2.893 1.00 69.38 437 ASN A C 1
ATOM 3559 O O . ASN A 1 437 ? -11.109 8.670 -3.456 1.00 69.38 437 ASN A O 1
ATOM 3563 N N . ALA A 1 438 ? -12.039 10.734 -3.507 1.00 58.69 438 ALA A N 1
ATOM 3564 C CA . ALA A 1 438 ? -11.481 11.089 -4.805 1.00 58.69 438 ALA A CA 1
ATOM 3565 C C . ALA A 1 438 ? -9.954 11.024 -4.713 1.00 58.69 438 ALA A C 1
ATOM 3567 O O . ALA A 1 438 ? -9.374 11.461 -3.717 1.00 58.69 438 ALA A O 1
ATOM 3568 N N . TRP A 1 439 ? -9.318 10.494 -5.750 1.00 56.50 439 TRP A N 1
ATOM 3569 C CA . TRP A 1 439 ? -7.885 10.229 -5.795 1.00 56.50 439 TRP A CA 1
ATOM 3570 C C . TRP A 1 439 ? -7.025 11.418 -5.267 1.00 56.50 439 TRP A C 1
ATOM 3572 O O . TRP A 1 439 ? -6.218 11.227 -4.362 1.00 56.50 439 TRP A O 1
ATOM 3582 N N . LYS A 1 440 ? -7.308 12.669 -5.681 1.00 53.66 440 LYS A N 1
ATOM 3583 C CA . LYS A 1 440 ? -6.614 13.899 -5.213 1.00 53.66 440 LYS A CA 1
ATOM 3584 C C . LYS A 1 440 ? -6.610 14.083 -3.694 1.00 53.66 440 LYS A C 1
ATOM 3586 O O . LYS A 1 440 ? -5.741 14.751 -3.145 1.00 53.66 440 LYS A O 1
ATOM 3591 N N . MET A 1 441 ? -7.634 13.563 -3.021 1.00 55.56 441 MET A N 1
ATOM 3592 C CA . MET A 1 441 ? -7.780 13.614 -1.566 1.00 55.56 441 MET A CA 1
ATOM 3593 C C . MET A 1 441 ? -7.128 12.414 -0.872 1.00 55.56 441 MET A C 1
ATOM 3595 O O . MET A 1 441 ? -6.924 12.471 0.335 1.00 55.56 441 MET A O 1
ATOM 3599 N N . ARG A 1 442 ? -6.837 11.321 -1.591 1.00 59.53 442 ARG A N 1
ATOM 3600 C CA . ARG A 1 442 ? -6.015 10.211 -1.081 1.00 59.53 442 ARG A CA 1
ATOM 3601 C C . ARG A 1 442 ? -4.547 10.634 -1.008 1.00 59.53 442 ARG A C 1
ATOM 3603 O O . ARG A 1 442 ? -3.896 10.376 -0.008 1.00 59.53 442 ARG A O 1
ATOM 3610 N N . ASP A 1 443 ? -4.099 11.387 -2.003 1.00 54.84 443 ASP A N 1
ATOM 3611 C CA . ASP A 1 443 ? -2.737 11.914 -2.101 1.00 54.84 443 ASP A CA 1
ATOM 3612 C C . ASP A 1 443 ? -2.390 13.014 -1.103 1.00 54.84 443 ASP A C 1
ATOM 3614 O O . ASP A 1 443 ? -1.262 13.104 -0.626 1.00 54.84 443 ASP A O 1
ATOM 3618 N N . ALA A 1 444 ? -3.372 13.843 -0.751 1.00 55.66 444 ALA A N 1
ATOM 3619 C CA . ALA A 1 444 ? -3.201 14.839 0.301 1.00 55.66 444 ALA A CA 1
ATOM 3620 C C . ALA A 1 444 ? -3.056 14.201 1.700 1.00 55.66 444 ALA A C 1
ATOM 3622 O O . ALA A 1 444 ? -2.492 14.823 2.596 1.00 55.66 444 ALA A O 1
ATOM 3623 N N . ASP A 1 445 ? -3.537 12.963 1.876 1.00 63.78 445 ASP A N 1
ATOM 3624 C CA . ASP A 1 445 ? -3.414 12.157 3.094 1.00 63.78 445 ASP A CA 1
ATOM 3625 C C . ASP A 1 445 ? -2.211 11.187 2.954 1.00 63.78 445 ASP A C 1
ATOM 3627 O O . ASP A 1 445 ? -2.371 9.964 3.052 1.00 63.78 445 ASP A O 1
ATOM 3631 N N . LEU A 1 446 ? -1.008 11.732 2.698 1.00 64.12 446 LEU A N 1
ATOM 3632 C CA . LEU A 1 446 ? 0.244 10.967 2.547 1.00 64.12 446 LEU A CA 1
ATOM 3633 C C . LEU A 1 446 ? 0.385 9.923 3.666 1.00 64.12 446 LEU A C 1
ATOM 3635 O O . LEU A 1 446 ? 0.149 10.225 4.833 1.00 64.12 446 LEU A O 1
ATOM 3639 N N . TYR A 1 447 ? 0.770 8.701 3.304 1.00 70.94 447 TYR A N 1
ATOM 3640 C CA . TYR A 1 447 ? 0.896 7.527 4.182 1.00 70.94 447 TYR A CA 1
ATOM 3641 C C . TYR A 1 447 ? -0.391 6.903 4.715 1.00 70.94 447 TYR A C 1
ATOM 3643 O O . TYR A 1 447 ? -0.362 5.787 5.223 1.00 70.94 447 TYR A O 1
ATOM 3651 N N . TRP A 1 448 ? -1.538 7.564 4.595 1.00 75.81 448 TRP A N 1
ATOM 3652 C CA . TRP A 1 448 ? -2.776 7.030 5.159 1.00 75.81 448 TRP A CA 1
ATOM 3653 C C . TRP A 1 448 ? -3.587 6.220 4.158 1.00 75.81 448 TRP A C 1
ATOM 3655 O O . TRP A 1 448 ? -4.382 5.389 4.593 1.00 75.81 448 TRP A O 1
ATOM 3665 N N . ALA A 1 449 ? -3.437 6.475 2.858 1.00 76.62 449 ALA A N 1
ATOM 3666 C CA . ALA A 1 449 ? -4.256 5.896 1.796 1.00 76.62 449 ALA A CA 1
ATOM 3667 C C . ALA A 1 449 ? -3.796 4.501 1.335 1.00 76.62 449 ALA A C 1
ATOM 3669 O O . ALA A 1 449 ? -2.687 4.062 1.645 1.00 76.62 449 ALA A O 1
ATOM 3670 N N . TYR A 1 450 ? -4.669 3.833 0.573 1.00 84.56 450 TYR A N 1
ATOM 3671 C CA . TYR A 1 450 ? -4.423 2.526 -0.043 1.00 84.56 450 TYR A CA 1
ATOM 3672 C C . TYR A 1 450 ? -4.869 2.517 -1.506 1.00 84.56 450 TYR A C 1
ATOM 3674 O O . TYR A 1 450 ? -5.714 3.326 -1.920 1.00 84.56 450 TYR A O 1
ATOM 3682 N N . SER A 1 451 ? -4.281 1.609 -2.284 1.00 81.06 451 SER A N 1
ATOM 3683 C CA . SER A 1 451 ? -4.554 1.473 -3.709 1.00 81.06 451 SER A CA 1
ATOM 3684 C C . SER A 1 451 ? -5.571 0.390 -4.011 1.00 81.06 451 SER A C 1
ATOM 3686 O O . SER A 1 451 ? -5.957 -0.383 -3.135 1.00 81.06 451 SER A O 1
ATOM 3688 N N . ASP A 1 452 ? -6.021 0.334 -5.263 1.00 86.50 452 ASP A N 1
ATOM 3689 C CA . ASP A 1 452 ? -6.863 -0.772 -5.724 1.00 86.50 452 ASP A CA 1
ATOM 3690 C C . ASP A 1 452 ? -6.065 -2.094 -5.766 1.00 86.50 452 ASP A C 1
ATOM 3692 O O . ASP A 1 452 ? -6.664 -3.166 -5.787 1.00 86.50 452 ASP A O 1
ATOM 3696 N N . SER A 1 453 ? -4.731 -2.021 -5.677 1.00 87.69 453 SER A N 1
ATOM 3697 C CA . SER A 1 453 ? -3.799 -3.155 -5.610 1.00 87.69 453 SER A CA 1
ATOM 3698 C C . SER A 1 453 ? -3.232 -3.416 -4.215 1.00 87.69 453 SER A C 1
ATOM 3700 O O . SER A 1 453 ? -2.265 -4.166 -4.065 1.00 87.69 453 SER A O 1
ATOM 3702 N N . THR A 1 454 ? -3.797 -2.798 -3.179 1.00 92.38 454 THR A N 1
ATOM 3703 C CA . THR A 1 454 ? -3.450 -3.157 -1.807 1.00 92.38 454 THR A CA 1
ATOM 3704 C C . THR A 1 454 ? -4.202 -4.421 -1.392 1.00 92.38 454 THR A C 1
ATOM 3706 O O . THR A 1 454 ? -5.423 -4.517 -1.521 1.00 92.38 454 THR A O 1
ATOM 3709 N N . VAL A 1 455 ? -3.464 -5.383 -0.843 1.00 96.62 455 VAL A N 1
ATOM 3710 C CA . VAL A 1 455 ? -4.005 -6.609 -0.254 1.00 96.62 455 VAL A CA 1
ATOM 3711 C C . VAL A 1 455 ? -3.722 -6.581 1.239 1.00 96.62 455 VAL A C 1
ATOM 3713 O O . VAL A 1 455 ? -2.567 -6.542 1.657 1.00 96.62 455 VAL A O 1
ATOM 3716 N N . PHE A 1 456 ? -4.767 -6.622 2.062 1.00 98.06 456 PHE A N 1
ATOM 3717 C CA . PHE A 1 456 ? -4.600 -6.750 3.505 1.00 98.06 456 PHE A CA 1
ATOM 3718 C C . PHE A 1 456 ? -4.544 -8.219 3.901 1.00 98.06 456 PHE A C 1
ATOM 3720 O O . PHE A 1 456 ? -5.454 -8.985 3.569 1.00 98.06 456 PHE A O 1
ATOM 3727 N N . VAL A 1 457 ? -3.523 -8.589 4.670 1.00 98.56 457 VAL A N 1
ATOM 3728 C CA . VAL A 1 457 ? -3.349 -9.934 5.235 1.00 98.56 457 VAL A CA 1
ATOM 3729 C C . VAL A 1 457 ? -3.054 -9.860 6.743 1.00 98.56 457 VAL A C 1
ATOM 3731 O O . VAL A 1 457 ? -2.597 -8.821 7.236 1.00 98.56 457 VAL A O 1
ATOM 3734 N N . PRO A 1 458 ? -3.319 -10.928 7.518 1.00 98.44 458 PRO A N 1
ATOM 3735 C CA . PRO A 1 458 ? -3.020 -10.947 8.943 1.00 98.44 458 PRO A CA 1
ATOM 3736 C C . PRO A 1 458 ? -1.525 -10.793 9.222 1.00 98.44 458 PRO A C 1
ATOM 3738 O O . PRO A 1 458 ? -0.684 -11.351 8.514 1.00 98.44 458 PRO A O 1
ATOM 3741 N N . LEU A 1 459 ? -1.190 -10.084 10.302 1.00 97.44 459 LEU A N 1
ATOM 3742 C CA . LEU A 1 459 ? 0.197 -9.787 10.674 1.00 97.44 459 LEU A CA 1
ATOM 3743 C C . LEU A 1 459 ? 1.061 -11.040 10.879 1.00 97.44 459 LEU A C 1
ATOM 3745 O O . LEU A 1 459 ? 2.262 -11.003 10.637 1.00 97.44 459 LEU A O 1
ATOM 3749 N N . SER A 1 460 ? 0.458 -12.160 11.284 1.00 96.38 460 SER A N 1
ATOM 3750 C CA . SER A 1 460 ? 1.173 -13.423 11.505 1.00 96.38 460 SER A CA 1
ATOM 3751 C C . SER A 1 460 ? 1.770 -14.054 10.240 1.00 96.38 460 SER A C 1
ATOM 3753 O O . SER A 1 460 ? 2.547 -14.997 10.369 1.00 96.38 460 SER A O 1
ATOM 3755 N N . PHE A 1 461 ? 1.439 -13.540 9.050 1.00 97.38 461 PHE A N 1
ATOM 3756 C CA . PHE A 1 461 ? 2.016 -13.966 7.771 1.00 97.38 461 PHE A CA 1
ATOM 3757 C C . PHE A 1 461 ? 3.149 -13.066 7.271 1.00 97.38 461 PHE A C 1
ATOM 3759 O O . PHE A 1 461 ? 3.683 -13.327 6.197 1.00 97.38 461 PHE A O 1
ATOM 3766 N N . LEU A 1 462 ? 3.531 -12.022 8.018 1.00 96.00 462 LEU A N 1
ATOM 3767 C CA . LEU A 1 462 ? 4.692 -11.204 7.673 1.00 96.00 462 LEU A CA 1
ATOM 3768 C C . LEU A 1 462 ? 5.948 -12.097 7.663 1.00 96.00 462 LEU A C 1
ATOM 3770 O O . LEU A 1 462 ? 6.272 -12.672 8.707 1.00 96.00 462 LEU A O 1
ATOM 3774 N N . PRO A 1 463 ? 6.669 -12.230 6.532 1.00 93.69 463 PRO A N 1
ATOM 3775 C CA . PRO A 1 463 ? 7.794 -13.156 6.411 1.00 93.69 463 PRO A CA 1
ATOM 3776 C C . PRO A 1 463 ? 9.086 -12.575 7.013 1.00 93.69 463 PRO A C 1
ATOM 3778 O O . PRO A 1 463 ? 10.150 -12.641 6.405 1.00 93.69 463 PRO A O 1
ATOM 3781 N N . LEU A 1 464 ? 8.986 -11.986 8.208 1.00 92.69 464 LEU A N 1
ATOM 3782 C CA . LEU A 1 464 ? 10.081 -11.366 8.951 1.00 92.69 464 LEU A CA 1
ATOM 3783 C C . LEU A 1 464 ? 9.999 -11.725 10.435 1.00 92.69 464 LEU A C 1
ATOM 3785 O O . LEU A 1 464 ? 8.927 -11.748 11.041 1.00 92.69 464 LEU A O 1
ATOM 3789 N N . SER A 1 465 ? 11.153 -11.989 11.034 1.00 91.62 465 SER A N 1
ATOM 3790 C CA . SER A 1 465 ? 11.306 -12.204 12.472 1.00 91.62 465 SER A CA 1
ATOM 3791 C C . SER A 1 465 ? 11.291 -10.890 13.256 1.00 91.62 465 SER A C 1
ATOM 3793 O O . SER A 1 465 ? 11.605 -9.829 12.725 1.00 91.62 465 SER A O 1
ATOM 3795 N N . GLU A 1 466 ? 11.020 -10.950 14.566 1.00 88.81 466 GLU A N 1
ATOM 3796 C CA . GLU A 1 466 ? 11.066 -9.763 15.440 1.00 88.81 466 GLU A CA 1
ATOM 3797 C C . GLU A 1 466 ? 12.410 -9.017 15.378 1.00 88.81 466 GLU A C 1
ATOM 3799 O O . GLU A 1 466 ? 12.425 -7.793 15.461 1.00 88.81 466 GLU A O 1
ATOM 3804 N N . SER A 1 467 ? 13.529 -9.731 15.197 1.00 90.12 467 SER A N 1
ATOM 3805 C CA . SER A 1 467 ? 14.855 -9.116 15.052 1.00 90.12 467 SER A CA 1
ATOM 3806 C C . SER A 1 467 ? 15.044 -8.378 13.731 1.00 90.12 467 SER A C 1
ATOM 3808 O O . SER A 1 467 ? 15.778 -7.400 13.689 1.00 90.12 467 SER A O 1
ATOM 3810 N N . GLU A 1 468 ? 14.394 -8.822 12.654 1.00 89.88 468 GLU A N 1
ATOM 3811 C CA . GLU A 1 468 ? 14.448 -8.125 11.359 1.00 89.88 468 GLU A CA 1
ATOM 3812 C C . GLU A 1 468 ? 13.559 -6.876 11.350 1.00 89.88 468 GLU A C 1
ATOM 3814 O O . GLU A 1 468 ? 13.781 -5.959 10.567 1.00 89.88 468 GLU A O 1
ATOM 3819 N N . LEU A 1 469 ? 12.582 -6.811 12.258 1.00 90.25 469 LEU A N 1
ATOM 3820 C CA . LEU A 1 469 ? 11.744 -5.632 12.481 1.00 90.25 469 LEU A CA 1
ATOM 3821 C C . LEU A 1 469 ? 12.388 -4.624 13.447 1.00 90.25 469 LEU A C 1
ATOM 3823 O O . LEU A 1 469 ? 11.854 -3.527 13.643 1.00 90.25 469 LEU A O 1
ATOM 3827 N N . GLU A 1 470 ? 13.510 -4.979 14.080 1.00 85.81 470 GLU A N 1
ATOM 3828 C CA . GLU A 1 470 ? 14.204 -4.104 15.018 1.00 85.81 470 GLU A CA 1
ATOM 3829 C C . GLU A 1 470 ? 14.769 -2.881 14.284 1.00 85.81 470 GLU A C 1
ATOM 3831 O O . GLU A 1 470 ? 15.504 -2.990 13.306 1.00 85.81 470 GLU A O 1
ATOM 3836 N N . GLY A 1 471 ? 14.423 -1.686 14.765 1.00 82.31 471 GLY A N 1
ATOM 3837 C CA . GLY A 1 471 ? 14.861 -0.431 14.154 1.00 82.31 471 GLY A CA 1
ATOM 3838 C C . GLY A 1 471 ? 13.994 0.060 12.994 1.00 82.31 471 GLY A C 1
ATOM 3839 O O . GLY A 1 471 ? 14.286 1.131 12.468 1.00 82.31 471 GLY A O 1
ATOM 3840 N N . HIS A 1 472 ? 12.916 -0.648 12.630 1.00 86.00 472 HIS A N 1
ATOM 3841 C CA . HIS A 1 472 ? 11.939 -0.114 11.684 1.00 86.00 472 HIS A CA 1
ATOM 3842 C C . HIS A 1 472 ? 11.312 1.181 12.225 1.00 86.00 472 HIS A C 1
ATOM 3844 O O . HIS A 1 472 ? 10.807 1.234 13.353 1.00 86.00 472 HIS A O 1
ATOM 3850 N N . GLU A 1 473 ? 11.355 2.231 11.410 1.00 83.44 473 GLU A N 1
ATOM 3851 C CA . GLU A 1 473 ? 10.750 3.518 11.715 1.00 83.44 473 GLU A CA 1
ATOM 3852 C C . GLU A 1 473 ? 9.354 3.606 11.104 1.00 83.44 473 GLU A C 1
ATOM 3854 O O . GLU A 1 473 ? 9.207 3.571 9.887 1.00 83.44 473 GLU A O 1
ATOM 3859 N N . PHE A 1 474 ? 8.337 3.783 11.944 1.00 87.38 474 PHE A N 1
ATOM 3860 C CA . PHE A 1 474 ? 6.954 3.798 11.482 1.00 87.38 474 PHE A CA 1
ATOM 3861 C C . PHE A 1 474 ? 6.542 5.175 10.985 1.00 87.38 474 PHE A C 1
ATOM 3863 O O . PHE A 1 474 ? 6.701 6.178 11.688 1.00 87.38 474 PHE A O 1
ATOM 3870 N N . LYS A 1 475 ? 5.911 5.238 9.820 1.00 85.44 475 LYS A N 1
ATOM 3871 C CA . LYS A 1 475 ? 5.177 6.423 9.382 1.00 85.44 475 LYS A CA 1
ATOM 3872 C C . LYS A 1 475 ? 3.861 6.549 10.146 1.00 85.44 475 LYS A C 1
ATOM 3874 O O . LYS A 1 475 ? 3.318 5.547 10.616 1.00 85.44 475 LYS A O 1
ATOM 3879 N N . PRO A 1 476 ? 3.302 7.767 10.268 1.00 84.25 476 PRO A N 1
ATOM 3880 C CA . PRO A 1 476 ? 2.014 7.971 10.932 1.00 84.25 476 PRO A CA 1
ATOM 3881 C C . PRO A 1 476 ? 0.932 6.994 10.443 1.00 84.25 476 PRO A C 1
ATOM 3883 O O . PRO A 1 476 ? 0.274 6.339 11.255 1.00 84.25 476 PRO A O 1
ATOM 3886 N N . GLY A 1 477 ? 0.856 6.805 9.121 1.00 84.44 477 GLY A N 1
ATOM 3887 C CA . GLY A 1 477 ? -0.013 5.856 8.420 1.00 84.44 477 GLY A CA 1
ATOM 3888 C C . GLY A 1 477 ? 0.014 4.409 8.903 1.00 84.44 477 GLY A C 1
ATOM 3889 O O . GLY A 1 477 ? -0.987 3.697 8.801 1.00 84.44 477 GLY A O 1
ATOM 3890 N N . GLU A 1 478 ? 1.117 3.983 9.507 1.00 90.62 478 GLU A N 1
ATOM 3891 C CA . GLU A 1 478 ? 1.403 2.589 9.841 1.00 90.62 478 GLU A CA 1
ATOM 3892 C C . GLU A 1 478 ? 1.070 2.249 11.298 1.00 90.62 478 GLU A C 1
ATOM 3894 O O . GLU A 1 478 ? 1.101 1.083 11.694 1.00 90.62 478 GLU A O 1
ATOM 3899 N N . ILE A 1 479 ? 0.682 3.246 12.103 1.00 92.19 479 ILE A N 1
ATOM 3900 C CA . ILE A 1 479 ? 0.365 3.047 13.517 1.00 92.19 479 ILE A CA 1
ATOM 3901 C C . ILE A 1 4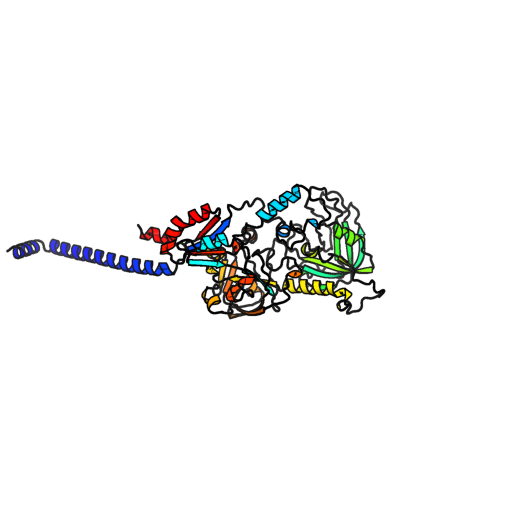79 ? -1.043 3.495 13.902 1.00 92.19 479 ILE A C 1
ATOM 3903 O O . ILE A 1 479 ? -1.666 4.389 13.323 1.00 92.19 479 ILE A O 1
ATOM 3907 N N . SER A 1 480 ? -1.576 2.831 14.913 1.00 94.31 480 SER A N 1
ATOM 3908 C CA . SER A 1 480 ? -2.815 3.203 15.587 1.00 94.31 480 SER A CA 1
ATOM 3909 C C . SER A 1 480 ? -2.757 2.723 17.031 1.00 94.31 480 SER A C 1
ATOM 3911 O O . SER A 1 480 ? -1.988 1.828 17.368 1.00 94.31 480 SER A O 1
ATOM 3913 N N . PHE A 1 481 ? -3.584 3.276 17.903 1.00 95.44 481 PHE A N 1
ATOM 3914 C CA . PHE A 1 481 ? -3.745 2.803 19.272 1.00 95.44 481 PHE A CA 1
ATOM 3915 C C . PHE A 1 481 ? -5.226 2.652 19.602 1.00 95.44 481 PHE A C 1
ATOM 3917 O O . PHE A 1 481 ? -6.080 3.326 19.025 1.00 95.44 481 PHE A O 1
ATOM 3924 N N . VAL A 1 482 ? -5.537 1.748 20.528 1.00 95.31 482 VAL A N 1
ATOM 3925 C CA . VAL A 1 482 ? -6.914 1.417 20.903 1.00 95.31 482 VAL A CA 1
ATOM 3926 C C . VAL A 1 482 ? -7.126 1.665 22.390 1.00 95.31 482 VAL A C 1
ATOM 3928 O O . VAL A 1 482 ? -6.334 1.231 23.221 1.00 95.31 482 VAL A O 1
ATOM 3931 N N . VAL A 1 483 ? -8.242 2.310 22.720 1.00 95.12 483 VAL A N 1
ATOM 3932 C CA . VAL A 1 483 ? -8.823 2.409 24.062 1.00 95.12 483 VAL A CA 1
ATOM 3933 C C . VAL A 1 483 ? -9.996 1.432 24.119 1.00 95.12 483 VAL A C 1
ATOM 3935 O O . VAL A 1 483 ? -11.119 1.753 23.730 1.00 95.12 483 VAL A O 1
ATOM 3938 N N . GLY A 1 484 ? -9.720 0.197 24.541 1.00 87.00 484 GLY A N 1
ATOM 3939 C CA . GLY A 1 484 ? -10.611 -0.946 24.316 1.00 87.00 484 GLY A CA 1
ATOM 3940 C C . GLY A 1 484 ? -11.921 -0.952 25.105 1.00 87.00 484 GLY A C 1
ATOM 3941 O O . GLY A 1 484 ? -12.840 -1.679 24.741 1.00 87.00 484 GLY A O 1
ATOM 3942 N N . GLU A 1 485 ? -12.038 -0.153 26.167 1.00 87.69 485 GLU A N 1
ATOM 3943 C CA . GLU A 1 485 ? -13.272 -0.051 26.950 1.00 87.69 485 GLU A CA 1
ATOM 3944 C C . GLU A 1 485 ? -13.887 1.342 26.839 1.00 87.69 485 GLU A C 1
ATOM 3946 O O . GLU A 1 485 ? -13.266 2.327 27.244 1.00 87.69 485 GLU A O 1
ATOM 3951 N N . ALA A 1 486 ? -15.151 1.426 26.410 1.00 89.88 486 ALA A N 1
ATOM 3952 C CA . ALA A 1 486 ? -15.807 2.720 26.214 1.00 89.88 486 ALA A CA 1
ATOM 3953 C C . ALA A 1 486 ? -15.843 3.598 27.480 1.00 89.88 486 ALA A C 1
ATOM 3955 O O . ALA A 1 486 ? -15.710 4.815 27.406 1.00 89.88 486 ALA A O 1
ATOM 3956 N N . LYS A 1 487 ? -15.928 2.984 28.670 1.00 88.25 487 LYS A N 1
ATOM 3957 C CA . LYS A 1 487 ? -15.924 3.701 29.960 1.00 88.25 487 LYS A CA 1
ATOM 3958 C C . LYS A 1 487 ? -14.633 4.494 30.209 1.00 88.25 487 LYS A C 1
ATOM 3960 O O . LYS A 1 487 ? -14.640 5.420 31.010 1.00 88.25 487 LYS A O 1
ATOM 3965 N N . ASN A 1 488 ? -13.540 4.106 29.554 1.00 92.94 488 ASN A N 1
ATOM 3966 C CA . ASN A 1 488 ? -12.237 4.734 29.713 1.00 92.94 488 ASN A CA 1
ATOM 3967 C C . ASN A 1 488 ? -12.002 5.850 28.684 1.00 92.94 488 ASN A C 1
ATOM 3969 O O . ASN A 1 488 ? -11.050 6.605 28.840 1.00 92.94 488 ASN A O 1
ATOM 3973 N N . ILE A 1 489 ? -12.850 5.975 27.655 1.00 94.44 489 ILE A N 1
ATOM 3974 C CA . ILE A 1 489 ? -12.665 6.944 26.565 1.00 94.44 489 ILE A CA 1
ATOM 3975 C C . ILE A 1 489 ? -12.598 8.373 27.107 1.00 94.44 489 ILE A C 1
ATOM 3977 O O . ILE A 1 489 ? -11.661 9.091 26.782 1.00 94.44 489 ILE A O 1
ATOM 3981 N N . ARG A 1 490 ? -13.534 8.775 27.979 1.00 94.31 490 ARG A N 1
ATOM 3982 C CA . ARG A 1 490 ? -13.531 10.129 28.558 1.00 94.31 490 ARG A CA 1
ATOM 3983 C C . ARG A 1 490 ? -12.251 10.415 29.337 1.00 94.31 490 ARG A C 1
ATOM 3985 O O . ARG A 1 490 ? -11.613 11.434 29.103 1.00 94.31 490 ARG A O 1
ATOM 3992 N N . ALA A 1 491 ? -11.868 9.498 30.225 1.00 95.06 491 ALA A N 1
ATOM 3993 C CA . ALA A 1 491 ? -10.657 9.643 31.026 1.00 95.06 491 ALA A CA 1
ATOM 3994 C C . ALA A 1 491 ? -9.402 9.699 30.140 1.00 95.06 491 ALA A C 1
ATOM 3996 O O . ALA A 1 491 ? -8.517 10.511 30.378 1.00 95.06 491 ALA A O 1
ATOM 3997 N N . PHE A 1 492 ? -9.347 8.907 29.066 1.00 96.19 492 PHE A N 1
ATOM 3998 C CA . PHE A 1 492 ? -8.272 8.985 28.082 1.00 96.19 492 PHE A CA 1
ATOM 3999 C C . PHE A 1 492 ? -8.215 10.357 27.394 1.00 96.19 492 PHE A C 1
ATOM 4001 O O . PHE A 1 492 ? -7.153 10.979 27.349 1.00 96.19 492 PHE A O 1
ATOM 4008 N N . THR A 1 493 ? -9.350 10.855 26.896 1.00 94.81 493 THR A N 1
ATOM 4009 C CA . THR A 1 493 ? -9.433 12.165 26.236 1.00 94.81 493 THR A CA 1
ATOM 4010 C C . THR A 1 493 ? -8.999 13.300 27.168 1.00 94.81 493 THR A C 1
ATOM 4012 O O . THR A 1 493 ? -8.299 14.206 26.731 1.00 94.81 493 THR A O 1
ATOM 4015 N N . GLU A 1 494 ? -9.367 13.245 28.449 1.00 95.31 494 GLU A N 1
ATOM 4016 C CA . GLU A 1 494 ? -9.059 14.296 29.427 1.00 95.31 494 GLU A CA 1
ATOM 4017 C C . GLU A 1 494 ? -7.629 14.203 29.998 1.00 95.31 494 GLU A C 1
ATOM 4019 O O . GLU A 1 494 ? -7.015 15.232 30.276 1.00 95.31 494 GLU A O 1
ATOM 4024 N N . GLU A 1 495 ? -7.080 12.996 30.176 1.00 96.62 495 GLU A N 1
ATOM 4025 C CA . GLU A 1 495 ? -5.818 12.782 30.908 1.00 96.62 495 GLU A CA 1
ATOM 4026 C C . GLU A 1 495 ? -4.616 12.429 30.021 1.00 96.62 495 GLU A C 1
ATOM 4028 O O . GLU A 1 495 ? -3.471 12.613 30.447 1.00 96.62 495 GLU A O 1
ATOM 4033 N N . CYS A 1 496 ? -4.845 11.855 28.836 1.00 96.19 496 CYS A N 1
ATOM 4034 C CA . CYS A 1 496 ? -3.791 11.266 28.003 1.00 96.19 496 CYS A CA 1
ATOM 4035 C C . CYS A 1 496 ? -3.555 12.030 26.698 1.00 96.19 496 CYS A C 1
ATOM 4037 O O . CYS A 1 496 ? -2.397 12.204 26.329 1.00 96.19 496 CYS A O 1
ATOM 4039 N N . ILE A 1 497 ? -4.599 12.552 26.041 1.00 94.50 497 ILE A N 1
ATOM 4040 C CA . ILE A 1 497 ? -4.420 13.392 24.840 1.00 94.50 497 ILE A CA 1
ATOM 4041 C C . ILE A 1 497 ? -3.517 14.608 25.119 1.00 94.50 497 ILE A C 1
ATOM 4043 O O . ILE A 1 497 ? -2.558 14.775 24.370 1.00 94.50 497 ILE A O 1
ATOM 4047 N N . PRO A 1 498 ? -3.688 15.383 26.214 1.00 94.62 498 PRO A N 1
ATOM 4048 C CA . PRO A 1 498 ? -2.794 16.511 26.494 1.00 94.62 498 PRO A CA 1
ATOM 4049 C C . PRO A 1 498 ? -1.320 16.108 26.643 1.00 94.62 498 PRO A C 1
ATOM 4051 O O . PRO A 1 498 ? -0.433 16.852 26.244 1.00 94.62 498 PRO A O 1
ATOM 4054 N N . LYS A 1 499 ? -1.039 14.909 27.173 1.00 94.00 499 LYS A N 1
ATOM 4055 C CA . LYS A 1 499 ? 0.336 14.397 27.300 1.00 94.00 499 LYS A CA 1
ATOM 4056 C C . LYS A 1 499 ? 0.944 14.078 25.938 1.00 94.00 499 LYS A C 1
ATOM 4058 O O . LYS A 1 499 ? 2.105 14.382 25.704 1.00 94.00 499 LYS A O 1
ATOM 4063 N N . LEU A 1 500 ? 0.154 13.497 25.035 1.00 91.94 500 LEU A N 1
ATOM 4064 C CA . LEU A 1 500 ? 0.578 13.248 23.656 1.00 91.94 500 LEU A CA 1
ATOM 4065 C C . LEU A 1 500 ? 0.850 14.568 22.915 1.00 91.94 500 LEU A C 1
ATOM 4067 O O . LEU A 1 500 ? 1.841 14.678 22.197 1.00 91.94 500 LEU A O 1
ATOM 4071 N N . GLU A 1 501 ? 0.024 15.592 23.135 1.00 91.25 501 GLU A N 1
ATOM 4072 C CA . GLU A 1 501 ? 0.242 16.932 22.574 1.00 91.25 501 GLU A CA 1
ATOM 4073 C C . GLU A 1 501 ? 1.519 17.587 23.131 1.00 91.25 501 GLU A C 1
ATOM 4075 O O . GLU A 1 501 ? 2.281 18.193 22.376 1.00 91.25 501 GLU A O 1
ATOM 4080 N N . GLU A 1 502 ? 1.819 17.413 24.425 1.00 91.19 502 GLU A N 1
ATOM 4081 C CA . GLU A 1 502 ? 3.079 17.858 25.048 1.00 91.19 502 GLU A CA 1
ATOM 4082 C C . GLU A 1 502 ? 4.321 17.184 24.433 1.00 91.19 502 GLU A C 1
ATOM 4084 O O . GLU A 1 502 ? 5.397 17.787 24.405 1.00 91.19 502 GLU A O 1
ATOM 4089 N N . MET A 1 503 ? 4.177 15.976 23.872 1.00 88.94 503 MET A N 1
ATOM 4090 C CA . MET A 1 503 ? 5.226 15.282 23.106 1.00 88.94 503 MET A CA 1
ATOM 4091 C C . MET A 1 503 ? 5.392 15.825 21.672 1.00 88.94 503 MET A C 1
ATOM 4093 O O . MET A 1 503 ? 6.255 15.354 20.925 1.00 88.94 503 MET A O 1
ATOM 4097 N N . GLY A 1 504 ? 4.588 16.816 21.269 1.00 87.69 504 GLY A N 1
ATOM 4098 C CA . GLY A 1 504 ? 4.601 17.411 19.931 1.00 87.69 504 GLY A CA 1
ATOM 4099 C C . GLY A 1 504 ? 3.808 16.622 18.887 1.00 87.69 504 GLY A C 1
ATOM 4100 O O . GLY A 1 504 ? 4.034 16.807 17.687 1.00 87.69 504 GLY A O 1
ATOM 4101 N N . LEU A 1 505 ? 2.910 15.735 19.324 1.00 88.81 505 LEU A N 1
ATOM 4102 C CA . LEU A 1 505 ? 2.049 14.957 18.442 1.00 88.81 505 LEU A CA 1
ATOM 4103 C C . LEU A 1 505 ? 0.724 15.686 18.185 1.00 88.81 505 LEU A C 1
ATOM 4105 O O . LEU A 1 505 ? 0.142 16.290 19.083 1.00 88.81 505 LEU A O 1
ATOM 4109 N N . THR A 1 506 ? 0.228 15.574 16.960 1.00 88.44 506 THR A N 1
ATOM 4110 C CA . THR A 1 506 ? -1.164 15.821 16.583 1.00 88.44 506 THR A CA 1
ATOM 4111 C C . THR A 1 506 ? -1.914 14.497 16.690 1.00 88.44 506 THR A C 1
ATOM 4113 O O . THR A 1 506 ? -1.484 13.494 16.118 1.00 88.44 506 THR A O 1
ATOM 4116 N N . ILE A 1 507 ? -3.029 14.477 17.423 1.00 89.69 507 ILE A N 1
ATOM 4117 C CA . ILE A 1 507 ? -3.814 13.264 17.666 1.00 89.69 507 ILE A CA 1
ATOM 4118 C C . ILE A 1 507 ? -5.080 13.306 16.811 1.00 89.69 507 ILE A C 1
ATOM 4120 O O . ILE A 1 507 ? -5.868 14.247 16.888 1.00 89.69 507 ILE A O 1
ATOM 4124 N N . PHE A 1 508 ? -5.325 12.231 16.069 1.00 89.88 508 PHE A N 1
ATOM 4125 C CA . PHE A 1 508 ? -6.608 11.947 15.437 1.00 89.88 508 PHE A CA 1
ATOM 4126 C C . PHE A 1 508 ? -7.288 10.854 16.241 1.00 89.88 508 PHE A C 1
ATOM 4128 O O . PHE A 1 508 ? -6.779 9.739 16.297 1.00 89.88 508 PHE A O 1
ATOM 4135 N N . PHE A 1 509 ? -8.407 11.161 16.890 1.00 93.25 509 PHE A N 1
ATOM 4136 C CA . PHE A 1 509 ? -9.085 10.218 17.772 1.00 93.25 509 PHE A CA 1
ATOM 4137 C C . PHE A 1 509 ? -10.578 10.153 17.469 1.00 93.25 509 PHE A C 1
ATOM 4139 O O . PHE A 1 509 ? -11.243 11.181 17.350 1.00 93.25 509 PHE A O 1
ATOM 4146 N N . THR A 1 510 ? -11.100 8.934 17.393 1.00 92.44 510 THR A N 1
ATOM 4147 C CA . THR A 1 510 ? -12.530 8.645 17.313 1.00 92.44 510 THR A CA 1
ATOM 4148 C C . THR A 1 510 ? -12.962 7.824 18.522 1.00 92.44 510 THR A C 1
ATOM 4150 O O . THR A 1 510 ? -12.279 6.899 18.959 1.00 92.44 510 THR A O 1
ATOM 4153 N N . ASP A 1 511 ? -14.122 8.158 19.070 1.00 91.31 511 ASP A N 1
ATOM 4154 C CA . ASP A 1 511 ? -14.785 7.425 20.147 1.00 91.31 511 ASP A CA 1
ATOM 4155 C C . ASP A 1 511 ? -15.918 6.521 19.631 1.00 91.31 511 ASP A C 1
ATOM 4157 O O . ASP A 1 511 ? -16.674 5.946 20.421 1.00 91.31 511 ASP A O 1
ATOM 4161 N N . GLY A 1 512 ? -16.101 6.459 18.306 1.00 86.31 512 GLY A N 1
ATOM 4162 C CA . GLY A 1 512 ? -17.248 5.813 17.672 1.00 86.31 512 GLY A CA 1
ATOM 4163 C C . GLY A 1 512 ? -18.594 6.449 18.043 1.00 86.31 512 GLY A C 1
ATOM 4164 O O . GLY A 1 512 ? -19.624 5.798 17.905 1.00 86.31 512 GLY A O 1
ATOM 4165 N N . GLY A 1 513 ? -18.614 7.685 18.558 1.00 87.81 513 GLY A N 1
ATOM 4166 C CA . GLY A 1 513 ? -19.811 8.379 19.042 1.00 87.81 513 GLY A CA 1
ATOM 4167 C C . GLY A 1 513 ? -20.182 8.100 20.504 1.00 87.81 513 GLY A C 1
ATOM 4168 O O . GLY A 1 513 ? -21.250 8.530 20.954 1.00 87.81 513 GLY A O 1
ATOM 4169 N N . TRP A 1 514 ? -19.337 7.391 21.262 1.00 90.19 514 TRP A N 1
ATOM 4170 C CA . TRP A 1 514 ? -19.606 7.024 22.654 1.00 90.19 514 TRP A CA 1
ATOM 4171 C C . TRP A 1 514 ? -19.842 8.224 23.582 1.00 90.19 514 TRP A C 1
ATOM 4173 O O . TRP A 1 514 ? -20.805 8.216 24.350 1.00 90.19 514 TRP A O 1
ATOM 4183 N N . LEU A 1 515 ? -19.016 9.268 23.520 1.00 89.69 515 LEU A N 1
ATOM 4184 C CA . LEU A 1 515 ? -19.116 10.434 24.403 1.00 89.69 515 LEU A CA 1
ATOM 4185 C C . LEU A 1 515 ? -20.450 11.162 24.211 1.00 89.69 515 LEU A C 1
ATOM 4187 O O . LEU A 1 515 ? -21.078 11.574 25.187 1.00 89.69 515 LEU A O 1
ATOM 4191 N N . GLY A 1 516 ? -20.939 11.236 22.970 1.00 87.19 516 GLY A N 1
ATOM 4192 C CA . GLY A 1 516 ? -22.252 11.806 22.661 1.00 87.19 516 GLY A CA 1
ATOM 4193 C C . GLY A 1 516 ? -23.423 10.973 23.198 1.00 87.19 516 GLY A C 1
ATOM 4194 O O . GLY A 1 516 ? -24.501 11.513 23.470 1.00 87.19 516 GLY A O 1
ATOM 4195 N N . ILE A 1 517 ? -23.232 9.661 23.363 1.00 84.81 517 ILE A N 1
ATOM 4196 C CA . ILE A 1 517 ? -24.178 8.792 24.065 1.00 84.81 517 ILE A CA 1
ATOM 4197 C C . ILE A 1 517 ? -24.068 9.070 25.563 1.00 84.81 517 ILE A C 1
ATOM 4199 O O . ILE A 1 517 ? -25.063 9.453 26.168 1.00 84.81 517 ILE A O 1
ATOM 4203 N N . GLU A 1 518 ? -22.877 8.950 26.146 1.00 84.25 518 GLU A N 1
ATOM 4204 C CA . GLU A 1 518 ? -22.619 9.098 27.581 1.00 84.25 518 GLU A CA 1
ATOM 4205 C C . GLU A 1 518 ? -23.146 10.418 28.168 1.00 84.25 518 GLU A C 1
ATOM 4207 O O . GLU A 1 518 ? -23.795 10.414 29.216 1.00 84.25 518 GLU A O 1
ATOM 4212 N N . GLU A 1 519 ? -22.972 11.542 27.471 1.00 84.31 519 GLU A N 1
ATOM 4213 C CA . GLU A 1 519 ? -23.491 12.845 27.908 1.00 84.31 519 GLU A CA 1
ATOM 4214 C C . GLU A 1 519 ? -25.015 12.876 28.084 1.00 84.31 519 GLU A C 1
ATOM 4216 O O . GLU A 1 519 ? -25.532 13.598 28.941 1.00 84.31 519 GLU A O 1
ATOM 4221 N N . LYS A 1 520 ? -25.750 12.080 27.300 1.00 81.38 520 LYS A N 1
ATOM 4222 C CA . LYS A 1 520 ? -27.210 11.959 27.417 1.00 81.38 520 LYS A CA 1
ATOM 4223 C C . LYS A 1 520 ? -27.640 11.090 28.600 1.00 81.38 520 LYS A C 1
ATOM 4225 O O . LYS A 1 520 ? -28.798 11.179 28.984 1.00 81.38 520 LYS A O 1
ATOM 4230 N N . PHE A 1 521 ? -26.745 10.268 29.154 1.00 71.38 521 PHE A N 1
ATOM 4231 C CA . PHE A 1 521 ? -27.014 9.418 30.324 1.00 71.38 521 PHE A CA 1
ATOM 4232 C C . PHE A 1 521 ? -26.613 10.068 31.652 1.00 71.38 521 PHE A C 1
ATOM 4234 O O . PHE A 1 521 ? -27.127 9.674 32.697 1.00 71.38 521 PHE A O 1
ATOM 4241 N N . ILE A 1 522 ? -25.681 11.027 31.627 1.00 62.16 522 ILE A N 1
ATOM 4242 C CA . ILE A 1 522 ? -25.243 11.764 32.825 1.00 62.16 522 ILE A CA 1
ATOM 4243 C C . ILE A 1 522 ? -26.210 12.919 33.171 1.00 62.16 522 ILE A C 1
ATOM 4245 O O . ILE A 1 522 ? -26.239 13.361 34.321 1.00 62.16 522 ILE A O 1
ATOM 4249 N N . ARG A 1 523 ? -27.021 13.391 32.212 1.00 47.66 523 ARG A N 1
ATOM 4250 C CA . ARG A 1 523 ? -28.126 14.343 32.442 1.00 47.66 523 ARG A CA 1
ATOM 4251 C C . ARG A 1 523 ? -29.394 13.638 32.902 1.00 47.66 523 ARG A C 1
ATOM 4253 O O . ARG A 1 523 ? -30.089 14.236 33.755 1.00 47.66 523 ARG A O 1
#

Secondary structure (DSSP, 8-state):
-HHHHHHHHHTT-HHHHHHHHHHHHHHHHHHHHHHHHHHHHHHHHHHHGGG--EEEEEEESS----S-TT-GGGGGTSTTSTTSTTTGGGSSS---HHHHHHHHHHHHHSPPPBPHHHHHHHHHSTT--EEEEEEEEEEE-SS-------TTS--TT-EEEEEEEEEEEEEPPTT--SSSS---PEEEEEEEEEEEEES-GGGG--SSS---S-TT-EEEEEE-----TT---------SS----B----HHHHHHHHT--TT-EEEEEEEE-TT-SSSS-SEEE--GGGTTT--SEEE---TT--SS--TTGGGSGGGHHHHHHHHHHHHHTTEEEEEEES-GGGSHHHHTTSEEEEEE----HHHHHHT--EEEEEHHHHHHTT--TT-EEEEEEEEEEE---TTTGGG-S-GGGS-S--EEEEEEEEEEEEE-S-HHHHHTSTTT---TTEEEEEGGG-S--TTTTTTPPBPGGGEEEEE--HHHHHHHHHHTHHHHHHTTEEEEEE-TTHHHHHHHHH-

Radius of gyration: 32.52 Å; chains: 1; bounding box: 99×49×109 Å

Sequence (523 aa):
MRLMLTIKIMLRSPLKTLLTFALLIAASFMLVYSAADYALTAREYRRAYGRYRGIGSVEYGPGESIFGPFYPYFLLTDPRSPVSPERIKDYDKPINEKWLEEKYHYERFHQKSISASVMDEMASLPYVTSMGRRYMTAGVSEDYYRMENYEEHFNYPGRFVFEATLNELYKSSPDASSGGWPNQPVRVLLLEDIEMLAGNTEWLEIPELPKYGDMRRVAIGTFDLPIPEYLDSAYYCTDISRVVVVSRFNRCYMEQLESMVPGNRYVFVGRVEPYSWIGFEHFCIGDDMLYNWWPYIYPIPLDTGIAELPENYLELDECAPLRELIQITNDDLHTFDVVYTDDMGAIRRVTEEKILVTEGRLLTPEDSRNGNRVCVISDAFMKANDLSLGDKLSLRLGNELFEQYVPLGAVASARERYADTFVEEEFEIVGAYVDINAWKMRDADLYWAYSDSTVFVPLSFLPLSESELEGHEFKPGEISFVVGEAKNIRAFTEECIPKLEEMGLTIFFTDGGWLGIEEKFIR

pLDDT: mean 73.67, std 19.98, range [24.27, 98.75]

Foldseek 3Di:
DVVVVVVVVCVPCVPVVVVVVVVVVVVVCVVVVVVVVVVVVVVVLVVCQQVWWKKKFWFFFDQPPVDFPQDPLVLCQPCLFCNDPNNCVVPPDPCDVVVVVSVVVNCSQFGDFDDPVNVVVVCPDPLFPDKKFKFKAKWFFPPDFFDFPDLADFPLLQKWKKKWAFADWDWDFLPPFDDPDGRWIKIWTWTFPIGTLAGDPVLVVPPPPPPQDDPRTAIEIETDDPDDPPDQDDDDDDDDRHQYAYERDDPLLVVLVVPDDHRFMKMAMKGQDNDDVHPHHRMHTDDSLCVVPDDRIGGLDPPVPDPDQDPVNCPDPVNPSVVLVRVLSRRLRRIFTEMAIQDPCSQLCVLVVLKDWPDFDDHHNVCLVVVAQAKEAAPVRCVVSVHDAFDKTKIFTDQDTDQQFANPGLSRRDSPSPPPHTDIGMHGYRTHMDRNDDPSVQSVVGSRHYGNRYMYDHNNPNPDDPVRCPPDGHRSNRMMTMSSTLVCVVVCVVPPVVVCVVVSMDMDMDRVCSVVVVVVVVD